Protein AF-A0A2H5V5Q1-F1 (afdb_monomer)

Solvent-accessible surface area (backbone atoms only — not comparable to full-atom values): 28981 Å² total; per-residue (Å²): 114,74,71,60,56,52,54,50,51,46,53,52,60,67,21,66,78,63,49,79,39,39,69,64,53,50,31,66,76,61,68,50,58,64,68,60,51,54,57,46,53,54,49,36,23,66,73,50,57,24,24,34,38,76,63,69,47,79,46,81,42,80,45,77,54,69,95,76,41,73,48,80,44,80,43,74,46,48,38,37,28,48,43,56,97,90,46,69,58,50,77,55,97,94,41,52,27,32,45,67,51,77,68,74,76,60,70,71,70,77,50,71,56,56,55,54,49,53,51,36,61,75,42,46,86,46,40,43,34,45,49,55,54,21,61,77,32,40,94,77,75,40,46,63,76,56,45,58,64,38,48,56,55,36,35,78,69,64,47,34,48,78,46,47,52,78,51,101,90,48,68,42,62,47,100,59,33,38,36,37,29,36,37,54,82,91,46,61,68,67,60,28,50,53,55,39,50,51,32,45,50,50,44,46,50,67,53,36,64,70,37,72,59,53,44,47,24,52,53,52,50,52,55,26,48,54,32,27,74,68,66,41,73,41,42,56,67,56,54,28,64,76,66,73,48,54,71,70,56,44,52,55,29,50,55,49,34,36,71,75,37,74,51,47,45,80,48,63,51,92,86,69,48,51,29,34,32,36,67,86,46,52,74,69,56,49,52,54,39,48,52,53,50,51,52,49,46,42,54,70,68,18,61,69,41,45,36,34,50,13,39,40,38,48,51,50,50,52,50,71,70,67,50,78,85,49,50,67,50,72,44,90,59,95,53,84,86,55,62,40,41,38,42,77,41,49,26,80,52,70,49,95,87,32,74,47,45,49,77,38,57,37,40,36,35,38,60,89,42,100,86,47,75,59,36,33,40,41,32,45,66,42,74,46,68,45,47,68,69,56,54,54,50,50,49,49,47,39,27,36,17,67,86,43,23,39,83,47,100,92,44,70,34,62,35,88,49,60,34,45,31,37,38,29,61,41,57,36,78,87,43,73,43,74,46,96,87,65,51,75,39,43,37,60,61,51,36,50,74,70,50,37,46,74,50,36,59,65,60,56,35,48,55,42,41,79,69,48,23,84,75,57,40,64,71,55,46,24,69,36,35,85,42,41,66,48,29,49,51,51,52,52,50,31,70,75,44,20,88,45,26,57,56,58,52,50,53,42,42,60,74,36,42,66,58,58,53,50,34,49,53,59,58,65,73,73,119

pLDDT: mean 85.76, std 10.23, range [36.47, 97.06]

Foldseek 3Di:
DVVLVLLLCLQLVVQVVQDWDWLVRSCVRSVDDSVSSVVNQVVCLQVVQKWKFLAWDWDFDWDQPDVVGTDTDTDTIIIMHGDDPPDQWDQDPNTITHGDDPVSVPPPLPPLLNVLLVVQVVVQQAKDALLVSQVVCVVSVRHSVNRVVSQVVCVVVVFKDWAADDDPVGHDADPSGIIMHGFDPVDDSVVSVVSNVVNVVVVCVVCCCVVLLVVLLVVVVVVQAVQLVVLEWAWLVNSCVVSVHDSVSSVVSVVVSCVVQVQKDWDDDLVPIITIHGVVHDPVSNVVRNVVVLVVCCVCLALQNLLQQQQLLLVVLCCVVPVPQKDWQFQDDPDPPDGRQWDKFAFPCDAPNRGRIDIFSTKIWHDPDPPGDIAIETEDEDEAADEPCNLVRVQNSQQRTPVQWDQDPVGIGGDPRYAYEYEYAYHDQPDWDQDPVRDIDGPVVVCVVSRYYYHHQVNSQVVLVVLPADPDGSSLLSSLASHSVSSSVLVVVCSVPVVCNVVSSVVSNVVCVVSVVSNVSSVVPPD

Mean predicted aligned error: 18.16 Å

Secondary structure (DSSP, 8-state):
-HHHHHHHHHHHHHHTT---EEHHHHHHHH---HHHHHHHHHHHHHTTSEEEESS-EEEEEEEE-GGG-EEEEEEEE-EEEEPPTT-SEEEETTEEEE---HHHHT-----HHHHHHHHHHHTTT-EEEHHHHHHHTGGGT--HHHHHHHHHHHHHTTSEEEE-EEETTEEE-BTTB-EEEE--TTS-HHHHHHHHHHHHHHHHHHHHTTSHHHHHHHHHHHHHHHHHHTT--EEHHHHHHHTT--HHHHHHHHHHHHHH-TTEEEEEETTTEEEEEETTS-HHHHHHHHHHHHHHHHHHSSHHHHHHHHHHHHHHHHHHHH-TT-EE-----SSTTS-TTSEEEEBSS-BTTB-SEEEESEEEEE-SSTTSPPEEEEEEE-SSEEPHHHHHHHHHHHHHBTTTEEEETTEEEEPTTEEEEEEESEE-TT-EEE-TTS-EEEHHHHHHHTTEEEEEHHHHHHHHHHHT-SS--HHHHHHH-SSHHHHHHHHHHHHH-GGGHHHHHHHHHHHTHHHHHHHHHHHHT--

Radius of gyration: 46.29 Å; Cα contacts (8 Å, |Δi|>4): 742; chains: 1; bounding box: 125×64×108 Å

Nearest PDB structures (foldseek):
  6pco-assembly2_C  TM=8.120E-01  e=2.513E-02  Bordetella bronchiseptica
  7kua-assembly1_A-2  TM=7.822E-01  e=1.791E-01  Pseudomonas putida
  7krh-assembly1_A-2  TM=3.319E-01  e=2.947E-02  Variovorax paradoxus
  8amz-assembly1_O  TM=4.860E-01  e=5.759E-01  Spinacia oleracea
  2pg4-assembly1_A  TM=5.434E-01  e=2.290E+00  Aeropyrum pernix K1

Structure (mmCIF, N/CA/C/O backbone):
data_AF-A0A2H5V5Q1-F1
#
_entry.id   AF-A0A2H5V5Q1-F1
#
loop_
_atom_site.group_PDB
_atom_site.id
_atom_site.type_symbol
_atom_site.label_atom_id
_atom_site.label_alt_id
_atom_site.label_comp_id
_atom_site.label_asym_id
_atom_site.label_entity_id
_atom_site.label_seq_id
_atom_site.pdbx_PDB_ins_code
_atom_site.Cartn_x
_atom_site.Cartn_y
_atom_site.Cartn_z
_atom_site.occupancy
_atom_site.B_iso_or_equiv
_atom_site.auth_seq_id
_atom_site.auth_comp_id
_atom_site.auth_asym_id
_atom_site.auth_atom_id
_atom_site.pdbx_PDB_model_num
ATOM 1 N N . MET A 1 1 ? -74.250 -12.798 70.855 1.00 41.31 1 MET A N 1
ATOM 2 C CA . MET A 1 1 ? -74.074 -14.184 70.357 1.00 41.31 1 MET A CA 1
ATOM 3 C C . MET A 1 1 ? -75.196 -14.653 69.418 1.00 41.31 1 MET A C 1
ATOM 5 O O . MET A 1 1 ? -74.879 -15.368 68.481 1.00 41.31 1 MET A O 1
ATOM 9 N N . ALA A 1 2 ? -76.452 -14.199 69.560 1.00 43.62 2 ALA A N 1
ATOM 10 C CA . ALA A 1 2 ? -77.592 -14.666 68.744 1.00 43.62 2 ALA A CA 1
ATOM 11 C C . ALA A 1 2 ? -77.494 -14.450 67.207 1.00 43.62 2 ALA A C 1
ATOM 13 O O . ALA A 1 2 ? -77.944 -15.295 66.446 1.00 43.62 2 ALA A O 1
ATOM 14 N N . ARG A 1 3 ? -76.860 -13.371 66.711 1.00 49.09 3 ARG A N 1
ATOM 15 C CA . ARG A 1 3 ? -76.704 -13.132 65.250 1.00 49.09 3 ARG A CA 1
ATOM 16 C C . ARG A 1 3 ? -75.683 -14.055 64.556 1.00 49.09 3 ARG A C 1
ATOM 18 O O . ARG A 1 3 ? -75.758 -14.265 63.347 1.00 49.09 3 ARG A O 1
ATOM 25 N N . LEU A 1 4 ? -74.714 -14.587 65.309 1.00 51.25 4 LEU A N 1
ATOM 26 C CA . LEU A 1 4 ? -73.649 -15.453 64.782 1.00 51.25 4 LEU A CA 1
ATOM 27 C C . LEU A 1 4 ? -74.134 -16.893 64.565 1.00 51.25 4 LEU A C 1
ATOM 29 O O . LEU A 1 4 ? -73.713 -17.514 63.591 1.00 51.25 4 LEU A O 1
ATOM 33 N N . SER A 1 5 ? -75.029 -17.403 65.421 1.00 59.03 5 SER A N 1
ATOM 34 C CA . SER A 1 5 ? -75.645 -18.724 65.221 1.00 59.03 5 SER A CA 1
ATOM 35 C C . SER A 1 5 ? -76.634 -18.718 64.053 1.00 59.03 5 SER A C 1
ATOM 37 O O . SER A 1 5 ? -76.655 -19.670 63.280 1.00 59.03 5 SER A O 1
ATOM 39 N N . ASP A 1 6 ? -77.369 -17.619 63.854 1.00 77.00 6 ASP A N 1
ATOM 40 C CA . ASP A 1 6 ? -78.319 -17.474 62.743 1.00 77.00 6 ASP A CA 1
ATOM 41 C C . ASP A 1 6 ? -77.616 -17.474 61.370 1.00 77.00 6 ASP A C 1
ATOM 43 O O . ASP A 1 6 ? -78.000 -18.205 60.460 1.00 77.00 6 ASP A O 1
ATOM 47 N N . THR A 1 7 ? -76.500 -16.743 61.236 1.00 81.00 7 THR A N 1
ATOM 48 C CA . THR A 1 7 ? -75.715 -16.712 59.982 1.00 81.00 7 THR A CA 1
ATOM 49 C C . THR A 1 7 ? -75.078 -18.073 59.674 1.00 81.00 7 THR A C 1
ATOM 51 O O . THR A 1 7 ? -75.069 -18.512 58.526 1.00 81.00 7 THR A O 1
ATOM 54 N N . ARG A 1 8 ? -74.564 -18.768 60.700 1.00 86.25 8 ARG A N 1
ATOM 55 C CA . ARG A 1 8 ? -73.982 -20.113 60.563 1.00 86.25 8 ARG A CA 1
ATOM 56 C C . ARG A 1 8 ? -75.013 -21.113 60.039 1.00 86.25 8 ARG A C 1
ATOM 58 O O . ARG A 1 8 ? -74.741 -21.806 59.062 1.00 86.25 8 ARG A O 1
ATOM 65 N N . ASN A 1 9 ? -76.186 -21.161 60.669 1.00 85.12 9 ASN A N 1
ATOM 66 C CA . ASN A 1 9 ? -77.241 -22.112 60.326 1.00 85.12 9 ASN A CA 1
ATOM 67 C C . ASN A 1 9 ? -77.822 -21.838 58.937 1.00 85.12 9 ASN A C 1
ATOM 69 O O . ASN A 1 9 ? -78.071 -22.780 58.194 1.00 85.12 9 ASN A O 1
ATOM 73 N N . LYS A 1 10 ? -77.954 -20.565 58.543 1.00 86.06 10 LYS A N 1
ATOM 74 C CA . LYS A 1 10 ? -78.374 -20.184 57.186 1.00 86.06 10 LYS A CA 1
ATOM 75 C C . LYS A 1 10 ? -77.387 -20.646 56.117 1.00 86.06 10 LYS A C 1
ATOM 77 O O . LYS A 1 10 ? -77.810 -21.184 55.102 1.00 86.06 10 LYS A O 1
ATOM 82 N N . ILE A 1 11 ? -76.082 -20.479 56.348 1.00 88.25 11 ILE A N 1
ATOM 83 C CA . ILE A 1 11 ? -75.051 -20.913 55.392 1.00 88.25 11 ILE A CA 1
ATOM 84 C C . ILE A 1 11 ? -74.991 -22.444 55.303 1.00 88.25 11 ILE A C 1
ATOM 86 O O . ILE A 1 11 ? -74.958 -22.982 54.200 1.00 88.25 11 ILE A O 1
ATOM 90 N N . LEU A 1 12 ? -75.000 -23.154 56.435 1.00 87.38 12 LEU A N 1
ATOM 91 C CA . LEU A 1 12 ? -74.979 -24.623 56.438 1.00 87.38 12 LEU A CA 1
ATOM 92 C C . LEU A 1 12 ? -76.266 -25.215 55.854 1.00 87.38 12 LEU A C 1
ATOM 94 O O . LEU A 1 12 ? -76.194 -26.157 55.072 1.00 87.38 12 LEU A O 1
ATOM 98 N N . GLY A 1 13 ? -77.424 -24.628 56.168 1.00 85.94 13 GLY A N 1
ATOM 99 C CA . GLY A 1 13 ? -78.705 -25.001 55.573 1.00 85.94 13 GLY A CA 1
ATOM 100 C C . GLY A 1 13 ? -78.712 -24.792 54.060 1.00 85.94 13 GLY A C 1
ATOM 101 O O . GLY A 1 13 ? -79.143 -25.677 53.328 1.00 85.94 13 GLY A O 1
ATOM 102 N N . LEU A 1 14 ? -78.151 -23.681 53.574 1.00 88.62 14 LEU A N 1
ATOM 103 C CA . LEU A 1 14 ? -78.037 -23.413 52.140 1.00 88.62 14 LEU A CA 1
ATOM 104 C C . LEU A 1 14 ? -77.115 -24.405 51.412 1.00 88.62 14 LEU A C 1
ATOM 106 O O . LEU A 1 14 ? -77.372 -24.744 50.263 1.00 88.62 14 LEU A O 1
ATOM 110 N N . LEU A 1 15 ? -76.041 -24.854 52.065 1.00 88.62 15 LEU A N 1
ATOM 111 C CA . LEU A 1 15 ? -75.074 -25.801 51.498 1.00 88.62 15 LEU A CA 1
ATOM 112 C C . LEU A 1 15 ? -75.459 -27.274 51.721 1.00 88.62 15 LEU A C 1
ATOM 114 O O . LEU A 1 15 ? -74.740 -28.160 51.259 1.00 88.62 15 LEU A O 1
ATOM 118 N N . SER A 1 16 ? -76.569 -27.548 52.416 1.00 85.06 16 SER A N 1
ATOM 119 C CA . SER A 1 16 ? -77.044 -28.911 52.707 1.00 85.06 16 SER A CA 1
ATOM 120 C C . SER A 1 16 ? -77.453 -29.698 51.461 1.00 85.06 16 SER A C 1
ATOM 122 O O . SER A 1 16 ? -77.459 -30.925 51.483 1.00 85.06 16 SER A O 1
ATOM 124 N N . ASP A 1 17 ? -77.720 -29.005 50.353 1.00 83.88 17 ASP A N 1
ATOM 125 C CA . ASP A 1 17 ? -77.981 -29.610 49.047 1.00 83.88 17 ASP A CA 1
ATOM 126 C C . ASP A 1 17 ? -76.713 -30.131 48.347 1.00 83.88 17 ASP A C 1
ATOM 128 O O . ASP A 1 17 ? -76.794 -30.635 47.224 1.00 83.88 17 ASP A O 1
ATOM 132 N N . CYS A 1 18 ? -75.546 -30.004 48.993 1.00 79.06 18 CYS A N 1
ATOM 133 C CA . CYS A 1 18 ? -74.239 -30.404 48.480 1.00 79.06 18 CYS A CA 1
ATOM 134 C C . CYS A 1 18 ? -73.914 -29.794 47.106 1.00 79.06 18 CYS A C 1
ATOM 136 O O . CYS A 1 18 ? -73.157 -30.378 46.330 1.00 79.06 18 CYS A O 1
ATOM 138 N N . LYS A 1 19 ? -74.458 -28.611 46.785 1.00 86.50 19 LYS A N 1
ATOM 139 C CA . LYS A 1 19 ? -74.119 -27.894 45.551 1.00 86.50 19 LYS A CA 1
ATOM 140 C C . LYS A 1 19 ? -73.011 -26.866 45.798 1.00 86.50 19 LYS A C 1
ATOM 142 O O . LYS A 1 19 ? -73.067 -26.132 46.786 1.00 86.50 19 LYS A O 1
ATOM 147 N N . PRO A 1 20 ? -72.015 -26.753 44.898 1.00 88.62 20 PRO A N 1
ATOM 148 C CA . PRO A 1 20 ? -71.023 -25.688 44.966 1.00 88.62 20 PRO A CA 1
ATOM 149 C C . PRO A 1 20 ? -71.651 -24.305 44.790 1.00 88.62 20 PRO A C 1
ATOM 151 O O . PRO A 1 20 ? -72.352 -24.063 43.809 1.00 88.62 20 PRO A O 1
ATOM 154 N N . ARG A 1 21 ? -71.361 -23.374 45.703 1.00 90.62 21 ARG A N 1
ATOM 155 C CA . ARG A 1 21 ? -71.869 -21.992 45.639 1.00 90.62 21 ARG A CA 1
ATOM 156 C C . ARG A 1 21 ? -70.748 -20.975 45.805 1.00 90.62 21 ARG A C 1
ATOM 158 O O . ARG A 1 21 ? -69.808 -21.198 46.574 1.00 90.62 21 ARG A O 1
ATOM 165 N N . SER A 1 22 ? -70.830 -19.853 45.088 1.00 90.19 22 SER A N 1
ATOM 166 C CA . SER A 1 22 ? -69.876 -18.753 45.250 1.00 90.19 22 SER A CA 1
ATOM 167 C C . SER A 1 22 ? -70.221 -17.897 46.468 1.00 90.19 22 SER A C 1
ATOM 169 O O . SER A 1 22 ? -71.348 -17.895 46.961 1.00 90.19 22 SER A O 1
ATOM 171 N N . PHE A 1 23 ? -69.261 -17.093 46.929 1.00 88.25 23 PHE A N 1
ATOM 172 C CA . PHE A 1 23 ? -69.504 -16.114 47.992 1.00 88.25 23 PHE A CA 1
ATOM 173 C C . PHE A 1 23 ? -70.711 -15.201 47.704 1.00 88.25 23 PHE A C 1
ATOM 175 O O . PHE A 1 23 ? -71.488 -14.914 48.610 1.00 88.25 23 PHE A O 1
ATOM 182 N N . ASN A 1 24 ? -70.890 -14.744 46.457 1.00 85.38 24 ASN A N 1
ATOM 183 C CA . ASN A 1 24 ? -72.013 -13.861 46.131 1.00 85.38 24 ASN A CA 1
ATOM 184 C C . ASN A 1 24 ? -73.348 -14.594 46.162 1.00 85.38 24 ASN A C 1
ATOM 186 O O . ASN A 1 24 ? -74.327 -13.994 46.590 1.00 85.38 24 ASN A O 1
ATOM 190 N N . ASP A 1 25 ? -73.384 -15.846 45.703 1.00 87.94 25 ASP A N 1
ATOM 191 C CA . ASP A 1 25 ? -74.611 -16.647 45.696 1.00 87.94 25 ASP A CA 1
ATOM 192 C C . ASP A 1 25 ? -75.054 -16.895 47.133 1.00 87.94 25 ASP A C 1
ATOM 194 O O . ASP A 1 25 ? -76.203 -16.653 47.482 1.00 87.94 25 ASP A O 1
ATOM 198 N N . ILE A 1 26 ? -74.099 -17.223 48.009 1.00 89.19 26 ILE A N 1
ATOM 199 C CA . ILE A 1 26 ? -74.349 -17.381 49.442 1.00 89.19 26 ILE A CA 1
ATOM 200 C C . ILE A 1 26 ? -74.859 -16.068 50.047 1.00 89.19 26 ILE A C 1
ATOM 202 O O . ILE A 1 26 ? -75.866 -16.080 50.746 1.00 89.19 26 ILE A O 1
ATOM 206 N N . VAL A 1 27 ? -74.234 -14.920 49.761 1.00 88.94 27 VAL A N 1
ATOM 207 C CA . VAL A 1 27 ? -74.716 -13.606 50.239 1.00 88.94 27 VAL A CA 1
ATOM 208 C C . VAL A 1 27 ? -76.130 -13.303 49.730 1.00 88.94 27 VAL A C 1
ATOM 210 O O . VAL A 1 27 ? -76.971 -12.840 50.496 1.00 88.94 27 VAL A O 1
ATOM 213 N N . LYS A 1 28 ? -76.401 -13.564 48.448 1.00 88.81 28 LYS A N 1
ATOM 214 C CA . LYS A 1 28 ? -77.682 -13.262 47.801 1.00 88.81 28 LYS A CA 1
ATOM 215 C C . LYS A 1 28 ? -78.812 -14.143 48.332 1.00 88.81 28 LYS A C 1
ATOM 217 O O . LYS A 1 28 ? -79.895 -13.632 48.584 1.00 88.81 28 LYS A O 1
ATOM 222 N N . GLU A 1 29 ? -78.559 -15.436 48.508 1.00 86.31 29 GLU A N 1
ATOM 223 C CA . GLU A 1 29 ? -79.571 -16.418 48.911 1.00 86.31 29 GLU A CA 1
ATOM 224 C C . GLU A 1 29 ? -79.793 -16.458 50.426 1.00 86.31 29 GLU A C 1
ATOM 226 O O . GLU A 1 29 ? -80.912 -16.685 50.874 1.00 86.31 29 GLU A O 1
ATOM 231 N N . THR A 1 30 ? -78.765 -16.176 51.236 1.00 85.81 30 THR A N 1
ATOM 232 C CA . THR A 1 30 ? -78.933 -16.067 52.700 1.00 85.81 30 THR A CA 1
ATOM 233 C C . THR A 1 30 ? -79.450 -14.699 53.151 1.00 85.81 30 THR A C 1
ATOM 235 O O . THR A 1 30 ? -79.936 -14.572 54.276 1.00 85.81 30 THR A O 1
ATOM 238 N N . GLY A 1 31 ? -79.311 -13.660 52.315 1.00 85.19 31 GLY A N 1
ATOM 239 C CA . GLY A 1 31 ? -79.631 -12.272 52.665 1.00 85.19 31 GLY A CA 1
ATOM 240 C C . GLY A 1 31 ? -78.732 -11.678 53.760 1.00 85.19 31 GLY A C 1
ATOM 241 O O . GLY A 1 31 ? -79.040 -10.621 54.310 1.00 85.19 31 GLY A O 1
ATOM 242 N N . CYS A 1 32 ? -77.638 -12.357 54.119 1.00 87.19 32 CYS A N 1
ATOM 243 C CA . CYS A 1 32 ? -76.726 -11.927 55.174 1.00 87.19 32 CYS A CA 1
ATOM 244 C C . CYS A 1 32 ? -75.746 -10.842 54.694 1.00 87.19 32 CYS A C 1
ATOM 246 O O . CYS A 1 32 ? -75.406 -10.748 53.515 1.00 87.19 32 CYS A O 1
ATOM 248 N N . ASP A 1 33 ? -75.234 -10.039 55.634 1.00 86.50 33 ASP A N 1
ATOM 249 C CA . ASP A 1 33 ? -74.209 -9.033 55.337 1.00 86.50 33 ASP A CA 1
ATOM 250 C C . ASP A 1 33 ? -72.915 -9.673 54.801 1.00 86.50 33 ASP A C 1
ATOM 252 O O . ASP A 1 33 ? -72.458 -10.706 55.298 1.00 86.50 33 ASP A O 1
ATOM 256 N N . LYS A 1 34 ? -72.278 -9.020 53.820 1.00 85.44 34 LYS A N 1
ATOM 257 C CA . LYS A 1 34 ? -71.071 -9.531 53.151 1.00 85.44 34 LYS A CA 1
ATOM 258 C C . LYS A 1 34 ? -69.936 -9.832 54.128 1.00 85.44 34 LYS A C 1
ATOM 260 O O . LYS A 1 34 ? -69.320 -10.890 54.018 1.00 85.44 34 LYS A O 1
ATOM 265 N N . LYS A 1 35 ? -69.668 -8.948 55.097 1.00 84.19 35 LYS A N 1
ATOM 266 C CA . LYS A 1 35 ? -68.582 -9.161 56.070 1.00 84.19 35 LYS A CA 1
ATOM 267 C C . LYS A 1 35 ? -68.913 -10.306 57.023 1.00 84.19 35 LYS A C 1
ATOM 269 O O . LYS A 1 35 ? -68.021 -11.054 57.422 1.00 84.19 35 LYS A O 1
ATOM 274 N N . ALA A 1 36 ? -70.192 -10.463 57.370 1.00 85.56 36 ALA A N 1
ATOM 275 C CA . ALA A 1 36 ? -70.655 -11.570 58.200 1.00 85.56 36 ALA A CA 1
ATOM 276 C C . ALA A 1 36 ? -70.489 -12.923 57.487 1.00 85.56 36 ALA A C 1
ATOM 278 O O . ALA A 1 36 ? -69.972 -13.863 58.092 1.00 85.56 36 ALA A O 1
ATOM 279 N N . VAL A 1 37 ? -70.853 -13.008 56.202 1.00 87.25 37 VAL A N 1
ATOM 280 C CA . VAL A 1 37 ? -70.666 -14.220 55.386 1.00 87.25 37 VAL A CA 1
ATOM 281 C C . VAL A 1 37 ? -69.181 -14.532 55.191 1.00 87.25 37 VAL A C 1
ATOM 283 O O . VAL A 1 37 ? -68.782 -15.680 55.349 1.00 87.25 37 VAL A O 1
ATOM 286 N N . GLU A 1 38 ? -68.345 -13.528 54.918 1.00 86.00 38 GLU A N 1
ATOM 287 C CA . GLU A 1 38 ? -66.902 -13.713 54.697 1.00 86.00 38 GLU A CA 1
ATOM 288 C C . GLU A 1 38 ? -66.218 -14.286 55.943 1.00 86.00 38 GLU A C 1
ATOM 290 O O . GLU A 1 38 ? -65.549 -15.322 55.883 1.00 86.00 38 GLU A O 1
ATOM 295 N N . GLY A 1 39 ? -66.460 -13.662 57.100 1.00 85.50 39 GLY A N 1
ATOM 296 C CA . GLY A 1 39 ? -65.926 -14.135 58.372 1.00 85.50 39 GLY A CA 1
ATOM 297 C C . GLY A 1 39 ? -66.455 -15.518 58.762 1.00 85.50 39 GLY A C 1
ATOM 298 O O . GLY A 1 39 ? -65.709 -16.316 59.332 1.00 85.50 39 GLY A O 1
ATOM 299 N N . MET A 1 40 ? -67.720 -15.824 58.451 1.00 89.50 40 MET A N 1
ATOM 300 C CA . MET A 1 40 ? -68.322 -17.117 58.780 1.00 89.50 40 MET A CA 1
ATOM 301 C C . MET A 1 40 ? -67.822 -18.243 57.874 1.00 89.50 40 MET A C 1
ATOM 303 O O . MET A 1 40 ? -67.472 -19.301 58.383 1.00 89.50 40 MET A O 1
ATOM 307 N N . LEU A 1 41 ? -67.713 -18.023 56.561 1.00 89.50 41 LEU A N 1
ATOM 308 C CA . LEU A 1 41 ? -67.165 -19.016 55.632 1.00 89.50 41 LEU A CA 1
ATOM 309 C C . LEU A 1 41 ? -65.716 -19.359 55.967 1.00 89.50 41 LEU A C 1
ATOM 311 O O . LEU A 1 41 ? -65.349 -20.530 55.954 1.00 89.50 41 LEU A O 1
ATOM 315 N N . TYR A 1 42 ? -64.900 -18.364 56.327 1.00 86.25 42 TYR A N 1
ATOM 316 C CA . TYR A 1 42 ? -63.533 -18.623 56.775 1.00 86.25 42 TYR A CA 1
ATOM 317 C C . TYR A 1 42 ? -63.497 -19.501 58.035 1.00 86.25 42 TYR A C 1
ATOM 319 O O . TYR A 1 42 ? -62.722 -20.454 58.098 1.00 86.25 42 TYR A O 1
ATOM 327 N N . ARG A 1 43 ? -64.365 -19.232 59.022 1.00 86.88 43 ARG A N 1
ATOM 328 C CA . ARG A 1 43 ? -64.468 -20.053 60.242 1.00 86.88 43 ARG A CA 1
ATOM 329 C C . ARG A 1 43 ? -64.962 -21.462 59.947 1.00 86.88 43 ARG A C 1
ATOM 331 O O . ARG A 1 43 ? -64.317 -22.404 60.378 1.00 86.88 43 ARG A O 1
ATOM 338 N N . LEU A 1 44 ? -66.030 -21.610 59.167 1.00 88.62 44 LEU A N 1
ATOM 339 C CA . LEU A 1 44 ? -66.575 -22.913 58.781 1.00 88.62 44 LEU A CA 1
ATOM 340 C C . LEU A 1 44 ? -65.562 -23.747 57.993 1.00 88.62 44 LEU A C 1
ATOM 342 O O . LEU A 1 44 ? -65.452 -24.950 58.215 1.00 88.62 44 LEU A O 1
ATOM 346 N N . TRP A 1 45 ? -64.792 -23.121 57.101 1.00 87.44 45 TRP A N 1
ATOM 347 C CA . TRP A 1 45 ? -63.746 -23.807 56.345 1.00 87.44 45 TRP A CA 1
ATOM 348 C C . TRP A 1 45 ? -62.590 -24.232 57.257 1.00 87.44 45 TRP A C 1
ATOM 350 O O . TRP A 1 45 ? -62.113 -25.362 57.169 1.00 87.44 45 TRP A O 1
ATOM 360 N N . ARG A 1 46 ? -62.190 -23.364 58.196 1.00 85.44 46 ARG A N 1
ATOM 361 C CA . ARG A 1 46 ? -61.150 -23.646 59.196 1.00 85.44 46 ARG A CA 1
ATOM 362 C C . ARG A 1 46 ? -61.559 -24.716 60.213 1.00 85.44 46 ARG A C 1
ATOM 364 O O . ARG A 1 46 ? -60.719 -25.516 60.609 1.00 85.44 46 ARG A O 1
ATOM 371 N N . GLU A 1 47 ? -62.826 -24.735 60.618 1.00 85.94 47 GLU A N 1
ATOM 372 C CA . GLU A 1 47 ? -63.439 -25.771 61.463 1.00 85.94 47 GLU A CA 1
ATOM 373 C C . GLU A 1 47 ? -63.634 -27.094 60.699 1.00 85.94 47 GLU A C 1
ATOM 375 O O . GLU A 1 47 ? -63.891 -28.125 61.312 1.00 85.94 47 GLU A O 1
ATOM 380 N N . GLY A 1 48 ? -63.489 -27.085 59.369 1.00 83.88 48 GLY A N 1
ATOM 381 C CA . GLY A 1 48 ? -63.666 -28.260 58.518 1.00 83.88 48 GLY A CA 1
ATOM 382 C C . GLY A 1 48 ? -65.126 -28.631 58.262 1.00 83.88 48 GLY A C 1
ATOM 383 O O . GLY A 1 48 ? -65.383 -29.737 57.814 1.00 83.88 48 GLY A O 1
ATOM 384 N N . ALA A 1 49 ? -66.080 -27.735 58.524 1.00 85.75 49 ALA A N 1
ATOM 385 C CA . ALA A 1 49 ? -67.500 -27.962 58.250 1.00 85.75 49 ALA A CA 1
ATOM 386 C C . ALA A 1 49 ? -67.848 -27.818 56.755 1.00 85.75 49 ALA A C 1
ATOM 388 O O . ALA A 1 49 ? -68.830 -28.381 56.278 1.00 85.75 49 ALA A O 1
ATOM 389 N N . ILE A 1 50 ? -67.045 -27.061 56.006 1.00 90.69 50 ILE A N 1
ATOM 390 C CA . ILE A 1 50 ? -67.194 -26.868 54.558 1.00 90.69 50 ILE A CA 1
ATOM 391 C C . ILE A 1 50 ? -65.851 -27.088 53.860 1.00 90.69 50 ILE A C 1
ATOM 393 O O . ILE A 1 50 ? -64.793 -26.922 54.471 1.00 90.69 50 ILE A O 1
ATOM 397 N N . LEU A 1 51 ? -65.889 -27.409 52.569 1.00 89.75 51 LEU A N 1
ATOM 398 C CA . LEU A 1 51 ? -64.723 -27.486 51.691 1.00 89.75 51 LEU A CA 1
ATOM 399 C C . LEU A 1 51 ? -64.719 -26.298 50.720 1.00 89.75 51 LEU A C 1
ATOM 401 O O . LEU A 1 51 ? -65.772 -25.768 50.359 1.00 89.75 51 LEU A O 1
ATOM 405 N N . ARG A 1 52 ? -63.525 -25.877 50.290 1.00 90.69 52 ARG A N 1
ATOM 406 C CA . ARG A 1 52 ? -63.319 -24.774 49.337 1.00 90.69 52 ARG A CA 1
ATOM 407 C C . ARG A 1 52 ? -62.515 -25.271 48.144 1.00 90.69 52 ARG A C 1
ATOM 409 O O . ARG A 1 52 ? -61.586 -26.046 48.330 1.00 90.69 52 ARG A O 1
ATOM 416 N N . THR A 1 53 ? -62.809 -24.781 46.945 1.00 87.31 53 THR A N 1
ATOM 417 C CA . THR A 1 53 ? -61.980 -25.031 45.746 1.00 87.31 53 THR A CA 1
ATOM 418 C C . THR A 1 53 ? -60.496 -24.740 46.004 1.00 87.31 53 THR A C 1
ATOM 420 O O . THR A 1 53 ? -60.174 -23.717 46.623 1.00 87.31 53 THR A O 1
ATOM 423 N N . ASP A 1 54 ? -59.609 -25.612 45.526 1.00 81.75 54 ASP A N 1
ATOM 424 C CA . ASP A 1 54 ? -58.156 -25.509 45.715 1.00 81.75 54 ASP A CA 1
ATOM 425 C C . ASP A 1 54 ? -57.535 -24.305 44.984 1.00 81.75 54 ASP A C 1
ATOM 427 O O . ASP A 1 54 ? -56.660 -23.618 45.519 1.00 81.75 54 ASP A O 1
ATOM 431 N N . LYS A 1 55 ? -58.043 -23.999 43.790 1.00 80.62 55 LYS A N 1
ATOM 432 C CA . LYS A 1 55 ? -57.669 -22.862 42.954 1.00 80.62 55 LYS A CA 1
ATOM 433 C C . LYS A 1 55 ? -58.848 -21.894 42.827 1.00 80.62 55 LYS A C 1
ATOM 435 O O . LYS A 1 55 ? -59.997 -22.326 42.746 1.00 80.62 55 LYS A O 1
ATOM 440 N N . PRO A 1 56 ? -58.596 -20.574 42.826 1.00 82.31 56 PRO A N 1
ATOM 441 C CA . PRO A 1 56 ? -59.643 -19.597 42.568 1.00 82.31 56 PRO A CA 1
ATOM 442 C C . PRO A 1 56 ? -60.027 -19.600 41.086 1.00 82.31 56 PRO A C 1
ATOM 444 O O . PRO A 1 56 ? -59.164 -19.654 40.209 1.00 82.31 56 PRO A O 1
ATOM 447 N N . PHE A 1 57 ? -61.319 -19.455 40.822 1.00 81.50 57 PHE A N 1
ATOM 448 C CA . PHE A 1 57 ? -61.853 -19.172 39.498 1.00 81.50 57 PHE A CA 1
ATOM 449 C C . PHE A 1 57 ? -61.659 -17.699 39.146 1.00 81.50 57 PHE A C 1
ATOM 451 O O . PHE A 1 57 ? -61.623 -16.828 40.021 1.00 81.50 57 PHE A O 1
ATOM 458 N N . MET A 1 58 ? -61.513 -17.440 37.849 1.00 80.94 58 MET A N 1
ATOM 459 C CA . MET A 1 58 ? -61.245 -16.125 37.279 1.00 80.94 58 MET A CA 1
ATOM 460 C C . MET A 1 58 ? -62.393 -15.749 36.350 1.00 80.94 58 MET A C 1
ATOM 462 O O . MET A 1 58 ? -62.601 -16.409 35.338 1.00 80.94 58 MET A O 1
ATOM 466 N N . GLU A 1 59 ? -63.108 -14.675 36.664 1.00 78.31 59 GLU A N 1
ATOM 467 C CA . GLU A 1 59 ? -64.182 -14.155 35.817 1.00 78.31 59 GLU A CA 1
ATOM 468 C C . GLU A 1 59 ? -63.894 -12.701 35.447 1.00 78.31 59 GLU A C 1
ATOM 470 O O . GLU A 1 59 ? -63.632 -11.854 36.307 1.00 78.31 59 GLU A O 1
ATOM 475 N N . ALA A 1 60 ? -63.916 -12.406 34.149 1.00 72.25 60 ALA A N 1
ATOM 476 C CA . ALA A 1 60 ? -63.745 -11.052 33.648 1.00 72.25 60 ALA A CA 1
ATOM 477 C C . ALA A 1 60 ? -65.060 -10.279 33.807 1.00 72.25 60 ALA A C 1
ATOM 479 O O . ALA A 1 60 ? -66.013 -10.484 33.059 1.00 72.25 60 ALA A O 1
ATOM 480 N N . GLN A 1 61 ? -65.110 -9.366 34.774 1.00 76.75 61 GLN A N 1
ATOM 481 C CA . GLN A 1 61 ? -66.258 -8.493 34.978 1.00 76.75 61 GLN A CA 1
ATOM 482 C C . GLN A 1 61 ? -66.073 -7.178 34.230 1.00 76.75 61 GLN A C 1
ATOM 484 O O . GLN A 1 61 ? -65.113 -6.433 34.447 1.00 76.75 61 GLN A O 1
ATOM 489 N N . ARG A 1 62 ? -67.047 -6.875 33.373 1.00 76.62 62 ARG A N 1
ATOM 490 C CA . ARG A 1 62 ? -67.161 -5.602 32.670 1.00 76.62 62 ARG A CA 1
ATOM 491 C C . ARG A 1 62 ? -68.022 -4.653 33.502 1.00 76.62 62 ARG A C 1
ATOM 493 O O . ARG A 1 62 ? -69.230 -4.842 33.599 1.00 76.62 62 ARG A O 1
ATOM 500 N N . ILE A 1 63 ? -67.412 -3.636 34.108 1.00 76.75 63 ILE A N 1
ATOM 501 C CA . ILE A 1 63 ? -68.120 -2.644 34.928 1.00 76.75 63 ILE A CA 1
ATOM 502 C C . ILE A 1 63 ? -68.210 -1.338 34.143 1.00 76.75 63 ILE A C 1
ATOM 504 O O . ILE A 1 63 ? -67.198 -0.683 33.885 1.00 76.75 63 ILE A O 1
ATOM 508 N N . PHE A 1 64 ? -69.426 -0.954 33.760 1.00 68.69 64 PHE A N 1
ATOM 509 C CA . PHE A 1 64 ? -69.690 0.332 33.121 1.00 68.69 64 PHE A CA 1
ATOM 510 C C . PHE A 1 64 ? -69.758 1.439 34.181 1.00 68.69 64 PHE A C 1
ATOM 512 O O . PHE A 1 64 ? -70.611 1.401 35.064 1.00 68.69 64 PHE A O 1
ATOM 519 N N . LYS A 1 65 ? -68.852 2.421 34.105 1.00 77.06 65 LYS A N 1
ATOM 520 C CA . LYS A 1 65 ? -68.753 3.556 35.041 1.00 77.06 65 LYS A CA 1
ATOM 521 C C . LYS A 1 65 ? -69.249 4.873 34.421 1.00 77.06 65 LYS A C 1
ATOM 523 O O . LYS A 1 65 ? -68.695 5.940 34.690 1.00 77.06 65 LYS A O 1
ATOM 528 N N . GLY A 1 66 ? -70.270 4.820 33.562 1.00 72.81 66 GLY A N 1
ATOM 529 C CA . GLY A 1 66 ? -70.834 6.011 32.914 1.00 72.81 66 GLY A CA 1
ATOM 530 C C . GLY A 1 66 ? -69.795 6.767 32.073 1.00 72.81 66 GLY A C 1
ATOM 531 O O . GLY A 1 66 ? -69.132 6.169 31.228 1.00 72.81 66 GLY A O 1
ATOM 532 N N . ARG A 1 67 ? -69.608 8.075 32.325 1.00 65.12 67 ARG A N 1
ATOM 533 C CA . ARG A 1 67 ? -68.622 8.923 31.610 1.00 65.12 67 ARG A CA 1
ATOM 534 C C . ARG A 1 67 ? -67.159 8.499 31.817 1.00 65.12 67 ARG A C 1
ATOM 536 O O . ARG A 1 67 ? -66.311 8.879 31.022 1.00 65.12 67 ARG A O 1
ATOM 543 N N . GLY A 1 68 ? -66.863 7.701 32.847 1.00 61.62 68 GLY A N 1
ATOM 544 C CA . GLY A 1 68 ? -65.535 7.121 33.083 1.00 61.62 68 GLY A CA 1
ATOM 545 C C . GLY A 1 68 ? -65.227 5.877 32.239 1.00 61.62 68 GLY A C 1
ATOM 546 O O . GLY A 1 68 ? -64.185 5.255 32.434 1.00 61.62 68 GLY A O 1
ATOM 547 N N . GLY A 1 69 ? -66.130 5.485 31.332 1.00 71.00 69 GLY A N 1
ATOM 548 C CA . GLY A 1 69 ? -65.946 4.352 30.431 1.00 71.00 69 GLY A CA 1
ATOM 549 C C . GLY A 1 69 ? -66.157 2.988 31.092 1.00 71.00 69 GLY A C 1
ATOM 550 O O . GLY A 1 69 ? -66.829 2.845 32.116 1.00 71.00 69 GLY A O 1
ATOM 551 N N . VAL A 1 70 ? -65.605 1.952 30.464 1.00 68.62 70 VAL A N 1
ATOM 552 C CA . VAL A 1 70 ? -65.726 0.554 30.895 1.00 68.62 70 VAL A CA 1
ATOM 553 C C . VAL A 1 70 ? -64.427 0.119 31.564 1.00 68.62 70 VAL A C 1
ATOM 555 O O . VAL A 1 70 ? -63.371 0.147 30.941 1.00 68.62 70 VAL A O 1
ATOM 558 N N . THR A 1 71 ? -64.501 -0.345 32.811 1.00 64.12 71 THR A N 1
ATOM 559 C CA . THR A 1 71 ? -63.371 -1.011 33.473 1.00 64.12 71 THR A CA 1
ATOM 560 C C . THR A 1 71 ? -63.543 -2.525 33.377 1.00 64.12 71 THR A C 1
ATOM 562 O O . THR A 1 71 ? -64.604 -3.048 33.719 1.00 64.12 71 THR A O 1
ATOM 565 N N . HIS A 1 72 ? -62.501 -3.227 32.936 1.00 66.00 72 HIS A N 1
ATOM 566 C CA . HIS A 1 72 ? -62.437 -4.687 32.981 1.00 66.00 72 HIS A CA 1
ATOM 567 C C . HIS A 1 72 ? -61.688 -5.095 34.247 1.00 66.00 72 HIS A C 1
ATOM 569 O O . HIS A 1 72 ? -60.502 -4.804 34.383 1.00 66.00 72 HIS A O 1
ATOM 575 N N . ASN A 1 73 ? -62.381 -5.745 35.178 1.00 72.75 73 ASN A N 1
ATOM 576 C CA . ASN A 1 73 ? -61.782 -6.271 36.398 1.00 72.75 73 ASN A CA 1
ATOM 577 C C . ASN A 1 73 ? -61.796 -7.793 36.346 1.00 72.75 73 ASN A C 1
ATOM 579 O O . ASN A 1 73 ? -62.842 -8.404 36.145 1.00 72.75 73 ASN A O 1
ATOM 583 N N . LEU A 1 74 ? -60.639 -8.410 36.564 1.00 73.19 74 LEU A N 1
ATOM 584 C CA . LEU A 1 74 ? -60.539 -9.856 36.667 1.00 73.19 74 LEU A CA 1
ATOM 585 C C . LEU A 1 74 ? -60.824 -10.264 38.116 1.00 73.19 74 LEU A C 1
ATOM 587 O O . LEU A 1 74 ? -60.016 -10.013 39.015 1.00 73.19 74 LEU A O 1
ATOM 591 N N . ARG A 1 75 ? -62.001 -10.837 38.366 1.00 74.69 75 ARG A N 1
ATOM 592 C CA . ARG A 1 75 ? -62.432 -11.219 39.707 1.00 74.69 75 ARG A CA 1
ATOM 593 C C . ARG A 1 75 ? -61.996 -12.644 40.019 1.00 74.69 75 ARG A C 1
ATOM 595 O O . ARG A 1 75 ? -62.364 -13.577 39.316 1.00 74.69 75 ARG A O 1
ATOM 602 N N . LYS A 1 76 ? -61.260 -12.790 41.121 1.00 80.56 76 LYS A N 1
ATOM 603 C CA . LYS A 1 76 ? -60.929 -14.076 41.743 1.00 80.56 76 LYS A CA 1
ATOM 604 C C . LYS A 1 76 ? -62.022 -14.468 42.730 1.00 80.56 76 LYS A C 1
ATOM 606 O O . LYS A 1 76 ? -62.346 -13.664 43.605 1.00 80.56 76 LYS A O 1
ATOM 611 N N . TYR A 1 77 ? -62.566 -15.676 42.628 1.00 83.94 77 TYR A N 1
ATOM 612 C CA . TYR A 1 77 ? -63.477 -16.221 43.639 1.00 83.94 77 TYR A CA 1
ATOM 613 C C . TYR A 1 77 ? -63.298 -17.729 43.821 1.00 83.94 77 TYR A C 1
ATOM 615 O O . TYR A 1 77 ? -62.766 -18.417 42.958 1.00 83.94 77 TYR A O 1
ATOM 623 N N . HIS A 1 78 ? -63.740 -18.234 44.968 1.00 88.00 78 HIS A N 1
ATOM 624 C CA . HIS A 1 78 ? -63.773 -19.659 45.279 1.00 88.00 78 HIS A CA 1
ATOM 625 C C . HIS A 1 78 ? -65.220 -20.136 45.406 1.00 88.00 78 HIS A C 1
ATOM 627 O O . HIS A 1 78 ? -66.110 -19.338 45.724 1.00 88.00 78 HIS A O 1
ATOM 633 N N . LEU A 1 79 ? -65.431 -21.433 45.189 1.00 90.69 79 LEU A N 1
ATOM 634 C CA . LEU A 1 79 ? -66.695 -22.102 45.489 1.00 90.69 79 LEU A CA 1
ATOM 635 C C . LEU A 1 79 ? -66.580 -22.872 46.804 1.00 90.69 79 LEU A C 1
ATOM 637 O O . LEU A 1 79 ? -65.498 -23.354 47.162 1.00 90.69 79 LEU A O 1
ATOM 641 N N . TYR A 1 80 ? -67.708 -22.980 47.495 1.00 91.12 80 TYR A N 1
ATOM 642 C CA . TYR A 1 80 ? -67.845 -23.642 48.786 1.00 91.12 80 TYR A CA 1
ATOM 643 C C . TYR A 1 80 ? -68.911 -24.730 48.712 1.00 91.12 80 TYR A C 1
ATOM 645 O O . TYR A 1 80 ? -69.908 -24.570 48.009 1.00 91.12 80 TYR A O 1
ATOM 653 N N . ILE A 1 81 ? -68.697 -25.813 49.452 1.00 90.56 81 ILE A N 1
ATOM 654 C CA . ILE A 1 81 ? -69.611 -26.956 49.547 1.00 90.56 81 ILE A CA 1
ATOM 655 C C . ILE A 1 81 ? -69.574 -27.528 50.964 1.00 90.56 81 ILE A C 1
ATOM 657 O O . ILE A 1 81 ? -68.555 -27.410 51.651 1.00 90.56 81 ILE A O 1
ATOM 661 N N . LEU A 1 82 ? -70.673 -28.128 51.420 1.00 88.88 82 LEU A N 1
ATOM 662 C CA . LEU A 1 82 ? -70.704 -28.815 52.709 1.00 88.88 82 LEU A CA 1
ATOM 663 C C . LEU A 1 82 ? -69.758 -30.025 52.690 1.00 88.88 82 LEU A C 1
ATOM 665 O O . LEU A 1 82 ? -69.682 -30.747 51.695 1.00 88.88 82 LEU A O 1
ATOM 669 N N . LYS A 1 83 ? -69.009 -30.229 53.777 1.00 85.50 83 LYS A N 1
ATOM 670 C CA . LYS A 1 83 ? -68.093 -31.366 53.889 1.00 85.50 83 LYS A CA 1
ATOM 671 C C . LYS A 1 83 ? -68.893 -32.666 54.132 1.00 85.50 83 LYS A C 1
ATOM 673 O O . LYS A 1 83 ? -69.652 -32.704 55.098 1.00 85.50 83 LYS A O 1
ATOM 678 N N . PRO A 1 84 ? -68.698 -33.738 53.338 1.00 81.44 84 PRO A N 1
ATOM 679 C CA . PRO A 1 84 ? -69.203 -35.075 53.670 1.00 81.44 84 PRO A CA 1
ATOM 680 C C . PRO A 1 84 ? -68.472 -35.659 54.890 1.00 81.44 84 PRO A C 1
ATOM 682 O O . PRO A 1 84 ? -67.272 -35.425 55.039 1.00 81.44 84 PRO A O 1
ATOM 685 N N . GLU A 1 85 ? -69.160 -36.441 55.729 1.00 72.12 85 GLU A N 1
ATOM 686 C CA . GLU A 1 85 ? -68.662 -36.887 57.049 1.00 72.12 85 GLU A CA 1
ATOM 687 C C . GLU A 1 85 ? -67.238 -37.489 57.010 1.00 72.12 85 GLU A C 1
ATOM 689 O O . GLU A 1 85 ? -66.403 -37.116 57.837 1.00 72.12 85 GLU A O 1
ATOM 694 N N . ASP A 1 86 ? -66.894 -38.245 55.958 1.00 72.94 86 ASP A N 1
ATOM 695 C CA . ASP A 1 86 ? -65.626 -38.991 55.869 1.00 72.94 86 ASP A CA 1
ATOM 696 C C . ASP A 1 86 ? -64.616 -38.485 54.818 1.00 72.94 86 ASP A C 1
ATOM 698 O O . ASP A 1 86 ? -63.648 -39.179 54.500 1.00 72.94 86 ASP A O 1
ATOM 702 N N . LYS A 1 87 ? 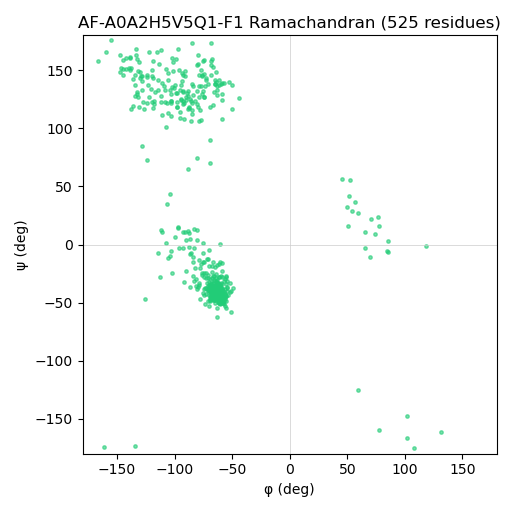-64.804 -37.290 54.233 1.00 79.50 87 LYS A N 1
ATOM 703 C CA . LYS A 1 87 ? -63.931 -36.805 53.138 1.00 79.50 87 LYS A CA 1
ATOM 704 C C . LYS A 1 87 ? -63.324 -35.429 53.398 1.00 79.50 87 LYS A C 1
ATOM 706 O O . LYS A 1 87 ? -64.027 -34.425 53.444 1.00 79.50 87 LYS A O 1
ATOM 711 N N . ASP A 1 88 ? -61.995 -35.370 53.501 1.00 80.06 88 ASP A N 1
ATOM 712 C CA . ASP A 1 88 ? -61.228 -34.119 53.656 1.00 80.06 88 ASP A CA 1
ATOM 713 C C . ASP A 1 88 ? -60.920 -33.413 52.312 1.00 80.06 88 ASP A C 1
ATOM 715 O O . ASP A 1 88 ? -60.516 -32.244 52.294 1.00 80.06 88 ASP A O 1
ATOM 719 N N . SER A 1 89 ? -61.175 -34.087 51.189 1.00 83.81 89 SER A N 1
ATOM 720 C CA . SER A 1 89 ? -61.237 -33.504 49.848 1.00 83.81 89 SER A CA 1
ATOM 721 C C . SER A 1 89 ? -62.274 -34.225 48.988 1.00 83.81 89 SER A C 1
ATOM 723 O O . SER A 1 89 ? -62.568 -35.404 49.203 1.00 83.81 89 SER A O 1
ATOM 725 N N . ILE A 1 90 ? -62.843 -33.513 48.017 1.00 85.81 90 ILE A N 1
ATOM 726 C CA . ILE A 1 90 ? -63.765 -34.094 47.037 1.00 85.81 90 ILE A CA 1
ATOM 727 C C . ILE A 1 90 ? -63.487 -33.551 45.641 1.00 85.81 90 ILE A C 1
ATOM 729 O O . ILE A 1 90 ? -63.081 -32.400 45.473 1.00 85.81 90 ILE A O 1
ATOM 733 N N . GLU A 1 91 ? -63.772 -34.376 44.643 1.00 83.81 91 GLU A N 1
ATOM 734 C CA . GLU A 1 91 ? -63.861 -33.957 43.253 1.00 83.81 91 GLU A CA 1
ATOM 735 C C . GLU A 1 91 ? -65.335 -33.953 42.847 1.00 83.81 91 GLU A C 1
ATOM 737 O O . GLU A 1 91 ? -66.034 -34.958 42.979 1.00 83.81 91 GLU A O 1
ATOM 742 N N . PHE A 1 92 ? -65.833 -32.800 42.409 1.00 79.31 92 PHE A N 1
ATOM 743 C CA . PHE A 1 92 ? -67.228 -32.627 42.020 1.00 79.31 92 PHE A CA 1
ATOM 744 C C . PHE A 1 92 ? -67.291 -31.820 40.727 1.00 79.31 92 PHE A C 1
ATOM 746 O O . PHE A 1 92 ? -66.812 -30.689 40.684 1.00 79.31 92 PHE A O 1
ATOM 753 N N . GLN A 1 93 ? -67.857 -32.406 39.666 1.00 78.31 93 GLN A N 1
ATOM 754 C CA . GLN A 1 93 ? -67.963 -31.782 38.336 1.00 78.31 93 GLN A CA 1
ATOM 755 C C . GLN A 1 93 ? -66.618 -31.233 37.805 1.00 78.31 93 GLN A C 1
ATOM 757 O O . GLN A 1 93 ? -66.555 -30.132 37.264 1.00 78.31 93 GLN A O 1
ATOM 762 N N . GLY A 1 94 ? -65.525 -31.985 37.994 1.00 78.94 94 GLY A N 1
ATOM 763 C CA . GLY A 1 94 ? -64.172 -31.593 37.566 1.00 78.94 94 GLY A CA 1
ATOM 764 C C . GLY A 1 94 ? -63.514 -30.503 38.423 1.00 78.94 94 GLY A C 1
ATOM 765 O O . GLY A 1 94 ? -62.472 -29.967 38.051 1.00 78.94 94 GLY A O 1
ATOM 766 N N . MET A 1 95 ? -64.115 -30.149 39.562 1.00 85.06 95 MET A N 1
ATOM 767 C CA . MET A 1 95 ? -63.583 -29.172 40.510 1.00 85.06 95 MET A CA 1
ATOM 768 C C . MET A 1 95 ? -63.092 -29.873 41.774 1.00 85.06 95 MET A C 1
ATOM 770 O O . MET A 1 95 ? -63.809 -30.685 42.361 1.00 85.06 95 MET A O 1
ATOM 774 N N . HIS A 1 96 ? -61.891 -29.517 42.223 1.00 87.06 96 HIS A N 1
ATOM 775 C CA . HIS A 1 96 ? -61.267 -30.099 43.406 1.00 87.06 96 HIS A CA 1
ATOM 776 C C . HIS A 1 96 ? -61.473 -29.199 44.634 1.00 87.06 96 HIS A C 1
ATOM 778 O O . HIS A 1 96 ? -61.034 -28.045 44.662 1.00 87.06 96 HIS A O 1
ATOM 784 N N . PHE A 1 97 ? -62.153 -29.717 45.659 1.00 88.19 97 PHE A N 1
ATOM 785 C CA . PHE A 1 97 ? -62.431 -29.021 46.915 1.00 88.19 97 PHE A CA 1
ATOM 786 C C . PHE A 1 97 ? -61.608 -29.617 48.050 1.00 88.19 97 PHE A C 1
ATOM 788 O O . PHE A 1 97 ? -61.529 -30.833 48.201 1.00 88.19 97 PHE A O 1
ATOM 795 N N . VAL A 1 98 ? -61.040 -28.750 48.884 1.00 87.88 98 VAL A N 1
ATOM 796 C CA . VAL A 1 98 ? -60.112 -29.120 49.953 1.00 87.88 98 VAL A CA 1
ATOM 797 C C . VAL A 1 98 ? -60.505 -28.496 51.288 1.00 87.88 98 VAL A C 1
ATOM 799 O O . VAL A 1 98 ? -61.042 -27.381 51.364 1.00 87.88 98 VAL A O 1
ATOM 802 N N . LYS A 1 99 ? -60.199 -29.217 52.366 1.00 87.50 99 LYS A N 1
ATOM 803 C CA . LYS A 1 99 ? -60.239 -28.709 53.738 1.00 87.50 99 LYS A CA 1
ATOM 804 C C . LYS A 1 99 ? -59.158 -27.648 53.958 1.00 87.50 99 LYS A C 1
ATOM 806 O O . LYS A 1 99 ? -58.179 -27.554 53.218 1.00 87.50 99 LYS A O 1
ATOM 811 N N . PHE A 1 100 ? -59.347 -26.822 54.981 1.00 81.12 100 PHE A N 1
ATOM 812 C CA . PHE A 1 100 ? -58.372 -25.810 55.364 1.00 81.12 100 PHE A CA 1
ATOM 813 C C . PHE A 1 100 ? -57.009 -26.430 55.711 1.00 81.12 100 PHE A C 1
ATOM 815 O O . PHE A 1 100 ? -56.906 -27.264 56.609 1.00 81.12 100 PHE A O 1
ATOM 822 N N . ASN A 1 101 ? -55.954 -25.967 55.039 1.00 74.69 101 ASN A N 1
ATOM 823 C CA . ASN A 1 101 ? -54.563 -26.272 55.364 1.00 74.69 101 ASN A CA 1
ATOM 824 C C . ASN A 1 101 ? -53.756 -24.960 55.391 1.00 74.69 101 ASN A C 1
ATOM 826 O O . ASN A 1 101 ? -53.765 -24.198 54.420 1.00 74.69 101 ASN A O 1
ATOM 830 N N . LYS A 1 102 ? -53.033 -24.711 56.493 1.00 61.09 102 LYS A N 1
ATOM 831 C CA . LYS A 1 102 ? -52.173 -23.527 56.678 1.00 61.09 102 LYS A CA 1
ATOM 832 C C . LYS A 1 102 ? -51.073 -23.396 55.616 1.00 61.09 102 LYS A C 1
ATOM 834 O O . LYS A 1 102 ? -50.640 -22.281 55.342 1.00 61.09 102 LYS A O 1
ATOM 839 N N . GLU A 1 103 ? -50.609 -24.495 55.025 1.00 53.50 103 GLU A N 1
ATOM 840 C CA . GLU A 1 103 ? -49.570 -24.473 53.983 1.00 53.50 103 GLU A CA 1
ATOM 841 C C . GLU A 1 103 ? -50.090 -23.943 52.639 1.00 53.50 103 GLU A C 1
ATOM 843 O O . GLU A 1 103 ? -49.349 -23.297 51.899 1.00 53.50 103 GLU A O 1
ATOM 848 N N . ILE A 1 104 ? -51.384 -24.125 52.353 1.00 54.31 104 ILE A N 1
ATOM 849 C CA . ILE A 1 104 ? -52.030 -23.633 51.125 1.00 54.31 104 ILE A CA 1
ATOM 850 C C . ILE A 1 104 ? -52.154 -22.098 51.151 1.00 54.31 104 ILE A C 1
ATOM 852 O O . ILE A 1 104 ? -52.020 -21.450 50.114 1.00 54.31 104 ILE A O 1
ATOM 856 N N . GLU A 1 105 ? -52.333 -21.496 52.332 1.00 46.72 105 GLU A N 1
ATOM 857 C CA . GLU A 1 105 ? -52.323 -20.034 52.528 1.00 46.72 105 GLU A CA 1
ATOM 858 C C . GLU A 1 105 ? -50.911 -19.420 52.460 1.00 46.72 105 GLU A C 1
ATOM 860 O O . GLU A 1 105 ? -50.757 -18.246 52.127 1.00 46.72 105 GLU A O 1
ATOM 865 N N . LYS A 1 106 ? -49.870 -20.213 52.745 1.00 45.41 106 LYS A N 1
ATOM 866 C CA . LYS A 1 106 ? -48.468 -19.778 52.861 1.00 45.41 106 LYS A CA 1
ATOM 867 C C . LYS A 1 106 ? -47.652 -19.857 51.572 1.00 45.41 106 LYS A C 1
ATOM 869 O O . LYS A 1 106 ? -46.439 -19.661 51.632 1.00 45.41 106 LYS A O 1
ATOM 874 N N . ARG A 1 107 ? -48.257 -20.080 50.399 1.00 41.91 107 ARG A N 1
ATOM 875 C CA . ARG A 1 107 ? -47.557 -19.881 49.115 1.00 41.91 107 ARG A CA 1
ATOM 876 C C . ARG A 1 107 ? -47.299 -18.385 48.887 1.00 41.91 107 ARG A C 1
ATOM 878 O O . ARG A 1 107 ? -47.898 -17.756 48.020 1.00 41.91 107 ARG A O 1
ATOM 885 N N . SER A 1 108 ? -46.387 -17.804 49.666 1.00 44.47 108 SER A N 1
ATOM 886 C CA . SER A 1 108 ? -45.725 -16.559 49.319 1.00 44.47 108 SER A CA 1
ATOM 887 C C . SER A 1 108 ? -44.805 -16.867 48.144 1.00 44.47 108 SER A C 1
ATOM 889 O O . SER A 1 108 ? -43.649 -17.243 48.319 1.00 44.47 108 SER A O 1
ATOM 891 N N . THR A 1 109 ? -45.317 -16.740 46.924 1.00 55.88 109 THR A N 1
ATOM 892 C CA . THR A 1 109 ? -44.446 -16.461 45.781 1.00 55.88 109 THR A CA 1
ATOM 893 C C . THR A 1 109 ? -43.570 -15.281 46.182 1.00 55.88 109 THR A C 1
ATOM 895 O O . THR A 1 109 ? -44.113 -14.217 46.501 1.00 55.88 109 THR A O 1
ATOM 898 N N . GLU A 1 110 ? -42.251 -15.483 46.252 1.00 63.91 110 GLU A N 1
ATOM 899 C CA . GLU A 1 110 ? -41.298 -14.402 46.499 1.00 63.91 110 GLU A CA 1
ATOM 900 C C . GLU A 1 110 ? -41.687 -13.205 45.630 1.00 63.91 110 GLU A C 1
ATOM 902 O O . GLU A 1 110 ? -41.910 -13.334 44.424 1.00 63.91 110 GLU A O 1
ATOM 907 N N . SER A 1 111 ? -41.862 -12.035 46.247 1.00 77.81 111 SER A N 1
ATOM 908 C CA . SER A 1 111 ? -42.285 -10.868 45.477 1.00 77.81 111 SER A CA 1
ATOM 909 C C . SER A 1 111 ? -41.224 -10.553 44.419 1.00 77.81 111 SER A C 1
ATOM 911 O O . SER A 1 111 ? -40.032 -10.548 44.729 1.00 77.81 111 SER A O 1
ATOM 913 N N . LYS A 1 112 ? -41.637 -10.232 43.186 1.00 83.38 112 LYS A N 1
ATOM 914 C CA . LYS A 1 112 ? -40.709 -9.855 42.098 1.00 83.38 112 LYS A CA 1
ATOM 915 C C . LYS A 1 112 ? -39.734 -8.744 42.515 1.00 83.38 112 LYS A C 1
ATOM 917 O O . LYS A 1 112 ? -38.575 -8.746 42.116 1.00 83.38 112 LYS A O 1
ATOM 922 N N . ALA A 1 113 ? -40.191 -7.830 43.375 1.00 83.31 113 ALA A N 1
ATOM 923 C CA . ALA A 1 113 ? -39.363 -6.789 43.979 1.00 83.31 113 ALA A CA 1
ATOM 924 C C . ALA A 1 113 ? -38.220 -7.356 44.837 1.00 83.31 113 ALA A C 1
ATOM 926 O O . ALA A 1 113 ? -37.102 -6.855 44.759 1.00 83.31 113 ALA A O 1
ATOM 927 N N . ASN A 1 114 ? -38.491 -8.395 45.632 1.00 84.75 114 ASN A N 1
ATOM 928 C CA . ASN A 1 114 ? -37.488 -9.055 46.465 1.00 84.75 114 ASN A CA 1
ATOM 929 C C . ASN A 1 114 ? -36.484 -9.851 45.623 1.00 84.75 114 ASN A C 1
ATOM 931 O O . ASN A 1 114 ? -35.294 -9.815 45.902 1.00 84.75 114 ASN A O 1
ATOM 935 N N . ILE A 1 115 ? -36.948 -10.496 44.549 1.00 88.00 115 ILE A N 1
ATOM 936 C CA . ILE A 1 115 ? -36.080 -11.216 43.604 1.00 88.00 115 ILE A CA 1
ATOM 937 C C . ILE A 1 115 ? -35.079 -10.252 42.945 1.00 88.00 115 ILE A C 1
ATOM 939 O O . ILE A 1 115 ? -33.884 -10.540 42.901 1.00 88.00 115 ILE A O 1
ATOM 943 N N . LEU A 1 116 ? -35.545 -9.086 42.478 1.00 88.69 116 LEU A N 1
ATOM 944 C CA . LEU A 1 116 ? -34.683 -8.046 41.895 1.00 88.69 116 LEU A CA 1
ATOM 945 C C . LEU A 1 116 ? -33.726 -7.441 42.925 1.00 88.69 116 LEU A C 1
ATOM 947 O O . LEU A 1 116 ? -32.557 -7.207 42.623 1.00 88.69 116 LEU A O 1
ATOM 951 N N . TYR A 1 117 ? -34.216 -7.202 44.140 1.00 88.62 117 TYR A N 1
ATOM 952 C CA . TYR A 1 117 ? -33.407 -6.687 45.239 1.00 88.62 117 TYR A CA 1
ATOM 953 C C . TYR A 1 117 ? -32.261 -7.645 45.594 1.00 88.62 117 TYR A C 1
ATOM 955 O O . TYR A 1 117 ? -31.105 -7.229 45.633 1.00 88.62 117 TYR A O 1
ATOM 963 N N . GLU A 1 118 ? -32.556 -8.933 45.775 1.00 88.69 118 GLU A N 1
ATOM 964 C CA . GLU A 1 118 ? -31.553 -9.955 46.086 1.00 88.69 118 GLU A CA 1
ATOM 965 C C . GLU A 1 118 ? -30.563 -10.171 44.938 1.00 88.69 118 GLU A C 1
ATOM 967 O O . GLU A 1 118 ? -29.374 -10.370 45.185 1.00 88.69 118 GLU A O 1
ATOM 972 N N . PHE A 1 119 ? -31.012 -10.078 43.681 1.00 92.00 119 PHE A N 1
ATOM 973 C CA . PHE A 1 119 ? -30.118 -10.140 42.525 1.00 92.00 119 PHE A CA 1
ATOM 974 C C . PHE A 1 119 ? -29.068 -9.021 42.557 1.00 92.00 119 PHE A C 1
ATOM 976 O O . PHE A 1 119 ? -27.874 -9.296 42.437 1.00 92.00 119 PHE A O 1
ATOM 983 N N . LEU A 1 120 ? -29.491 -7.771 42.764 1.00 90.94 120 LEU A N 1
ATOM 984 C CA . LEU A 1 120 ? -28.575 -6.627 42.800 1.00 90.94 120 LEU A CA 1
ATOM 985 C C . LEU A 1 120 ? -27.669 -6.650 44.032 1.00 90.94 120 LEU A C 1
ATOM 987 O O . LEU A 1 120 ? -26.490 -6.332 43.932 1.00 90.94 120 LEU A O 1
ATOM 991 N N . LYS A 1 121 ? -28.196 -7.082 45.180 1.00 88.81 121 LYS A N 1
ATOM 992 C CA . LYS A 1 121 ? -27.423 -7.212 46.418 1.00 88.81 121 LYS A CA 1
ATOM 993 C C . LYS A 1 121 ? -26.325 -8.275 46.311 1.00 88.81 121 LYS A C 1
ATOM 995 O O . LYS A 1 121 ? -25.222 -8.060 46.806 1.00 88.81 121 LYS A O 1
ATOM 1000 N N . ARG A 1 122 ? -26.605 -9.410 45.658 1.00 89.38 122 ARG A N 1
ATOM 1001 C CA . ARG A 1 122 ? -25.604 -10.465 45.401 1.00 89.38 122 ARG A CA 1
ATOM 1002 C C . ARG A 1 122 ? -24.531 -10.014 44.414 1.00 89.38 122 ARG A C 1
ATOM 1004 O O . ARG A 1 122 ? -23.378 -10.390 44.574 1.00 89.38 122 ARG A O 1
ATOM 1011 N N . ASN A 1 123 ? -24.896 -9.173 43.450 1.00 89.94 123 ASN A N 1
ATOM 1012 C CA . ASN A 1 123 ? -23.992 -8.643 42.431 1.00 89.94 123 ASN A CA 1
ATOM 1013 C C . ASN A 1 123 ? -23.591 -7.186 42.714 1.00 89.94 123 ASN A C 1
ATOM 1015 O O . ASN A 1 123 ? -23.586 -6.343 41.819 1.00 89.94 123 ASN A O 1
ATOM 1019 N N . LYS A 1 124 ? -23.267 -6.881 43.976 1.00 86.62 124 LYS A N 1
ATOM 1020 C CA . LYS A 1 124 ? -22.987 -5.511 44.433 1.00 86.62 124 LYS A CA 1
ATOM 1021 C C . LYS A 1 124 ? -21.793 -4.844 43.736 1.00 86.62 124 LYS A C 1
ATOM 1023 O O . LYS A 1 124 ? -21.785 -3.625 43.604 1.00 86.62 124 LYS A O 1
ATOM 1028 N N . GLU A 1 125 ? -20.821 -5.625 43.270 1.00 84.06 125 GLU A N 1
ATOM 1029 C CA . GLU A 1 125 ? -19.599 -5.117 42.627 1.00 84.06 125 GLU A CA 1
ATOM 1030 C C . GLU A 1 125 ? -19.817 -4.693 41.159 1.00 84.06 125 GLU A C 1
ATOM 1032 O O . GLU A 1 125 ? -18.972 -4.014 40.587 1.00 84.06 125 GLU A O 1
ATOM 1037 N N . GLY A 1 126 ? -20.951 -5.058 40.546 1.00 85.88 126 GLY A N 1
ATOM 1038 C CA . GLY A 1 126 ? -21.229 -4.822 39.125 1.00 85.88 126 GLY A CA 1
ATOM 1039 C C . GLY A 1 126 ? -22.336 -3.802 38.850 1.00 85.88 126 GLY A C 1
ATOM 1040 O O . GLY A 1 126 ? -23.117 -3.423 39.730 1.00 85.88 126 GLY A O 1
ATOM 1041 N N . ALA A 1 127 ? -22.430 -3.376 37.591 1.00 90.44 127 ALA A N 1
ATOM 1042 C CA . ALA A 1 127 ? -23.563 -2.631 37.050 1.00 90.44 127 ALA A CA 1
ATOM 1043 C C . ALA A 1 127 ? -24.141 -3.384 35.844 1.00 90.44 127 ALA A C 1
ATOM 1045 O O . ALA A 1 127 ? -23.393 -3.881 35.010 1.00 90.44 127 ALA A O 1
ATOM 1046 N N . PHE A 1 128 ? -25.469 -3.461 35.752 1.00 92.06 128 PHE A N 1
ATOM 1047 C CA . PHE A 1 128 ? -26.165 -4.289 34.762 1.00 92.06 128 PHE A CA 1
ATOM 1048 C C . PHE A 1 128 ? -27.212 -3.482 34.011 1.00 92.06 128 PHE A C 1
ATOM 1050 O O . PHE A 1 128 ? -27.886 -2.620 34.583 1.00 92.06 128 PHE A O 1
ATOM 1057 N N . PHE A 1 129 ? -27.401 -3.787 32.732 1.00 91.31 129 PHE A N 1
ATOM 1058 C CA . PHE A 1 129 ? -28.476 -3.189 31.955 1.00 91.31 129 PHE A CA 1
ATOM 1059 C C . PHE A 1 129 ? -29.822 -3.823 32.309 1.00 91.31 129 PHE A C 1
ATOM 1061 O O . PHE A 1 129 ? -29.940 -5.024 32.533 1.00 91.31 129 PHE A O 1
ATOM 1068 N N . SER A 1 130 ? -30.890 -3.028 32.289 1.00 90.56 130 SER A N 1
ATOM 1069 C CA . SER A 1 130 ? -32.243 -3.509 32.606 1.00 90.56 130 SER A CA 1
ATOM 1070 C C . SER A 1 130 ? -32.708 -4.687 31.732 1.00 90.56 130 SER A C 1
ATOM 1072 O O . SER A 1 130 ? -33.454 -5.530 32.228 1.00 90.56 130 SER A O 1
ATOM 1074 N N . LYS A 1 131 ? -32.244 -4.800 30.474 1.00 89.56 131 LYS A N 1
ATOM 1075 C CA . LYS A 1 131 ? -32.496 -5.987 29.637 1.00 89.56 131 LYS A CA 1
ATOM 1076 C C . LYS A 1 131 ? -31.725 -7.221 30.113 1.00 89.56 131 LYS A C 1
ATOM 1078 O O . LYS A 1 131 ? -32.303 -8.297 30.128 1.00 89.56 131 LYS A O 1
ATOM 1083 N N . GLU A 1 132 ? -30.479 -7.069 30.559 1.00 90.12 132 GLU A N 1
ATOM 1084 C CA . GLU A 1 132 ? -29.670 -8.178 31.097 1.00 90.12 132 GLU A CA 1
ATOM 1085 C C . GLU A 1 132 ? -30.267 -8.722 32.392 1.00 90.12 132 GLU A C 1
ATOM 1087 O O . GLU A 1 132 ? -30.338 -9.930 32.586 1.00 90.12 132 GLU A O 1
ATOM 1092 N N . ILE A 1 133 ? -30.770 -7.834 33.254 1.00 91.31 133 ILE A N 1
ATOM 1093 C CA . ILE A 1 133 ? -31.480 -8.230 34.475 1.00 91.31 133 ILE A CA 1
ATOM 1094 C C . ILE A 1 133 ? -32.750 -9.020 34.127 1.00 91.31 133 ILE A C 1
ATOM 1096 O O . ILE A 1 133 ? -33.060 -10.008 34.792 1.00 91.31 133 ILE A O 1
ATOM 1100 N N . ALA A 1 134 ? -33.489 -8.599 33.094 1.00 90.31 134 ALA A N 1
ATOM 1101 C CA . ALA A 1 134 ? -34.675 -9.319 32.635 1.00 90.31 134 ALA A CA 1
ATOM 1102 C C . ALA A 1 134 ? -34.320 -10.708 32.078 1.00 90.31 134 ALA A C 1
ATOM 1104 O O . ALA A 1 134 ? -34.997 -11.678 32.404 1.00 90.31 134 ALA A O 1
ATOM 1105 N N . GLU A 1 135 ? -33.251 -10.808 31.285 1.00 90.56 135 GLU A N 1
ATOM 1106 C CA . GLU A 1 135 ? -32.740 -12.068 30.731 1.00 90.56 135 GLU A CA 1
ATOM 1107 C C . GLU A 1 135 ? -32.319 -13.033 31.854 1.00 90.56 135 GLU A C 1
ATOM 1109 O O . GLU A 1 135 ? -32.780 -14.170 31.908 1.00 90.56 135 GLU A O 1
ATOM 1114 N N . ALA A 1 136 ? -31.524 -12.551 32.816 1.00 89.94 136 ALA A N 1
ATOM 1115 C CA . ALA A 1 136 ? -30.984 -13.350 33.917 1.00 89.94 136 ALA A CA 1
ATOM 1116 C C . ALA A 1 136 ? -32.050 -13.846 34.912 1.00 89.94 136 ALA A C 1
ATOM 1118 O O . ALA A 1 136 ? -31.828 -14.818 35.634 1.00 89.94 136 ALA A O 1
ATOM 1119 N N . LEU A 1 137 ? -33.200 -13.170 34.991 1.00 91.06 137 LEU A N 1
ATOM 1120 C CA . LEU A 1 137 ? -34.286 -13.494 35.925 1.00 91.06 137 LEU A CA 1
ATOM 1121 C C . LEU A 1 137 ? -35.537 -14.041 35.227 1.00 91.06 137 LEU A C 1
ATOM 1123 O O . LEU A 1 137 ? -36.578 -14.207 35.874 1.00 91.06 137 LEU A O 1
ATOM 1127 N N . LYS A 1 138 ? -35.434 -14.369 33.936 1.00 88.69 138 LYS A N 1
ATOM 1128 C CA . LYS A 1 138 ? -36.531 -14.906 33.126 1.00 88.69 138 LYS A CA 1
ATOM 1129 C C . LYS A 1 138 ? -37.104 -16.196 33.719 1.00 88.69 138 LYS A C 1
ATOM 1131 O O . LYS A 1 138 ? -38.317 -16.301 33.892 1.00 88.69 138 LYS A O 1
ATOM 1136 N N . ASP A 1 139 ? -36.237 -17.110 34.157 1.00 84.00 139 ASP A N 1
ATOM 1137 C CA . ASP A 1 139 ? -36.627 -18.393 34.771 1.00 84.00 139 ASP A CA 1
ATOM 1138 C C . ASP A 1 139 ? -37.304 -18.227 36.141 1.00 84.00 139 ASP A C 1
ATOM 1140 O O . ASP A 1 139 ? -38.019 -19.110 36.610 1.00 84.00 139 ASP A O 1
ATOM 1144 N N . LYS A 1 140 ? -37.129 -17.063 36.780 1.00 82.62 140 LYS A N 1
ATOM 1145 C CA . LYS A 1 140 ? -37.806 -16.687 38.033 1.00 82.62 140 LYS A CA 1
ATOM 1146 C C . LYS A 1 140 ? -39.108 -15.910 37.796 1.00 82.62 140 LYS A C 1
ATOM 1148 O O . LYS A 1 140 ? -39.677 -15.358 38.738 1.00 82.62 140 LYS A O 1
ATOM 1153 N N . GLY A 1 141 ? -39.588 -15.852 36.550 1.00 81.94 141 GLY A N 1
ATOM 1154 C CA . GLY A 1 141 ? -40.857 -15.222 36.180 1.00 81.94 141 GLY A CA 1
ATOM 1155 C C . GLY A 1 141 ? -40.823 -13.690 36.137 1.00 81.94 141 GLY A C 1
ATOM 1156 O O . GLY A 1 141 ? -41.868 -13.049 36.309 1.00 81.94 141 GLY A O 1
ATOM 1157 N N . ILE A 1 142 ? -39.642 -13.091 35.943 1.00 87.00 142 ILE A N 1
ATOM 1158 C CA . ILE A 1 142 ? -39.484 -11.644 35.752 1.00 87.00 142 ILE A CA 1
ATOM 1159 C C . ILE A 1 142 ? -39.455 -11.316 34.262 1.00 87.00 142 ILE A C 1
ATOM 1161 O O . ILE A 1 142 ? -38.611 -11.812 33.526 1.00 87.00 142 ILE A O 1
ATOM 1165 N N . ASN A 1 143 ? -40.356 -10.430 33.835 1.00 84.69 143 ASN A N 1
ATOM 1166 C CA . ASN A 1 143 ? -40.398 -9.916 32.470 1.00 84.69 143 ASN A CA 1
ATOM 1167 C C . ASN A 1 143 ? -39.795 -8.500 32.394 1.00 84.69 143 ASN A C 1
ATOM 1169 O O . ASN A 1 143 ? -39.778 -7.789 33.403 1.00 84.69 143 ASN A O 1
ATOM 1173 N N . PRO A 1 144 ? -39.381 -8.017 31.204 1.00 82.75 144 PRO A N 1
ATOM 1174 C CA . PRO A 1 144 ? -38.812 -6.675 31.046 1.00 82.75 144 PRO A CA 1
ATOM 1175 C C . PRO A 1 144 ? -39.646 -5.525 31.655 1.00 82.75 144 PRO A C 1
ATOM 1177 O O . PRO A 1 144 ? -39.053 -4.655 32.299 1.00 82.75 144 PRO A O 1
ATOM 1180 N N . PRO A 1 145 ? -40.996 -5.510 31.559 1.00 83.06 145 PRO A N 1
ATOM 1181 C CA . PRO A 1 145 ? -41.807 -4.478 32.212 1.00 83.06 145 PRO A CA 1
ATOM 1182 C C . PRO A 1 145 ? -41.721 -4.504 33.745 1.00 83.06 145 PRO A C 1
ATOM 1184 O O . PRO A 1 145 ? -41.800 -3.457 34.383 1.00 83.06 145 PRO A O 1
ATOM 1187 N N . ASP A 1 146 ? -41.527 -5.683 34.349 1.00 85.44 146 ASP A N 1
ATOM 1188 C CA . ASP A 1 146 ? -41.440 -5.830 35.805 1.00 85.44 146 ASP A CA 1
ATOM 1189 C C . ASP A 1 146 ? -40.154 -5.200 36.365 1.00 85.44 146 ASP A C 1
ATOM 1191 O O . ASP A 1 146 ? -40.148 -4.732 37.506 1.00 85.44 146 ASP A O 1
ATOM 1195 N N . VAL A 1 147 ? -39.070 -5.179 35.580 1.00 89.56 147 VAL A N 1
ATOM 1196 C CA . VAL A 1 147 ? -37.754 -4.697 36.023 1.00 89.56 147 VAL A CA 1
ATOM 1197 C C . VAL A 1 147 ? -37.831 -3.219 36.384 1.00 89.56 147 VAL A C 1
ATOM 1199 O O . VAL A 1 147 ? -37.664 -2.862 37.549 1.00 89.56 147 VAL A O 1
ATOM 1202 N N . MET A 1 148 ? -38.153 -2.344 35.428 1.00 89.50 148 MET A N 1
ATOM 1203 C CA . MET A 1 148 ? -38.082 -0.899 35.672 1.00 89.50 148 MET A CA 1
ATOM 1204 C C . MET A 1 148 ? -39.102 -0.413 36.704 1.00 89.50 148 MET A C 1
ATOM 1206 O O . MET A 1 148 ? -38.770 0.453 37.515 1.00 89.50 148 MET A O 1
ATOM 1210 N N . THR A 1 149 ? -40.306 -0.992 36.751 1.00 87.56 149 THR A N 1
ATOM 1211 C CA . THR A 1 149 ? -41.313 -0.632 37.762 1.00 87.56 149 THR A CA 1
ATOM 1212 C C . THR A 1 149 ? -40.808 -0.886 39.184 1.00 87.56 149 THR A C 1
ATOM 1214 O O . THR A 1 149 ? -41.000 -0.051 40.071 1.00 87.56 149 THR A O 1
ATOM 1217 N N . ASN A 1 150 ? -40.122 -2.009 39.411 1.00 90.31 150 ASN A N 1
ATOM 1218 C CA . ASN A 1 150 ? -39.570 -2.339 40.723 1.00 90.31 150 ASN A CA 1
ATOM 1219 C C . ASN A 1 150 ? -38.249 -1.605 41.001 1.00 90.31 150 ASN A C 1
ATOM 1221 O O . ASN A 1 150 ? -38.060 -1.110 42.110 1.00 90.31 150 ASN A O 1
ATOM 1225 N N . ILE A 1 151 ? -37.377 -1.444 40.002 1.00 90.94 151 ILE A N 1
ATOM 1226 C CA . ILE A 1 151 ? -36.117 -0.693 40.118 1.00 90.94 151 ILE A CA 1
ATOM 1227 C C . ILE A 1 151 ? -36.370 0.764 40.506 1.00 90.94 151 ILE A C 1
ATOM 1229 O O . ILE A 1 151 ? -35.777 1.240 41.467 1.00 90.94 151 ILE A O 1
ATOM 1233 N N . ARG A 1 152 ? -37.313 1.459 39.854 1.00 88.50 152 ARG A N 1
ATOM 1234 C CA . ARG A 1 152 ? -37.667 2.845 40.219 1.00 88.50 152 ARG A CA 1
ATOM 1235 C C . ARG A 1 152 ? -38.205 2.948 41.649 1.00 88.50 152 ARG A C 1
ATOM 1237 O O . ARG A 1 152 ? -38.053 3.976 42.303 1.00 88.50 152 ARG A O 1
ATOM 1244 N N . ARG A 1 153 ? -38.824 1.883 42.170 1.00 87.25 153 ARG A N 1
ATOM 1245 C CA . ARG A 1 153 ? -39.249 1.810 43.576 1.00 87.25 153 ARG A CA 1
ATOM 1246 C C . ARG A 1 153 ? -38.061 1.631 44.526 1.00 87.25 153 ARG A C 1
ATOM 1248 O O . ARG A 1 153 ? -38.090 2.200 45.614 1.00 87.25 153 ARG A O 1
ATOM 1255 N N . LEU A 1 154 ? -37.044 0.860 44.140 1.00 89.06 154 LEU A N 1
ATOM 1256 C CA . LEU A 1 154 ? -35.799 0.698 44.902 1.00 89.06 154 LEU A CA 1
ATOM 1257 C C . LEU A 1 154 ? -34.943 1.975 44.872 1.00 89.06 154 LEU A C 1
ATOM 1259 O O . LEU A 1 154 ? -34.380 2.358 45.894 1.00 89.06 154 LEU A O 1
ATOM 1263 N N . GLU A 1 155 ? -34.914 2.671 43.738 1.00 88.75 155 GLU A N 1
ATOM 1264 C CA . GLU A 1 155 ? -34.197 3.935 43.541 1.00 88.75 155 GLU A CA 1
ATOM 1265 C C . GLU A 1 155 ? -34.756 5.037 44.448 1.00 88.75 155 GLU A C 1
ATOM 1267 O O . GLU A 1 155 ? -34.004 5.687 45.170 1.00 88.75 155 GLU A O 1
ATOM 1272 N N . ARG A 1 156 ? -36.089 5.183 44.524 1.00 85.75 156 ARG A N 1
ATOM 1273 C CA . ARG A 1 156 ? -36.739 6.121 45.463 1.00 85.75 156 ARG A CA 1
ATOM 1274 C C . ARG A 1 156 ? -36.420 5.828 46.928 1.00 85.75 156 ARG A C 1
ATOM 1276 O O . ARG A 1 156 ? -36.457 6.733 47.752 1.00 85.75 156 ARG A O 1
ATOM 1283 N N . LYS A 1 157 ? -36.126 4.568 47.258 1.00 86.38 157 LYS A N 1
ATOM 1284 C CA . LYS A 1 157 ? -35.678 4.154 48.595 1.00 86.38 157 LYS A CA 1
ATOM 1285 C C . LYS A 1 157 ? -34.171 4.354 48.808 1.00 86.38 157 LYS A C 1
ATOM 1287 O O . LYS A 1 157 ? -33.686 4.077 49.896 1.00 86.38 157 LYS A O 1
ATOM 1292 N N . GLY A 1 158 ? -33.435 4.811 47.793 1.00 84.50 158 GLY A N 1
ATOM 1293 C CA . GLY A 1 158 ? -31.987 5.010 47.841 1.00 84.50 158 GLY A CA 1
ATOM 1294 C C . GLY A 1 158 ? -31.175 3.715 47.873 1.00 84.50 158 GLY A C 1
ATOM 1295 O O . GLY A 1 158 ? -30.044 3.738 48.338 1.00 84.50 158 GLY A O 1
ATOM 1296 N N . LEU A 1 159 ? -31.747 2.593 47.426 1.00 88.81 159 LEU A N 1
ATOM 1297 C CA . LEU A 1 159 ? -31.108 1.269 47.493 1.00 88.81 159 LEU A CA 1
ATOM 1298 C C . LEU A 1 159 ? -30.280 0.941 46.246 1.00 88.81 159 LEU A C 1
ATOM 1300 O O . LEU A 1 159 ? -29.412 0.075 46.273 1.00 88.81 159 LEU A O 1
ATOM 1304 N N . VAL A 1 160 ? -30.589 1.599 45.133 1.00 91.56 160 VAL A N 1
ATOM 1305 C CA . VAL A 1 160 ? -29.965 1.355 43.833 1.00 91.56 160 VAL A CA 1
ATOM 1306 C C . VAL A 1 160 ? -29.725 2.682 43.132 1.00 91.56 160 VAL A C 1
ATOM 1308 O O . VAL A 1 160 ? -30.470 3.643 43.338 1.00 91.56 160 VAL A O 1
ATOM 1311 N N . TYR A 1 161 ? -28.703 2.706 42.290 1.00 90.81 161 TYR A N 1
ATOM 1312 C CA . TYR A 1 161 ? -28.396 3.798 41.382 1.00 90.81 161 TYR A CA 1
ATOM 1313 C C . TYR A 1 161 ? -28.813 3.399 39.967 1.00 90.81 161 TYR A C 1
ATOM 1315 O O . TYR A 1 161 ? -28.532 2.280 39.530 1.00 90.81 161 TYR A O 1
ATOM 1323 N N . VAL A 1 162 ? -29.504 4.300 39.269 1.00 89.62 162 VAL A N 1
ATOM 1324 C CA . VAL A 1 162 ? -29.966 4.105 37.890 1.00 89.62 162 VAL A CA 1
ATOM 1325 C C . VAL A 1 162 ? -29.349 5.200 37.028 1.00 89.62 162 VAL A C 1
ATOM 1327 O O . VAL A 1 162 ? -29.372 6.363 37.416 1.00 89.62 162 VAL A O 1
ATOM 1330 N N . ARG A 1 163 ? -28.802 4.824 35.870 1.00 87.00 163 ARG A N 1
ATOM 1331 C CA . ARG A 1 163 ? -28.161 5.736 34.917 1.00 87.00 163 ARG A CA 1
ATOM 1332 C C . ARG A 1 163 ? -28.732 5.535 33.516 1.00 87.00 163 ARG A C 1
ATOM 1334 O O . ARG A 1 163 ? -28.839 4.406 33.028 1.00 87.00 163 ARG A O 1
ATOM 1341 N N . GLY A 1 164 ? -29.072 6.641 32.864 1.00 81.69 164 GLY A N 1
ATOM 1342 C CA . GLY A 1 164 ? -29.403 6.729 31.438 1.00 81.69 164 GLY A CA 1
ATOM 1343 C C . GLY A 1 164 ? -28.710 7.915 30.753 1.00 81.69 164 GLY A C 1
ATOM 1344 O O . GLY A 1 164 ? -27.899 8.611 31.366 1.00 81.69 164 GLY A O 1
ATOM 1345 N N . TYR A 1 165 ? -29.041 8.180 29.487 1.00 65.25 165 TYR A N 1
ATOM 1346 C CA . TYR A 1 165 ? -28.656 9.420 28.811 1.00 65.25 165 TYR A CA 1
ATOM 1347 C C . TYR A 1 165 ? -29.370 10.602 29.462 1.00 65.25 165 TYR A C 1
ATOM 1349 O O . TYR A 1 165 ? -30.604 10.670 29.458 1.00 65.25 165 TYR A O 1
ATOM 1357 N N . ARG A 1 166 ? -28.600 11.550 29.997 1.00 65.81 166 ARG A N 1
ATOM 1358 C CA . ARG A 1 166 ? -29.143 12.784 30.567 1.00 65.81 166 ARG A CA 1
ATOM 1359 C C . ARG A 1 166 ? -29.587 13.730 29.458 1.00 65.81 166 ARG A C 1
ATOM 1361 O O . ARG A 1 166 ? -28.817 14.068 28.567 1.00 65.81 166 ARG A O 1
ATOM 1368 N N . THR A 1 167 ? -30.827 14.178 29.555 1.00 58.06 167 THR A N 1
ATOM 1369 C CA . THR A 1 167 ? -31.423 15.237 28.738 1.00 58.06 167 THR A CA 1
ATOM 1370 C C . THR A 1 167 ? -31.923 16.343 29.667 1.00 58.06 167 THR A C 1
ATOM 1372 O O . THR A 1 167 ? -32.082 16.113 30.867 1.00 58.06 167 THR A O 1
ATOM 1375 N N . GLY A 1 168 ? -32.233 17.528 29.134 1.00 39.88 168 GLY A N 1
ATOM 1376 C CA . GLY A 1 168 ? -32.826 18.616 29.929 1.00 39.88 168 GLY A CA 1
ATOM 1377 C C . GLY A 1 168 ? -34.163 18.259 30.603 1.00 39.88 168 GLY A C 1
ATOM 1378 O O . GLY A 1 168 ? -34.573 18.944 31.533 1.00 39.8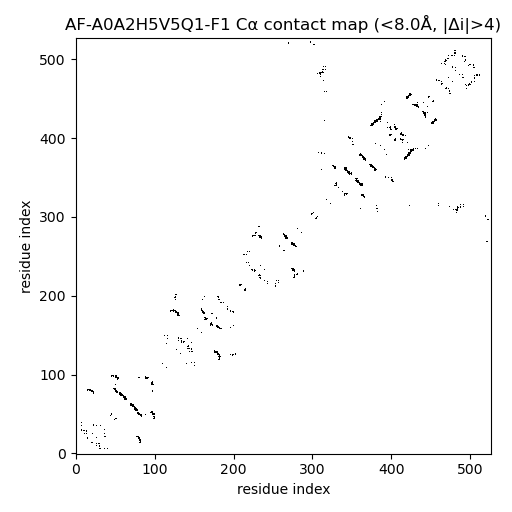8 168 GLY A O 1
ATOM 1379 N N . TYR A 1 169 ? -34.817 17.171 30.177 1.00 55.03 169 TYR A N 1
ATOM 1380 C CA . TYR A 1 169 ? -36.114 16.704 30.681 1.00 55.03 169 TYR A CA 1
ATOM 1381 C C . TYR A 1 169 ? -36.025 15.441 31.559 1.00 55.03 169 TYR A C 1
ATOM 1383 O O . TYR A 1 169 ? -37.052 14.941 32.015 1.00 55.03 169 TYR A O 1
ATOM 1391 N N . GLY A 1 170 ? -34.821 14.907 31.798 1.00 67.50 170 GLY A N 1
ATOM 1392 C CA . GLY A 1 170 ? -34.599 13.696 32.595 1.00 67.50 170 GLY A CA 1
ATOM 1393 C C . GLY A 1 170 ? -33.678 12.680 31.920 1.00 67.50 170 GLY A C 1
ATOM 1394 O O . GLY A 1 170 ? -32.927 13.011 31.003 1.00 67.50 170 GLY A O 1
ATOM 1395 N N . GLU A 1 171 ? -33.728 11.427 32.377 1.00 76.12 171 GLU A N 1
ATOM 1396 C CA . GLU A 1 171 ? -32.877 10.349 31.861 1.00 76.12 171 GLU A CA 1
ATOM 1397 C C . GLU A 1 171 ? -33.634 9.410 30.917 1.00 76.12 171 GLU A C 1
ATOM 1399 O O . GLU A 1 171 ? -34.692 8.877 31.260 1.00 76.12 171 GLU A O 1
ATOM 1404 N N . THR A 1 172 ? -33.055 9.161 29.743 1.00 73.25 172 THR A N 1
ATOM 1405 C CA . THR A 1 172 ? -33.557 8.191 28.758 1.00 73.25 172 THR A CA 1
ATOM 1406 C C . THR A 1 172 ? -32.688 6.926 28.749 1.00 73.25 172 THR A C 1
ATOM 1408 O O . THR A 1 172 ? -31.498 6.998 29.053 1.00 73.25 172 THR A O 1
ATOM 1411 N N . PRO A 1 173 ? -33.251 5.738 28.471 1.00 76.50 173 PRO A N 1
ATOM 1412 C CA . PRO A 1 173 ? -32.489 4.489 28.501 1.00 76.50 173 PRO A CA 1
ATOM 1413 C C . PRO A 1 173 ? -31.454 4.406 27.368 1.00 76.50 173 PRO A C 1
ATOM 1415 O O . PRO A 1 173 ? -31.657 4.967 26.292 1.00 76.50 173 PRO A O 1
ATOM 1418 N N . PHE A 1 174 ? -30.388 3.625 27.574 1.00 77.88 174 PHE A N 1
ATOM 1419 C CA . PHE A 1 174 ? -29.510 3.180 26.486 1.00 77.88 174 PHE A CA 1
ATOM 1420 C C . PHE A 1 174 ? -30.241 2.188 25.563 1.00 77.88 174 PHE A C 1
ATOM 1422 O O . PHE A 1 174 ? -31.346 1.730 25.874 1.00 77.88 174 PHE A O 1
ATOM 1429 N N . LYS A 1 175 ? -29.619 1.788 24.445 1.00 75.50 175 LYS A N 1
ATOM 1430 C CA . LYS A 1 175 ? -30.171 0.762 23.535 1.00 75.50 175 LYS A CA 1
ATOM 1431 C C . LYS A 1 175 ? -30.495 -0.542 24.281 1.00 75.50 175 LYS A C 1
ATOM 1433 O O . LYS A 1 175 ? -31.511 -1.193 24.014 1.00 75.50 175 LYS A O 1
ATOM 1438 N N . GLU A 1 176 ? -29.673 -0.903 25.260 1.00 78.50 176 GLU A N 1
ATOM 1439 C CA . GLU A 1 176 ? -29.820 -2.085 26.113 1.00 78.50 176 GLU A CA 1
ATOM 1440 C C . GLU A 1 176 ? -30.639 -1.813 27.392 1.00 78.50 176 GLU A C 1
ATOM 1442 O O . GLU A 1 176 ? -30.850 -2.706 28.211 1.00 78.50 176 GLU A O 1
ATOM 1447 N N . GLY A 1 177 ? -31.180 -0.602 27.535 1.00 85.81 177 GLY A N 1
ATOM 1448 C CA . GLY A 1 177 ? -31.998 -0.164 28.661 1.00 85.81 177 GLY A CA 1
ATOM 1449 C C . GLY A 1 177 ? -31.234 0.706 29.666 1.00 85.81 177 GLY A C 1
ATOM 1450 O O . GLY A 1 177 ? -30.154 1.202 29.371 1.00 85.81 177 GLY A O 1
ATOM 1451 N N . PHE A 1 178 ? -31.800 0.934 30.854 1.00 88.31 178 PHE A N 1
ATOM 1452 C CA . PHE A 1 178 ? -31.111 1.683 31.916 1.00 88.31 178 PHE A CA 1
ATOM 1453 C C . PHE A 1 178 ? -30.019 0.842 32.564 1.00 88.31 178 PHE A C 1
ATOM 1455 O O . PHE A 1 178 ? -30.190 -0.368 32.713 1.00 88.31 178 PHE A O 1
ATOM 1462 N N . LEU A 1 179 ? -28.939 1.486 32.989 1.00 90.75 179 LEU A N 1
ATOM 1463 C CA . LEU A 1 179 ? -27.859 0.844 33.721 1.00 90.75 179 LEU A CA 1
ATOM 1464 C C . LEU A 1 179 ? -28.112 0.963 35.225 1.00 90.75 179 LEU A C 1
ATOM 1466 O O . LEU A 1 179 ? -28.474 2.033 35.711 1.00 90.75 179 LEU A O 1
ATOM 1470 N N . ILE A 1 180 ? -27.987 -0.143 35.949 1.00 93.25 180 ILE A N 1
ATOM 1471 C CA . ILE A 1 180 ? -28.471 -0.288 37.322 1.00 93.25 180 ILE A CA 1
ATOM 1472 C C . ILE A 1 180 ? -27.366 -0.906 38.175 1.00 93.25 180 ILE A C 1
ATOM 1474 O O . ILE A 1 180 ? -26.805 -1.937 37.808 1.00 93.25 180 ILE A O 1
ATOM 1478 N N . THR A 1 181 ? -27.089 -0.320 39.338 1.00 92.62 181 THR A N 1
ATOM 1479 C CA . THR A 1 181 ? -26.144 -0.883 40.316 1.00 92.62 181 THR A CA 1
ATOM 1480 C C . THR A 1 181 ? -26.610 -0.682 41.758 1.00 92.62 181 THR A C 1
ATOM 1482 O O . THR A 1 181 ? -27.480 0.143 42.048 1.00 92.62 181 THR A O 1
ATOM 1485 N N . TRP A 1 182 ? -26.057 -1.480 42.667 1.00 91.88 182 TRP A N 1
ATOM 1486 C CA . TRP A 1 182 ? -26.375 -1.479 44.091 1.00 91.88 182 TRP A CA 1
ATOM 1487 C C . TRP A 1 182 ? -25.684 -0.327 44.835 1.00 91.88 182 TRP A C 1
ATOM 1489 O O . TRP A 1 182 ? -24.484 -0.102 44.654 1.00 91.88 182 TRP A O 1
ATOM 1499 N N . LEU A 1 183 ? -26.413 0.359 45.723 1.00 87.50 183 LEU A N 1
ATOM 1500 C CA . LEU A 1 183 ? -25.841 1.359 46.629 1.00 87.50 183 LEU A CA 1
ATOM 1501 C C . LEU A 1 183 ? -25.580 0.746 48.007 1.00 87.50 183 LEU A C 1
ATOM 1503 O O . LEU A 1 183 ? -26.491 0.248 48.669 1.00 87.50 183 LEU A O 1
ATOM 1507 N N . ASP A 1 184 ? -24.328 0.811 48.454 1.00 82.88 184 ASP A N 1
ATOM 1508 C CA . ASP A 1 184 ? -23.942 0.335 49.778 1.00 82.88 184 ASP A CA 1
ATOM 1509 C C . ASP A 1 184 ? -24.348 1.347 50.857 1.00 82.88 184 ASP A C 1
ATOM 1511 O O . ASP A 1 184 ? -23.746 2.410 51.003 1.00 82.88 184 ASP A O 1
ATOM 1515 N N . LEU A 1 185 ? -25.385 0.998 51.621 1.00 83.25 185 LEU A N 1
ATOM 1516 C CA . LEU A 1 185 ? -25.927 1.828 52.697 1.00 83.25 185 LEU A CA 1
ATOM 1517 C C . LEU A 1 185 ? -25.013 1.921 53.926 1.00 83.25 185 LEU A C 1
ATOM 1519 O O . LEU A 1 185 ? -25.273 2.744 54.800 1.00 83.25 185 LEU A O 1
ATOM 1523 N N . SER A 1 186 ? -23.983 1.074 54.028 1.00 84.94 186 SER A N 1
ATOM 1524 C CA . SER A 1 186 ? -23.014 1.146 55.128 1.00 84.94 186 SER A CA 1
ATOM 1525 C C . SER A 1 186 ? -22.028 2.309 54.972 1.00 84.94 186 SER A C 1
ATOM 1527 O O . SER A 1 186 ? -21.358 2.688 55.933 1.00 84.94 186 SER A O 1
ATOM 1529 N N . LYS A 1 187 ? -21.953 2.897 53.771 1.00 84.69 187 LYS A N 1
ATOM 1530 C CA . LYS A 1 187 ? -21.042 3.990 53.432 1.00 84.69 187 LYS A CA 1
ATOM 1531 C C . LYS A 1 187 ? -21.761 5.345 53.426 1.00 84.69 187 LYS A C 1
ATOM 1533 O O . LYS A 1 187 ? -22.972 5.408 53.199 1.00 84.69 187 LYS A O 1
ATOM 1538 N N . PRO A 1 188 ? -21.021 6.457 53.606 1.00 87.06 188 PRO A N 1
ATOM 1539 C CA . PRO A 1 188 ? -21.547 7.791 53.344 1.00 87.06 188 PRO A CA 1
ATOM 1540 C C . PRO A 1 188 ? -22.130 7.886 51.932 1.00 87.06 188 PRO A C 1
ATOM 1542 O O . PRO A 1 188 ? -21.558 7.363 50.974 1.00 87.06 188 PRO A O 1
ATOM 1545 N N . ARG A 1 189 ? -23.268 8.575 51.806 1.00 82.44 189 ARG A N 1
ATOM 1546 C CA . ARG A 1 189 ? -24.070 8.575 50.576 1.00 82.44 189 ARG A CA 1
ATOM 1547 C C . ARG A 1 189 ? -23.307 9.076 49.351 1.00 82.44 189 ARG A C 1
ATOM 1549 O O . ARG A 1 189 ? -23.471 8.509 48.279 1.00 82.44 189 ARG A O 1
ATOM 1556 N N . GLU A 1 190 ? -22.471 10.095 49.513 1.00 80.19 190 GLU A N 1
ATOM 1557 C CA . GLU A 1 190 ? -21.630 10.629 48.435 1.00 80.19 190 GLU A CA 1
ATOM 1558 C C . GLU A 1 190 ? -20.660 9.569 47.904 1.00 80.19 190 GLU A C 1
ATOM 1560 O O . GLU A 1 190 ? -20.686 9.263 46.715 1.00 80.19 190 GLU A O 1
ATOM 1565 N N . LYS A 1 191 ? -19.915 8.900 48.795 1.00 81.62 191 LYS A N 1
ATOM 1566 C CA . LYS A 1 191 ? -18.997 7.810 48.422 1.00 81.62 191 LYS A CA 1
ATOM 1567 C C . LYS A 1 191 ? -19.717 6.642 47.749 1.00 81.62 191 LYS A C 1
ATOM 1569 O O . LYS A 1 191 ? -19.224 6.090 46.772 1.00 81.62 191 LYS A O 1
ATOM 1574 N N . ALA A 1 192 ? -20.902 6.273 48.240 1.00 83.31 192 ALA A N 1
ATOM 1575 C CA . ALA A 1 192 ? -21.698 5.208 47.629 1.00 83.31 192 ALA A CA 1
ATOM 1576 C C . ALA A 1 192 ? -22.136 5.561 46.194 1.00 83.31 192 ALA A C 1
ATOM 1578 O O . ALA A 1 192 ? -22.170 4.684 45.330 1.00 83.31 192 ALA A O 1
ATOM 1579 N N . ILE A 1 193 ? -22.450 6.835 45.933 1.00 84.62 193 ILE A N 1
ATOM 1580 C CA . ILE A 1 193 ? -22.803 7.327 44.597 1.00 84.62 193 ILE A CA 1
ATOM 1581 C C . ILE A 1 193 ? -21.567 7.390 43.692 1.00 84.62 193 ILE A C 1
ATOM 1583 O O . ILE A 1 193 ? -21.658 6.959 42.548 1.00 84.62 193 ILE A O 1
ATOM 1587 N N . GLU A 1 194 ? -20.418 7.864 44.178 1.00 81.00 194 GLU A N 1
ATOM 1588 C CA . GLU A 1 194 ? -19.165 7.886 43.404 1.00 81.00 194 GLU A CA 1
ATOM 1589 C C . GLU A 1 194 ? -18.748 6.483 42.951 1.00 81.00 194 GLU A C 1
ATOM 1591 O O . GLU A 1 194 ? -18.488 6.262 41.768 1.00 81.00 194 GLU A O 1
ATOM 1596 N N . GLU A 1 195 ? -18.771 5.505 43.859 1.00 84.44 195 GLU A N 1
ATOM 1597 C CA . GLU A 1 195 ? -18.473 4.109 43.525 1.00 84.44 195 GLU A CA 1
ATOM 1598 C C . GLU A 1 195 ? -19.493 3.519 42.542 1.00 84.44 195 GLU A C 1
ATOM 1600 O O . GLU A 1 195 ? -19.137 2.710 41.684 1.00 84.44 195 GLU A O 1
ATOM 1605 N N . ALA A 1 196 ? -20.770 3.899 42.655 1.00 86.25 196 ALA A N 1
ATOM 1606 C CA . ALA A 1 196 ? -21.798 3.489 41.704 1.00 86.25 196 ALA A CA 1
ATOM 1607 C C . ALA A 1 196 ? -21.558 4.105 40.317 1.00 86.25 196 ALA A C 1
ATOM 1609 O O . ALA A 1 196 ? -21.686 3.407 39.311 1.00 86.25 196 ALA A O 1
ATOM 1610 N N . ILE A 1 197 ? -21.148 5.376 40.250 1.00 83.56 197 ILE A N 1
ATOM 1611 C CA . ILE A 1 197 ? -20.765 6.038 38.999 1.00 83.56 197 ILE A CA 1
ATOM 1612 C C . ILE A 1 197 ? -19.579 5.306 38.370 1.00 83.56 197 ILE A C 1
ATOM 1614 O O . ILE A 1 197 ? -19.675 4.927 37.206 1.00 83.56 197 ILE A O 1
ATOM 1618 N N . GLN A 1 198 ? -18.524 5.005 39.129 1.00 81.19 198 GLN A N 1
ATOM 1619 C CA . GLN A 1 198 ? -17.363 4.259 38.628 1.00 81.19 198 GLN A CA 1
ATOM 1620 C C . GLN A 1 198 ? -17.745 2.876 38.086 1.00 81.19 198 GLN A C 1
ATOM 1622 O O . GLN A 1 198 ? -17.371 2.535 36.967 1.00 81.19 198 GLN A O 1
ATOM 1627 N N . ARG A 1 199 ? -18.563 2.106 38.818 1.00 85.69 199 ARG A N 1
ATOM 1628 C CA . ARG A 1 199 ? -19.080 0.805 38.351 1.00 85.69 199 ARG A CA 1
ATOM 1629 C C . ARG A 1 199 ? -19.880 0.938 37.057 1.00 85.69 199 ARG A C 1
ATOM 1631 O O . ARG A 1 199 ? -19.736 0.123 36.148 1.00 85.69 199 ARG A O 1
ATOM 1638 N N . THR A 1 200 ? -20.697 1.986 36.944 1.00 84.62 200 THR A N 1
ATOM 1639 C CA . THR A 1 200 ? -21.421 2.264 35.700 1.00 84.62 200 THR A CA 1
ATOM 1640 C C . THR A 1 200 ? -20.515 2.703 34.551 1.00 84.62 200 THR A C 1
ATOM 1642 O O . THR A 1 200 ? -20.797 2.359 33.409 1.00 84.62 200 THR A O 1
ATOM 1645 N N . GLU A 1 201 ? -19.431 3.427 34.832 1.00 77.19 201 GLU A N 1
ATOM 1646 C CA . GLU A 1 201 ? -18.414 3.817 33.851 1.00 77.19 201 GLU A CA 1
ATOM 1647 C C . GLU A 1 201 ? -17.702 2.575 33.304 1.00 77.19 201 GLU A C 1
ATOM 1649 O O . GLU A 1 201 ? -17.616 2.410 32.095 1.00 77.19 201 GLU A O 1
ATOM 1654 N N . ILE A 1 202 ? -17.282 1.658 34.185 1.00 80.50 202 ILE A N 1
ATOM 1655 C CA . ILE A 1 202 ? -16.631 0.394 33.815 1.00 80.50 202 ILE A CA 1
ATOM 1656 C C . ILE A 1 202 ? -17.558 -0.445 32.934 1.00 80.50 202 ILE A C 1
ATOM 1658 O O . ILE A 1 202 ? -17.155 -0.837 31.846 1.00 80.50 202 ILE A O 1
ATOM 1662 N N . ALA A 1 203 ? -18.820 -0.637 33.330 1.00 79.50 203 ALA A N 1
ATOM 1663 C CA . ALA A 1 203 ? -19.784 -1.389 32.524 1.00 79.50 203 ALA A CA 1
ATOM 1664 C C . ALA A 1 203 ? -20.075 -0.715 31.170 1.00 79.50 203 ALA A C 1
ATOM 1666 O O . ALA A 1 203 ? -20.279 -1.392 30.161 1.00 79.50 203 ALA A O 1
ATOM 1667 N N . LEU A 1 204 ? -20.071 0.623 31.117 1.00 74.94 204 LEU A N 1
ATOM 1668 C CA . LEU A 1 204 ? -20.159 1.361 29.857 1.00 74.94 204 LEU A CA 1
ATOM 1669 C C . LEU A 1 204 ? -18.891 1.204 29.018 1.00 74.94 204 LEU A C 1
ATOM 1671 O O . LEU A 1 204 ? -19.018 1.113 27.806 1.00 74.94 204 LEU A O 1
ATOM 1675 N N . VAL A 1 205 ? -17.694 1.150 29.605 1.00 67.25 205 VAL A N 1
ATOM 1676 C CA . VAL A 1 205 ? -16.421 0.931 28.894 1.00 67.25 205 VAL A CA 1
ATOM 1677 C C . VAL A 1 205 ? -16.336 -0.499 28.357 1.00 67.25 205 VAL A C 1
ATOM 1679 O O . VAL A 1 205 ? -16.109 -0.693 27.167 1.00 67.25 205 VAL A O 1
ATOM 1682 N N . GLU A 1 206 ? -16.642 -1.500 29.180 1.00 66.69 206 GLU A N 1
ATOM 1683 C CA . GLU A 1 206 ? -16.688 -2.912 28.786 1.00 66.69 206 GLU A CA 1
ATOM 1684 C C . GLU A 1 206 ? -17.689 -3.166 27.654 1.00 66.69 206 GLU A C 1
ATOM 1686 O O . GLU A 1 206 ? -17.386 -3.911 26.722 1.00 66.69 206 GLU A O 1
ATOM 1691 N N . LYS A 1 207 ? -18.852 -2.496 27.665 1.00 61.12 207 LYS A N 1
ATOM 1692 C CA . LYS A 1 207 ? -19.786 -2.559 26.533 1.00 61.12 207 LYS A CA 1
ATOM 1693 C C . LYS A 1 207 ? -19.486 -1.585 25.406 1.00 61.12 207 LYS A C 1
ATOM 1695 O O . LYS A 1 207 ? -19.861 -1.866 24.280 1.00 61.12 207 LYS A O 1
ATOM 1700 N N . SER A 1 208 ? -18.848 -0.443 25.619 1.00 48.47 208 SER A N 1
ATOM 1701 C CA . SER A 1 208 ? -18.459 0.471 24.529 1.00 48.47 208 SER A CA 1
ATOM 1702 C C . SER A 1 208 ? -17.226 -0.022 23.780 1.00 48.47 208 SER A C 1
ATOM 1704 O O . SER A 1 208 ? -17.084 0.299 22.604 1.00 48.47 208 SER A O 1
ATOM 1706 N N . ASN A 1 209 ? -16.470 -0.951 24.366 1.00 47.47 209 ASN A N 1
ATOM 1707 C CA . ASN A 1 209 ? -15.627 -1.897 23.642 1.00 47.47 209 ASN A CA 1
ATOM 1708 C C . ASN A 1 209 ? -16.426 -2.807 22.688 1.00 47.47 209 ASN A C 1
ATOM 1710 O O . ASN A 1 209 ? -15.811 -3.622 22.023 1.00 47.47 209 ASN A O 1
ATOM 1714 N N . SER A 1 210 ? -17.757 -2.695 22.575 1.00 50.44 210 SER A N 1
ATOM 1715 C CA . SER A 1 210 ? -18.563 -3.275 21.483 1.00 50.44 210 SER A CA 1
ATOM 1716 C C . SER A 1 210 ? -19.006 -2.245 20.430 1.00 50.44 210 SER A C 1
ATOM 1718 O O . SER A 1 210 ? -19.572 -2.617 19.405 1.00 50.44 210 SER A O 1
ATOM 1720 N N . SER A 1 211 ? -18.737 -0.949 20.647 1.00 61.28 211 SER A N 1
ATOM 1721 C CA . SER A 1 211 ? -18.981 0.114 19.671 1.00 61.28 211 SER A CA 1
ATOM 1722 C C . SER A 1 211 ? -17.760 0.254 18.754 1.00 61.28 211 SER A C 1
ATOM 1724 O O . SER A 1 211 ? -16.689 0.640 19.238 1.00 61.28 211 SER A O 1
ATOM 1726 N N . PRO A 1 212 ? -17.894 0.012 17.435 1.00 69.31 212 PRO A N 1
ATOM 1727 C CA . PRO A 1 212 ? -16.759 0.025 16.508 1.00 69.31 212 PRO A CA 1
ATOM 1728 C C . PRO A 1 212 ? -15.948 1.327 16.540 1.00 69.31 212 PRO A C 1
ATOM 1730 O O . PRO A 1 212 ? -14.735 1.319 16.358 1.00 69.31 212 PRO A O 1
ATOM 1733 N N . ILE A 1 213 ? -16.593 2.466 16.821 1.00 74.75 213 ILE A N 1
ATOM 1734 C CA . ILE A 1 213 ? -15.915 3.767 16.865 1.00 74.75 213 ILE A CA 1
ATOM 1735 C C . ILE A 1 213 ? -15.030 3.946 18.105 1.00 74.75 213 ILE A C 1
ATOM 1737 O O . ILE A 1 213 ? -13.952 4.518 17.988 1.00 74.75 213 ILE A O 1
ATOM 1741 N N . MET A 1 214 ? -15.441 3.447 19.276 1.00 69.25 214 MET A N 1
ATOM 1742 C CA . MET A 1 214 ? -14.635 3.549 20.503 1.00 69.25 214 MET A CA 1
ATOM 1743 C C . MET A 1 214 ? -13.463 2.572 20.476 1.00 69.25 214 MET A C 1
ATOM 1745 O O . MET A 1 214 ? -12.354 2.952 20.838 1.00 69.25 214 MET A O 1
ATOM 1749 N N . GLN A 1 215 ? -13.677 1.362 19.946 1.00 73.31 215 GLN A N 1
ATOM 1750 C CA . GLN A 1 215 ? -12.585 0.430 19.655 1.00 73.31 215 GLN A CA 1
ATOM 1751 C C . GLN A 1 215 ? -11.531 1.083 18.748 1.00 73.31 215 GLN A C 1
ATOM 1753 O O . GLN A 1 215 ? -10.346 1.068 19.069 1.00 73.31 215 GLN A O 1
ATOM 1758 N N . ARG A 1 216 ? -11.959 1.727 17.650 1.00 82.44 216 ARG A N 1
ATOM 1759 C CA . ARG A 1 216 ? -11.056 2.462 16.749 1.00 82.44 216 ARG A CA 1
ATOM 1760 C C . ARG A 1 216 ? -10.327 3.597 17.469 1.00 82.44 216 ARG A C 1
ATOM 1762 O O . ARG A 1 216 ? -9.128 3.735 17.280 1.00 82.44 216 ARG A O 1
ATOM 1769 N N . ILE A 1 217 ? -11.005 4.375 18.316 1.00 84.31 217 ILE A N 1
ATOM 1770 C CA . ILE A 1 217 ? -10.377 5.455 19.099 1.00 84.31 217 ILE A CA 1
ATOM 1771 C C . ILE A 1 217 ? -9.262 4.917 20.009 1.00 84.31 217 ILE A C 1
ATOM 1773 O O . ILE A 1 217 ? -8.172 5.489 20.032 1.00 84.31 217 ILE A O 1
ATOM 1777 N N . HIS A 1 218 ? -9.510 3.819 20.729 1.00 79.19 218 HIS A N 1
ATOM 1778 C CA . HIS A 1 218 ? -8.498 3.196 21.585 1.00 79.19 218 HIS A CA 1
ATOM 1779 C C . HIS A 1 218 ? -7.316 2.667 20.770 1.00 79.19 218 HIS A C 1
ATOM 1781 O O . HIS A 1 218 ? -6.175 2.993 21.084 1.00 79.19 218 HIS A O 1
ATOM 1787 N N . LEU A 1 219 ? -7.579 1.968 19.662 1.00 82.81 219 LEU A N 1
ATOM 1788 C CA . LEU A 1 219 ? -6.524 1.482 18.770 1.00 82.81 219 LEU A CA 1
ATOM 1789 C C . LEU A 1 219 ? -5.691 2.628 18.176 1.00 82.81 219 LEU A C 1
ATOM 1791 O O . LEU A 1 219 ? -4.468 2.530 18.137 1.00 82.81 219 LEU A O 1
ATOM 1795 N N . ILE A 1 220 ? -6.323 3.730 17.753 1.00 88.56 220 ILE A N 1
ATOM 1796 C CA . ILE A 1 220 ? -5.621 4.933 17.274 1.00 88.56 220 ILE A CA 1
ATOM 1797 C C . ILE A 1 220 ? -4.684 5.459 18.361 1.00 88.56 220 ILE A C 1
ATOM 1799 O O . ILE A 1 220 ? -3.508 5.701 18.092 1.00 88.56 220 ILE A O 1
ATOM 1803 N N . ARG A 1 221 ? -5.185 5.616 19.592 1.00 86.69 221 ARG A N 1
ATOM 1804 C CA . ARG A 1 221 ? -4.382 6.096 20.720 1.00 86.69 221 ARG A CA 1
ATOM 1805 C C . ARG A 1 221 ? -3.187 5.185 20.979 1.00 86.69 221 ARG A C 1
ATOM 1807 O O . ARG A 1 221 ? -2.070 5.688 21.085 1.00 86.69 221 ARG A O 1
ATOM 1814 N N . ASP A 1 222 ? -3.414 3.880 21.068 1.00 81.81 222 ASP A N 1
ATOM 1815 C CA . ASP A 1 222 ? -2.366 2.911 21.387 1.00 81.81 222 ASP A CA 1
ATOM 1816 C C . ASP A 1 222 ? -1.264 2.927 20.322 1.00 81.81 222 ASP A C 1
ATOM 1818 O O . ASP A 1 222 ? -0.086 3.017 20.663 1.00 81.81 222 ASP A O 1
ATOM 1822 N N . GLN A 1 223 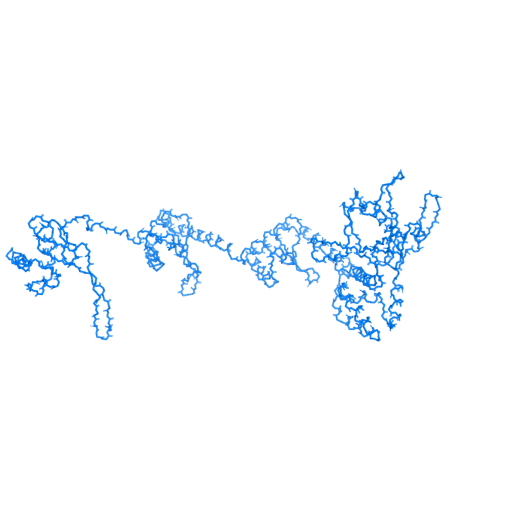? -1.635 2.962 19.036 1.00 86.12 223 GLN A N 1
ATOM 1823 C CA . GLN A 1 223 ? -0.677 3.061 17.929 1.00 86.12 223 GLN A CA 1
ATOM 1824 C C . GLN A 1 223 ? 0.127 4.369 17.956 1.00 86.12 223 GLN A C 1
ATOM 1826 O O . GLN A 1 223 ? 1.328 4.367 17.691 1.00 86.12 223 GLN A O 1
ATOM 1831 N N . ILE A 1 224 ? -0.507 5.493 18.302 1.00 89.88 224 ILE A N 1
ATOM 1832 C CA . ILE A 1 224 ? 0.176 6.789 18.404 1.00 89.88 224 ILE A CA 1
ATOM 1833 C C . ILE A 1 224 ? 1.160 6.803 19.579 1.00 89.88 224 ILE A C 1
ATOM 1835 O O . ILE A 1 224 ? 2.275 7.311 19.433 1.00 89.88 224 ILE A O 1
ATOM 1839 N N . ILE A 1 225 ? 0.780 6.244 20.731 1.00 82.19 225 ILE A N 1
ATOM 1840 C CA . ILE A 1 225 ? 1.660 6.141 21.903 1.00 82.19 225 ILE A CA 1
ATOM 1841 C C . ILE A 1 225 ? 2.848 5.228 21.594 1.00 82.19 225 ILE A C 1
ATOM 1843 O O . ILE A 1 225 ? 3.988 5.614 21.855 1.00 82.19 225 ILE A O 1
ATOM 1847 N N . GLU A 1 226 ? 2.591 4.056 21.011 1.00 80.12 226 GLU A N 1
ATOM 1848 C CA . GLU A 1 226 ? 3.612 3.090 20.602 1.00 80.12 226 GLU A CA 1
ATOM 1849 C C . GLU A 1 226 ? 4.639 3.736 19.661 1.00 80.12 226 GLU A C 1
ATOM 1851 O O . GLU A 1 226 ? 5.830 3.770 19.974 1.00 80.12 226 GLU A O 1
ATOM 1856 N N . ALA A 1 227 ? 4.183 4.342 18.561 1.00 83.31 227 ALA A N 1
ATOM 1857 C CA . ALA A 1 227 ? 5.064 5.006 17.603 1.00 83.31 227 ALA A CA 1
ATOM 1858 C C . ALA A 1 227 ? 5.849 6.162 18.237 1.00 83.31 227 ALA A C 1
ATOM 1860 O O . ALA A 1 227 ? 7.048 6.304 18.002 1.00 83.31 227 ALA A O 1
ATOM 1861 N N . SER A 1 228 ? 5.208 6.947 19.106 1.00 86.12 228 SER A N 1
ATOM 1862 C CA . SER A 1 228 ? 5.877 8.067 19.773 1.00 86.12 228 SER A CA 1
ATOM 1863 C C . SER A 1 228 ? 6.976 7.601 20.731 1.00 86.12 228 SER A C 1
ATOM 1865 O O . SER A 1 228 ? 7.993 8.275 20.859 1.00 86.12 228 SER A O 1
ATOM 1867 N N . LYS A 1 229 ? 6.809 6.443 21.385 1.00 82.69 229 LYS A N 1
ATOM 1868 C CA . LYS A 1 229 ? 7.853 5.822 22.221 1.00 82.69 229 LYS A CA 1
ATOM 1869 C C . LYS A 1 229 ? 9.013 5.259 21.402 1.00 82.69 229 LYS A C 1
ATOM 1871 O O . LYS A 1 229 ? 10.126 5.190 21.911 1.00 82.69 229 LYS A O 1
ATOM 1876 N N . LEU A 1 230 ? 8.762 4.893 20.149 1.00 80.94 230 LEU A N 1
ATOM 1877 C CA . LEU A 1 230 ? 9.770 4.439 19.190 1.00 80.94 230 LEU A CA 1
ATOM 1878 C C . LEU A 1 230 ? 10.422 5.591 18.406 1.00 80.94 230 LEU A C 1
ATOM 1880 O O . LEU A 1 230 ? 11.151 5.335 17.446 1.00 80.94 230 LEU A O 1
ATOM 1884 N N . ASN A 1 231 ? 10.179 6.848 18.796 1.00 85.50 231 ASN A N 1
ATOM 1885 C CA . ASN A 1 231 ? 10.603 8.035 18.053 1.00 85.50 231 ASN A CA 1
ATOM 1886 C C . ASN A 1 231 ? 10.158 7.962 16.583 1.00 85.50 231 ASN A C 1
ATOM 1888 O O . ASN A 1 231 ? 10.977 8.030 15.662 1.00 85.50 231 ASN A O 1
ATOM 1892 N N . ASP A 1 232 ? 8.855 7.783 16.353 1.00 87.88 232 ASP A N 1
ATOM 1893 C CA . ASP A 1 232 ? 8.248 7.829 15.025 1.00 87.88 232 ASP A CA 1
ATOM 1894 C C . ASP A 1 232 ? 6.896 8.565 14.995 1.00 87.88 232 ASP A C 1
ATOM 1896 O O . ASP A 1 232 ? 6.250 8.768 16.022 1.00 87.88 232 ASP A O 1
ATOM 1900 N N . LEU A 1 233 ? 6.478 8.977 13.792 1.00 90.19 233 LEU A N 1
ATOM 1901 C CA . LEU A 1 233 ? 5.169 9.586 13.524 1.00 90.19 233 LEU A CA 1
ATOM 1902 C C . LEU A 1 233 ? 4.255 8.597 12.801 1.00 90.19 233 LEU A C 1
ATOM 1904 O O . LEU A 1 233 ? 4.695 7.909 11.874 1.00 90.19 233 LEU A O 1
ATOM 1908 N N . VAL A 1 234 ? 2.969 8.604 13.147 1.00 89.19 234 VAL A N 1
ATOM 1909 C CA . VAL A 1 234 ? 1.965 7.746 12.510 1.00 89.19 234 VAL A CA 1
ATOM 1910 C C . VAL A 1 234 ? 1.272 8.509 11.385 1.00 89.19 234 VAL A C 1
ATOM 1912 O O . VAL A 1 234 ? 0.747 9.593 11.626 1.00 89.19 234 VAL A O 1
ATOM 1915 N N . SER A 1 235 ? 1.268 7.971 10.161 1.00 90.12 235 SER A N 1
ATOM 1916 C CA . SER A 1 235 ? 0.545 8.598 9.044 1.00 90.12 235 SER A CA 1
ATOM 1917 C C . SER A 1 235 ? -0.946 8.263 9.081 1.00 90.12 235 SER A C 1
ATOM 1919 O O . SER A 1 235 ? -1.359 7.225 9.609 1.00 90.12 235 SER A O 1
ATOM 1921 N N . PHE A 1 236 ? -1.761 9.133 8.491 1.00 89.38 236 PHE A N 1
ATOM 1922 C CA . PHE A 1 236 ? -3.197 8.905 8.358 1.00 89.38 236 PHE A CA 1
ATOM 1923 C C . PHE A 1 236 ? -3.502 7.618 7.568 1.00 89.38 236 PHE A C 1
ATOM 1925 O O . PHE A 1 236 ? -4.319 6.807 7.996 1.00 89.38 236 PHE A O 1
ATOM 1932 N N . GLU A 1 237 ? -2.773 7.362 6.480 1.00 84.31 237 GLU A N 1
ATOM 1933 C CA . GLU A 1 237 ? -2.937 6.162 5.648 1.00 84.31 237 GLU A CA 1
ATOM 1934 C C . GLU A 1 237 ? -2.554 4.882 6.404 1.00 84.31 237 GLU A C 1
ATOM 1936 O O . GLU A 1 237 ? -3.182 3.837 6.227 1.00 84.31 237 GLU A O 1
ATOM 1941 N N . PHE A 1 238 ? -1.542 4.943 7.278 1.00 85.44 238 PHE A N 1
ATOM 1942 C CA . PHE A 1 238 ? -1.183 3.806 8.125 1.00 85.44 238 PHE A CA 1
ATOM 1943 C C . PHE A 1 238 ? -2.337 3.429 9.056 1.00 85.44 238 PHE A C 1
ATOM 1945 O O . PHE A 1 238 ? -2.700 2.255 9.127 1.00 85.44 238 PHE A O 1
ATOM 1952 N N . LEU A 1 239 ? -2.943 4.410 9.735 1.00 86.50 239 LEU A N 1
ATOM 1953 C CA . LEU A 1 239 ? -4.097 4.164 10.603 1.00 86.50 239 LEU A CA 1
ATOM 1954 C C . LEU A 1 239 ? -5.282 3.615 9.809 1.00 86.50 239 LEU A C 1
ATOM 1956 O O . LEU A 1 239 ? -5.942 2.687 10.269 1.00 86.50 239 LEU A O 1
ATOM 1960 N N . GLN A 1 240 ? -5.517 4.144 8.608 1.00 84.25 240 GLN A N 1
ATOM 1961 C CA . GLN A 1 240 ? -6.612 3.711 7.745 1.00 84.25 240 GLN A CA 1
ATOM 1962 C C . GLN A 1 240 ? -6.491 2.226 7.400 1.00 84.25 240 GLN A C 1
ATOM 1964 O O . GLN A 1 240 ? -7.430 1.462 7.617 1.00 84.25 240 GLN A O 1
ATOM 1969 N N . ASN A 1 241 ? -5.305 1.817 6.943 1.00 77.56 241 ASN A N 1
ATOM 1970 C CA . ASN A 1 241 ? -5.008 0.435 6.579 1.00 77.56 241 ASN A CA 1
ATOM 1971 C C . ASN A 1 241 ? -4.998 -0.494 7.798 1.00 77.56 241 ASN A C 1
ATOM 1973 O O . ASN A 1 241 ? -5.475 -1.622 7.724 1.00 77.56 241 ASN A O 1
ATOM 1977 N N . LYS A 1 242 ? -4.456 -0.037 8.933 1.00 78.69 242 LYS A N 1
ATOM 1978 C CA . LYS A 1 242 ? -4.367 -0.840 10.160 1.00 78.69 242 LYS A CA 1
ATOM 1979 C C . LYS A 1 242 ? -5.741 -1.128 10.765 1.00 78.69 242 LYS A C 1
ATOM 1981 O O . LYS A 1 242 ? -5.935 -2.199 11.334 1.00 78.69 242 LYS A O 1
ATOM 1986 N N . LEU A 1 243 ? -6.659 -0.169 10.670 1.00 81.62 243 LEU A N 1
ATOM 1987 C CA . LEU A 1 243 ? -8.011 -0.253 11.226 1.00 81.62 243 LEU A CA 1
ATOM 1988 C C . LEU A 1 243 ? -9.042 -0.786 10.227 1.00 81.62 243 LEU A C 1
ATOM 1990 O O . LEU A 1 243 ? -10.203 -0.929 10.613 1.00 81.62 243 LEU A O 1
ATOM 1994 N N . ASP A 1 244 ? -8.624 -1.039 8.982 1.00 80.44 244 ASP A N 1
ATOM 1995 C CA . ASP A 1 244 ? -9.465 -1.483 7.866 1.00 80.44 244 ASP A CA 1
ATOM 1996 C C . ASP A 1 244 ? -10.768 -0.673 7.777 1.00 80.44 244 ASP A C 1
ATOM 1998 O O . ASP A 1 244 ? -11.882 -1.181 7.920 1.00 80.44 244 ASP A O 1
ATOM 2002 N N . CYS A 1 245 ? -10.619 0.650 7.664 1.00 82.44 245 CYS A N 1
ATOM 2003 C CA . CYS A 1 245 ? -11.750 1.574 7.664 1.00 82.44 245 CYS A CA 1
ATOM 2004 C C . CYS A 1 245 ? -11.677 2.601 6.535 1.00 82.44 245 CYS A C 1
ATOM 2006 O O . CYS A 1 245 ? -10.622 2.871 5.958 1.00 82.44 245 CYS A O 1
ATOM 2008 N N . SER A 1 246 ? -12.830 3.181 6.206 1.00 87.31 246 SER A N 1
ATOM 2009 C CA . SER A 1 246 ? -12.902 4.268 5.231 1.00 87.31 246 SER A CA 1
ATOM 2010 C C . SER A 1 246 ? -12.242 5.548 5.756 1.00 87.31 246 SER A C 1
ATOM 2012 O O . SER A 1 246 ? -12.125 5.765 6.964 1.00 87.31 246 SER A O 1
ATOM 2014 N N . GLU A 1 247 ? -11.850 6.433 4.839 1.00 87.25 247 GLU A N 1
ATOM 2015 C CA . GLU A 1 247 ? -11.260 7.737 5.173 1.00 87.25 247 GLU A CA 1
ATOM 2016 C C . GLU A 1 247 ? -12.175 8.554 6.100 1.00 87.25 247 GLU A C 1
ATOM 2018 O O . GLU A 1 247 ? -11.724 9.077 7.119 1.00 87.25 247 GLU A O 1
ATOM 2023 N N . TYR A 1 248 ? -13.479 8.582 5.810 1.00 87.94 248 TYR A N 1
ATOM 2024 C CA . TYR A 1 248 ? -14.474 9.294 6.615 1.00 87.94 248 TYR A CA 1
ATOM 2025 C C . TYR A 1 248 ? -14.598 8.746 8.047 1.00 87.94 248 TYR A C 1
ATOM 2027 O O . TYR A 1 248 ? -14.698 9.501 9.022 1.00 87.94 248 TYR A O 1
ATOM 2035 N N . GLU A 1 249 ? -14.590 7.419 8.196 1.00 86.31 249 GLU A N 1
ATOM 2036 C CA . GLU A 1 249 ? -14.646 6.772 9.507 1.00 86.31 249 GLU A CA 1
ATOM 2037 C C . GLU A 1 249 ? -13.390 7.055 10.325 1.00 86.31 249 GLU A C 1
ATOM 2039 O O . GLU A 1 249 ? -13.503 7.364 11.516 1.00 86.31 249 GLU A O 1
ATOM 2044 N N . LEU A 1 250 ? -12.213 6.980 9.695 1.00 90.88 250 LEU A N 1
ATOM 2045 C CA . LEU A 1 250 ? -10.955 7.316 10.345 1.00 90.88 250 LEU A CA 1
ATOM 2046 C C . LEU A 1 250 ? -10.938 8.781 10.766 1.00 90.88 250 LEU A C 1
ATOM 2048 O O . LEU A 1 250 ? -10.560 9.083 11.892 1.00 90.88 250 LEU A O 1
ATOM 2052 N N . GLU A 1 251 ? -11.375 9.695 9.903 1.00 91.62 251 GLU A N 1
ATOM 2053 C CA . GLU A 1 251 ? -11.389 11.118 10.222 1.00 91.62 251 GLU A CA 1
ATOM 2054 C C . GLU A 1 251 ? -12.297 11.415 11.422 1.00 91.62 251 GLU A C 1
ATOM 2056 O O . GLU A 1 251 ? -11.924 12.166 12.327 1.00 91.62 251 GLU A O 1
ATOM 2061 N N . THR A 1 252 ? -13.462 10.767 11.476 1.00 89.00 252 THR A N 1
ATOM 2062 C CA . THR A 1 252 ? -14.391 10.879 12.606 1.00 89.00 252 THR A CA 1
ATOM 2063 C C . THR A 1 252 ? -13.782 10.305 13.887 1.00 89.00 252 THR A C 1
ATOM 2065 O O . THR A 1 252 ? -13.869 10.932 14.948 1.00 89.00 252 THR A O 1
ATOM 2068 N N . ALA A 1 253 ? -13.152 9.129 13.806 1.00 89.38 253 ALA A N 1
ATOM 2069 C CA . ALA A 1 253 ? -12.509 8.483 14.945 1.00 89.38 253 ALA A CA 1
ATOM 2070 C C . ALA A 1 253 ? -11.306 9.292 15.450 1.00 89.38 253 ALA A C 1
ATOM 2072 O O . ALA A 1 253 ? -11.177 9.493 16.654 1.00 89.38 253 ALA A O 1
ATOM 2073 N N . LEU A 1 254 ? -10.479 9.826 14.551 1.00 91.69 254 LEU A N 1
ATOM 2074 C CA . LEU A 1 254 ? -9.306 10.627 14.886 1.00 91.69 254 LEU A CA 1
ATOM 2075 C C . LEU A 1 254 ? -9.699 11.963 15.524 1.00 91.69 254 LEU A C 1
ATOM 2077 O O . LEU A 1 254 ? -9.157 12.316 16.567 1.00 91.69 254 LEU A O 1
ATOM 2081 N N . LYS A 1 255 ? -10.698 12.667 14.971 1.00 91.62 255 LYS A N 1
ATOM 2082 C CA . LYS A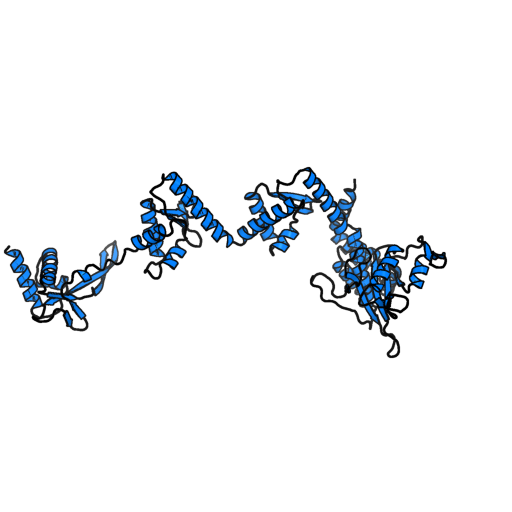 1 255 ? -11.243 13.895 15.578 1.00 91.62 255 LYS A CA 1
ATOM 2083 C C . LYS A 1 255 ? -11.744 13.641 16.999 1.00 91.62 255 LYS A C 1
ATOM 2085 O O . LYS A 1 255 ? -11.438 14.413 17.903 1.00 91.62 255 LYS A O 1
ATOM 2090 N N . ARG A 1 256 ? -12.478 12.544 17.218 1.00 86.56 256 ARG A N 1
ATOM 2091 C CA . ARG A 1 256 ? -12.927 12.153 18.564 1.00 86.56 256 ARG A CA 1
ATOM 2092 C C . ARG A 1 256 ? -11.769 11.746 19.472 1.00 86.56 256 ARG A C 1
ATOM 2094 O O . ARG A 1 256 ? -11.782 12.110 20.641 1.00 86.56 256 ARG A O 1
ATOM 2101 N N . ALA A 1 257 ? -10.768 11.036 18.956 1.00 88.94 257 ALA A N 1
ATOM 2102 C CA . ALA A 1 257 ? -9.582 10.665 19.719 1.00 88.94 257 ALA A CA 1
ATOM 2103 C C . ALA A 1 257 ? -8.822 11.909 20.200 1.00 88.94 257 ALA A C 1
ATOM 2105 O O . ALA A 1 257 ? -8.487 11.979 21.372 1.00 88.94 257 ALA A O 1
ATOM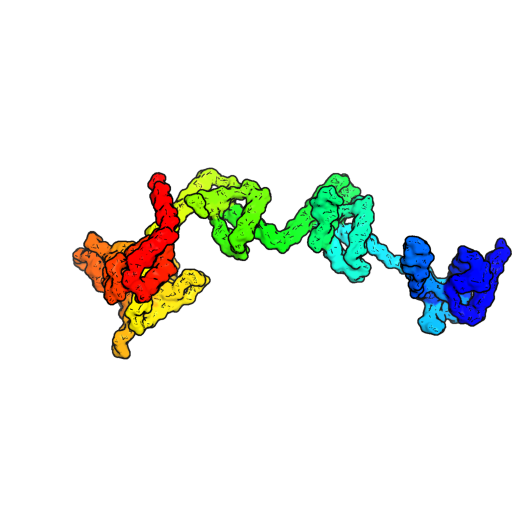 2106 N N . MET A 1 258 ? -8.640 12.920 19.346 1.00 90.75 258 MET A N 1
ATOM 2107 C CA . MET A 1 258 ? -8.011 14.194 19.724 1.00 90.75 258 MET A CA 1
ATOM 2108 C C . MET A 1 258 ? -8.846 15.003 20.732 1.00 90.75 258 MET A C 1
ATOM 2110 O O . MET A 1 258 ? -8.287 15.715 21.558 1.00 90.75 258 MET A O 1
ATOM 2114 N N . GLN A 1 259 ? -10.181 14.895 20.693 1.00 87.81 259 GLN A N 1
ATOM 2115 C CA . GLN A 1 259 ? -11.060 15.509 21.700 1.00 87.81 259 GLN A CA 1
ATOM 2116 C C . GLN A 1 259 ? -10.964 14.815 23.065 1.00 87.81 259 GLN A C 1
ATOM 2118 O O . GLN A 1 259 ? -11.019 15.482 24.093 1.00 87.81 259 GLN A O 1
ATOM 2123 N N . LEU A 1 260 ? -10.857 13.482 23.073 1.00 83.88 260 LEU A N 1
ATOM 2124 C CA . LEU A 1 260 ? -10.775 12.676 24.295 1.00 83.88 260 LEU A CA 1
ATOM 2125 C C . LEU A 1 260 ? -9.361 12.642 24.892 1.00 83.88 260 LEU A C 1
ATOM 2127 O O . LEU A 1 260 ? -9.224 12.521 26.106 1.00 83.88 260 LEU A O 1
ATOM 2131 N N . TYR A 1 261 ? -8.333 12.754 24.049 1.00 87.94 261 TYR A N 1
ATOM 2132 C CA . TYR A 1 261 ? -6.915 12.695 24.403 1.00 87.94 261 TYR A CA 1
ATOM 2133 C C . TYR A 1 261 ? -6.185 13.921 23.825 1.00 87.94 261 TYR A C 1
ATOM 2135 O O . TYR A 1 261 ? -5.624 13.843 22.726 1.00 87.94 261 TYR A O 1
ATOM 2143 N N . PRO A 1 262 ? -6.196 15.064 24.538 1.00 89.44 262 PRO A N 1
ATOM 2144 C CA . PRO A 1 262 ? -5.575 16.315 24.087 1.00 89.44 262 PRO A CA 1
ATOM 2145 C C . PRO A 1 262 ? -4.058 16.226 23.856 1.00 89.44 262 PRO A C 1
ATOM 2147 O O . PRO A 1 262 ? -3.465 17.108 23.234 1.00 89.44 262 PRO A O 1
ATOM 2150 N N . GLU A 1 263 ? -3.413 15.175 24.363 1.00 91.19 263 GLU A N 1
ATOM 2151 C CA . GLU A 1 263 ? -1.998 14.876 24.149 1.00 91.19 263 GLU A CA 1
ATOM 2152 C C . GLU A 1 263 ? -1.699 14.434 22.710 1.00 91.19 263 GLU A C 1
ATOM 2154 O O . GLU A 1 263 ? -0.545 14.475 22.279 1.00 91.19 263 GLU A O 1
ATOM 2159 N N . ILE A 1 264 ? -2.716 14.008 21.955 1.00 92.81 264 ILE A N 1
ATOM 2160 C CA . ILE A 1 264 ? -2.576 13.640 20.547 1.00 92.81 264 ILE A CA 1
ATOM 2161 C C . ILE A 1 264 ? -2.582 14.909 19.693 1.00 92.81 264 ILE A C 1
ATOM 2163 O O . ILE A 1 264 ? -3.553 15.666 19.672 1.00 92.81 264 ILE A O 1
ATOM 2167 N N . LYS A 1 265 ? -1.504 15.117 18.936 1.00 92.44 265 LYS A N 1
ATOM 2168 C CA . LYS A 1 265 ? -1.319 16.270 18.052 1.00 92.44 265 LYS A CA 1
ATOM 2169 C C . LYS A 1 265 ? -1.176 15.830 16.600 1.00 92.44 265 LYS A C 1
ATOM 2171 O O . LYS A 1 265 ? -0.563 14.804 16.311 1.00 92.44 265 LYS A O 1
ATOM 2176 N N . GLU A 1 266 ? -1.730 16.631 15.693 1.00 93.56 266 GLU A N 1
ATOM 2177 C CA . GLU A 1 266 ? -1.579 16.470 14.244 1.00 93.56 266 GLU A CA 1
ATOM 2178 C C . GLU A 1 266 ? -0.515 17.442 13.717 1.00 93.56 266 GLU A C 1
ATOM 2180 O O . GLU A 1 266 ? -0.496 18.617 14.084 1.00 93.56 266 GLU A O 1
ATOM 2185 N N . VAL A 1 267 ? 0.346 16.955 12.825 1.00 93.06 267 VAL A N 1
ATOM 2186 C CA . VAL A 1 267 ? 1.319 17.741 12.066 1.00 93.06 267 VAL A CA 1
ATOM 2187 C C . VAL A 1 267 ? 1.171 17.425 10.580 1.00 93.06 267 VAL A C 1
ATOM 2189 O O . VAL A 1 267 ? 0.951 16.278 10.190 1.00 93.06 267 VAL A O 1
ATOM 2192 N N . LYS A 1 268 ? 1.282 18.451 9.735 1.00 91.44 268 LYS A N 1
ATOM 2193 C CA . LYS A 1 268 ? 1.218 18.300 8.279 1.00 91.44 268 LYS A CA 1
ATOM 2194 C C . LYS A 1 268 ? 2.593 18.517 7.667 1.00 91.44 268 LYS A C 1
ATOM 2196 O O . LYS A 1 268 ? 3.167 19.590 7.827 1.00 91.44 268 LYS A O 1
ATOM 2201 N N . LEU A 1 269 ? 3.085 17.524 6.931 1.00 87.06 269 LEU A N 1
ATOM 2202 C CA . LEU A 1 269 ? 4.307 17.635 6.133 1.00 87.06 269 LEU A CA 1
ATOM 2203 C C . LEU A 1 269 ? 3.951 18.049 4.702 1.00 87.06 269 LEU A C 1
ATOM 2205 O O . LEU A 1 269 ? 3.036 17.476 4.103 1.00 87.06 269 LEU A O 1
ATOM 2209 N N . PHE A 1 270 ? 4.650 19.060 4.171 1.00 84.50 270 PHE A N 1
ATOM 2210 C CA . PHE A 1 270 ? 4.389 19.663 2.848 1.00 84.50 270 PHE A CA 1
ATOM 2211 C C . PHE A 1 270 ? 2.913 20.043 2.631 1.00 84.50 270 PHE A C 1
ATOM 2213 O O . PHE A 1 270 ? 2.367 19.871 1.547 1.00 84.50 270 PHE A O 1
ATOM 2220 N N . ASN A 1 271 ? 2.225 20.434 3.715 1.00 82.62 271 ASN A N 1
ATOM 2221 C CA . ASN A 1 271 ? 0.790 20.743 3.758 1.00 82.62 271 ASN A CA 1
ATOM 2222 C C . ASN A 1 271 ? -0.147 19.664 3.155 1.00 82.62 271 ASN A C 1
ATOM 2224 O O . ASN A 1 271 ? -1.322 19.930 2.902 1.00 82.62 271 ASN A O 1
ATOM 2228 N N . ARG A 1 272 ? 0.356 18.440 2.949 1.00 83.88 272 ARG A N 1
ATOM 2229 C CA . ARG A 1 272 ? -0.335 17.360 2.232 1.00 83.88 272 ARG A CA 1
ATOM 2230 C C . ARG A 1 272 ? -0.416 16.084 3.056 1.00 83.88 272 ARG A C 1
ATOM 2232 O O . ARG A 1 272 ? -1.492 15.508 3.167 1.00 83.88 272 ARG A O 1
ATOM 2239 N N . PHE A 1 273 ? 0.690 15.661 3.667 1.00 86.00 273 PHE A N 1
ATOM 2240 C CA . PHE A 1 273 ? 0.729 14.414 4.429 1.00 86.00 273 PHE A CA 1
ATOM 2241 C C . PHE A 1 273 ? 0.412 14.671 5.890 1.00 86.00 273 PHE A C 1
ATOM 2243 O O . PHE A 1 273 ? 1.103 15.440 6.563 1.00 86.00 273 PHE A O 1
ATOM 2250 N N . ARG A 1 274 ? -0.636 14.012 6.379 1.00 92.44 274 ARG A N 1
ATOM 2251 C CA . ARG A 1 274 ? -1.112 14.152 7.752 1.00 92.44 274 ARG A CA 1
ATOM 2252 C C . ARG A 1 274 ? -0.464 13.090 8.622 1.00 92.44 274 ARG A C 1
ATOM 2254 O O . ARG A 1 274 ? -0.635 11.893 8.390 1.00 92.44 274 ARG A O 1
ATOM 2261 N N . TYR A 1 275 ? 0.251 13.549 9.635 1.00 93.06 275 TYR A N 1
ATOM 2262 C CA . TYR A 1 275 ? 0.863 12.711 10.648 1.00 93.06 275 TYR A CA 1
ATOM 2263 C C . TYR A 1 275 ? 0.322 13.070 12.022 1.00 93.06 275 TYR A C 1
ATOM 2265 O O . TYR A 1 275 ? -0.026 14.218 12.290 1.00 93.06 275 TYR A O 1
ATOM 2273 N N . VAL A 1 276 ? 0.278 12.085 12.907 1.00 93.00 276 VAL A N 1
ATOM 2274 C CA . VAL A 1 276 ? -0.145 12.255 14.292 1.00 93.00 276 VAL A CA 1
ATOM 2275 C C . VAL A 1 276 ? 0.888 11.681 15.246 1.00 93.00 276 VAL A C 1
ATOM 2277 O O . VAL A 1 276 ? 1.565 10.694 14.946 1.00 93.00 276 VAL A O 1
ATOM 2280 N N . HIS A 1 277 ? 1.027 12.340 16.393 1.00 92.62 277 HIS A N 1
ATOM 2281 C CA . HIS A 1 277 ? 1.984 11.982 17.430 1.00 92.62 277 HIS A CA 1
ATOM 2282 C C . HIS A 1 277 ? 1.442 12.297 18.822 1.00 92.62 277 HIS A C 1
ATOM 2284 O O . HIS A 1 277 ? 0.500 13.071 18.984 1.00 92.62 277 HIS A O 1
ATOM 2290 N N . HIS A 1 278 ? 2.059 11.698 19.835 1.00 92.88 278 HIS A N 1
ATOM 2291 C CA . HIS A 1 278 ? 1.773 11.986 21.231 1.00 92.88 278 HIS A CA 1
ATOM 2292 C C . HIS A 1 278 ? 2.688 13.108 21.745 1.00 92.88 278 HIS A C 1
ATOM 2294 O O . HIS A 1 278 ? 3.869 13.183 21.390 1.00 92.88 278 HIS A O 1
ATOM 2300 N N . SER A 1 279 ? 2.179 13.962 22.633 1.00 90.75 279 SER A N 1
ATOM 2301 C CA . SER A 1 279 ? 2.920 15.087 23.221 1.00 90.75 279 SER A CA 1
ATOM 2302 C C . SER A 1 279 ? 4.019 14.674 24.203 1.00 90.75 279 SER A C 1
ATOM 2304 O O . SER A 1 279 ? 4.745 15.531 24.690 1.00 90.75 279 SER A O 1
ATOM 2306 N N . SER A 1 280 ? 4.153 13.380 24.509 1.00 87.75 280 SER A N 1
ATOM 2307 C CA . SER A 1 280 ? 5.250 12.859 25.338 1.00 87.75 280 SER A CA 1
ATOM 2308 C C . SER A 1 280 ? 6.592 12.776 24.606 1.00 87.75 280 SER A C 1
ATOM 2310 O O . SER A 1 280 ? 7.579 12.393 25.227 1.00 87.75 280 SER A O 1
ATOM 2312 N N . MET A 1 281 ? 6.623 13.024 23.294 1.00 87.94 281 MET A N 1
ATOM 2313 C CA . MET A 1 281 ? 7.859 13.062 22.513 1.00 87.94 281 MET A CA 1
ATOM 2314 C C . MET A 1 281 ? 8.635 14.345 22.829 1.00 87.94 281 MET A C 1
ATOM 2316 O O . MET A 1 281 ? 8.040 15.421 22.904 1.00 87.94 281 MET A O 1
ATOM 2320 N N . SER A 1 282 ? 9.953 14.234 23.014 1.00 90.12 282 SER A N 1
ATOM 2321 C CA . SER A 1 282 ? 10.805 15.403 23.246 1.00 90.12 282 SER A CA 1
ATOM 2322 C C . SER A 1 282 ? 10.849 16.297 21.999 1.00 90.12 282 SER A C 1
ATOM 2324 O O . SER A 1 282 ? 10.695 15.816 20.875 1.00 90.12 282 SER A O 1
ATOM 2326 N N . GLU A 1 283 ? 11.077 17.602 22.169 1.00 89.12 283 GLU A N 1
ATOM 2327 C CA . GLU A 1 283 ? 11.188 18.517 21.022 1.00 89.12 283 GLU A CA 1
ATOM 2328 C C . GLU A 1 283 ? 12.369 18.171 20.105 1.00 89.12 283 GLU A C 1
ATOM 2330 O O . GLU A 1 283 ? 12.287 18.350 18.888 1.00 89.12 283 GLU A O 1
ATOM 2335 N N . GLU A 1 284 ? 13.465 17.666 20.676 1.00 91.00 284 GLU A N 1
ATOM 2336 C CA . GLU A 1 284 ? 14.646 17.264 19.915 1.00 91.00 284 GLU A CA 1
ATOM 2337 C C . GLU A 1 284 ? 14.364 16.021 19.062 1.00 91.00 284 GLU A C 1
ATOM 2339 O O . GLU A 1 284 ? 14.662 16.014 17.864 1.00 91.00 284 GLU A O 1
ATOM 2344 N N . ASP A 1 285 ? 13.736 14.997 19.648 1.00 89.75 285 ASP A N 1
ATOM 2345 C CA . ASP A 1 285 ? 13.350 13.787 18.918 1.00 89.75 285 ASP A CA 1
ATOM 2346 C C . ASP A 1 285 ? 12.303 14.110 17.854 1.00 89.75 285 ASP A C 1
ATOM 2348 O O . ASP A 1 285 ? 12.429 13.669 16.712 1.00 89.75 285 ASP A O 1
ATOM 2352 N N . PHE A 1 286 ? 11.321 14.952 18.180 1.00 91.31 286 PHE A N 1
ATOM 2353 C CA . PHE A 1 286 ? 10.297 15.377 17.232 1.00 91.31 286 PHE A CA 1
ATOM 2354 C C . PHE A 1 286 ? 10.907 16.032 15.987 1.00 91.31 286 PHE A C 1
ATOM 2356 O O . PHE A 1 286 ? 10.566 15.645 14.869 1.00 91.31 286 PHE A O 1
ATOM 2363 N N . LYS A 1 287 ? 11.874 16.948 16.148 1.00 91.44 287 LYS A N 1
ATOM 2364 C CA . LYS A 1 287 ? 12.584 17.570 15.015 1.00 91.44 287 LYS A CA 1
ATOM 2365 C C . LYS A 1 287 ? 13.337 16.549 14.161 1.00 91.44 287 LYS A C 1
ATOM 2367 O O . LYS A 1 287 ? 13.203 16.571 12.940 1.00 91.44 287 LYS A O 1
ATOM 2372 N N . LYS A 1 288 ? 14.076 15.624 14.785 1.00 90.94 288 LYS A N 1
ATOM 2373 C CA . LYS A 1 288 ? 14.811 14.565 14.065 1.00 90.94 288 LYS A CA 1
ATOM 2374 C C . LYS A 1 288 ? 13.870 13.664 13.266 1.00 90.94 288 LYS A C 1
ATOM 2376 O O . LYS A 1 288 ? 14.171 13.287 12.134 1.00 90.94 288 LYS A O 1
ATOM 2381 N N . VAL A 1 289 ? 12.721 13.311 13.841 1.00 90.94 289 VAL A N 1
ATOM 2382 C CA . VAL A 1 289 ? 11.735 12.458 13.170 1.00 90.94 289 VAL A CA 1
ATOM 2383 C C . VAL A 1 289 ? 11.052 13.199 12.024 1.00 90.94 289 VAL A C 1
ATOM 2385 O O . VAL A 1 289 ? 10.866 12.596 10.965 1.00 90.94 289 VAL A O 1
ATOM 2388 N N . LEU A 1 290 ? 10.728 14.486 12.190 1.00 91.25 290 LEU A N 1
ATOM 2389 C CA . LEU A 1 290 ? 10.209 15.319 11.103 1.00 91.25 290 LEU A CA 1
ATOM 2390 C C . LEU A 1 290 ? 11.186 15.349 9.926 1.00 91.25 290 LEU A C 1
ATOM 2392 O O . LEU A 1 290 ? 10.796 15.000 8.816 1.00 91.25 290 LEU A O 1
ATOM 2396 N N . GLU A 1 291 ? 12.462 15.653 10.173 1.00 89.69 291 GLU A N 1
ATOM 2397 C CA . GLU A 1 291 ? 13.492 15.680 9.129 1.00 89.69 291 GLU A CA 1
ATOM 2398 C C . GLU A 1 291 ? 13.631 14.317 8.430 1.00 89.69 291 GLU A C 1
ATOM 2400 O O . GLU A 1 291 ? 13.673 14.229 7.200 1.00 89.69 291 GLU A O 1
ATOM 2405 N N . ARG A 1 292 ? 13.622 13.221 9.200 1.00 87.00 292 ARG A N 1
ATOM 2406 C CA . ARG A 1 292 ? 13.652 11.858 8.654 1.00 87.00 292 ARG A CA 1
ATOM 2407 C C . ARG A 1 292 ? 12.443 11.572 7.760 1.00 87.00 292 ARG A C 1
ATOM 2409 O O . ARG A 1 292 ? 12.614 10.998 6.684 1.00 87.00 292 ARG A O 1
ATOM 2416 N N . LYS A 1 293 ? 11.229 11.944 8.185 1.00 88.94 293 LYS A N 1
ATOM 2417 C CA . LYS A 1 293 ? 9.998 11.733 7.403 1.00 88.94 293 LYS A CA 1
ATOM 2418 C C . LYS A 1 293 ? 9.957 12.626 6.169 1.00 88.94 293 LYS A C 1
ATOM 2420 O O . LYS A 1 293 ? 9.589 12.139 5.106 1.00 88.94 293 LYS A O 1
ATOM 2425 N N . GLU A 1 294 ? 10.389 13.878 6.268 1.00 88.88 294 GLU A N 1
ATOM 2426 C CA . GLU A 1 294 ? 10.511 14.764 5.111 1.00 88.88 294 GLU A CA 1
ATOM 2427 C C . GLU A 1 294 ? 11.482 14.203 4.077 1.00 88.88 294 GLU A C 1
ATOM 2429 O O . GLU A 1 294 ? 11.136 14.106 2.901 1.00 88.88 294 GLU A O 1
ATOM 2434 N N . ASN A 1 295 ? 12.670 13.769 4.505 1.00 86.31 295 ASN A N 1
ATOM 2435 C CA . ASN A 1 295 ? 13.651 13.157 3.614 1.00 86.31 295 ASN A CA 1
ATOM 2436 C C . ASN A 1 295 ? 13.114 11.871 2.975 1.00 86.31 295 ASN A C 1
ATOM 2438 O O . ASN A 1 295 ? 13.285 11.668 1.774 1.00 86.31 295 ASN A O 1
ATOM 2442 N N . TYR A 1 296 ? 12.400 11.041 3.738 1.00 84.69 296 TYR A N 1
ATOM 2443 C CA . TYR A 1 296 ? 11.725 9.863 3.197 1.00 84.69 296 TYR A CA 1
ATOM 2444 C C . TYR A 1 296 ? 10.683 10.229 2.128 1.00 84.69 296 TYR A C 1
ATOM 2446 O O . TYR A 1 296 ? 10.705 9.670 1.032 1.00 84.69 296 TYR A O 1
ATOM 2454 N N . ILE A 1 297 ? 9.813 11.207 2.401 1.00 85.94 297 ILE A N 1
ATOM 2455 C CA . ILE A 1 297 ? 8.803 11.686 1.446 1.00 85.94 297 ILE A CA 1
ATOM 2456 C C . ILE A 1 297 ? 9.474 12.245 0.189 1.00 85.94 297 ILE A C 1
ATOM 2458 O O . ILE A 1 297 ? 9.043 11.932 -0.916 1.00 85.94 297 ILE A O 1
ATOM 2462 N N . ARG A 1 298 ? 10.560 13.013 0.327 1.00 84.50 298 ARG A N 1
ATOM 2463 C CA . ARG A 1 298 ? 11.325 13.542 -0.814 1.00 84.50 298 ARG A CA 1
ATOM 2464 C C . ARG A 1 298 ? 11.898 12.431 -1.691 1.00 84.50 298 ARG A C 1
ATOM 2466 O O . ARG A 1 298 ? 11.964 12.599 -2.904 1.00 84.50 298 ARG A O 1
ATOM 2473 N N . VAL A 1 299 ? 12.319 11.314 -1.101 1.00 82.56 299 VAL A N 1
ATOM 2474 C CA . VAL A 1 299 ? 12.825 10.159 -1.854 1.00 82.56 299 VAL A CA 1
ATOM 2475 C C . VAL A 1 299 ? 11.680 9.426 -2.550 1.00 82.56 299 VAL A C 1
ATOM 2477 O O . VAL A 1 299 ? 11.750 9.216 -3.755 1.00 82.56 299 VAL A O 1
ATOM 2480 N N . VAL A 1 300 ? 10.613 9.076 -1.827 1.00 82.81 300 VAL A N 1
ATOM 2481 C CA . VAL A 1 300 ? 9.540 8.205 -2.345 1.00 82.81 300 VAL A CA 1
ATOM 2482 C C . VAL A 1 300 ? 8.541 8.950 -3.235 1.00 82.81 300 VAL A C 1
ATOM 2484 O O . VAL A 1 300 ? 8.071 8.411 -4.230 1.00 82.81 300 VAL A O 1
ATOM 2487 N N . SER A 1 301 ? 8.222 10.200 -2.908 1.00 83.44 301 SER A N 1
ATOM 2488 C CA . SER A 1 301 ? 7.302 11.050 -3.683 1.00 83.44 301 SER A CA 1
ATOM 2489 C C . SER A 1 301 ? 8.034 12.035 -4.598 1.00 83.44 301 SER A C 1
ATOM 2491 O O . SER A 1 301 ? 7.416 12.916 -5.189 1.00 83.44 301 SER A O 1
ATOM 2493 N N . GLY A 1 302 ? 9.360 11.923 -4.689 1.00 86.19 302 GLY A N 1
ATOM 2494 C CA . GLY A 1 302 ? 10.178 12.796 -5.514 1.00 86.19 302 GLY A CA 1
ATOM 2495 C C . GLY A 1 302 ? 10.080 12.475 -6.999 1.00 86.19 302 GLY A C 1
ATOM 2496 O O . GLY A 1 302 ? 9.833 11.341 -7.418 1.00 86.19 302 GLY A O 1
ATOM 2497 N N . ARG A 1 303 ? 10.407 13.483 -7.808 1.00 89.56 303 ARG A N 1
ATOM 2498 C CA . ARG A 1 303 ? 10.410 13.394 -9.269 1.00 89.56 303 ARG A CA 1
ATOM 2499 C C . ARG A 1 303 ? 11.234 12.232 -9.810 1.00 89.56 303 ARG A C 1
ATOM 2501 O O . ARG A 1 303 ? 10.797 11.544 -10.725 1.00 89.56 303 ARG A O 1
ATOM 2508 N N . SER A 1 304 ? 12.427 12.003 -9.264 1.00 86.81 304 SER A N 1
ATOM 2509 C CA . SER A 1 304 ? 13.297 10.913 -9.718 1.00 86.81 304 SER A CA 1
ATOM 2510 C C . SER A 1 304 ? 12.660 9.536 -9.526 1.00 86.81 304 SER A C 1
ATOM 2512 O O . SER A 1 304 ? 12.831 8.686 -10.393 1.00 86.81 304 SER A O 1
ATOM 2514 N N . ASN A 1 305 ? 11.910 9.336 -8.436 1.00 87.12 305 ASN A N 1
ATOM 2515 C CA . ASN A 1 305 ? 11.238 8.070 -8.156 1.00 87.12 305 ASN A CA 1
ATOM 2516 C C . ASN A 1 305 ? 10.098 7.824 -9.148 1.00 87.12 305 ASN A C 1
ATOM 2518 O O . ASN A 1 305 ? 10.073 6.790 -9.811 1.00 87.12 305 ASN A O 1
ATOM 2522 N N . ARG A 1 306 ? 9.235 8.832 -9.355 1.00 92.50 306 ARG A N 1
ATOM 2523 C CA . ARG A 1 306 ? 8.177 8.771 -10.375 1.00 92.50 306 ARG A CA 1
ATOM 2524 C C . ARG A 1 306 ? 8.747 8.486 -11.764 1.00 92.50 306 ARG A C 1
ATOM 2526 O O . ARG A 1 306 ? 8.238 7.625 -12.468 1.00 92.50 306 ARG A O 1
ATOM 2533 N N . LEU A 1 307 ? 9.810 9.186 -12.168 1.00 92.75 307 LEU A N 1
ATOM 2534 C CA . LEU A 1 307 ? 10.441 8.964 -13.473 1.00 92.75 307 LEU A CA 1
ATOM 2535 C C . LEU A 1 307 ? 11.025 7.552 -13.618 1.00 92.75 307 LEU A C 1
ATOM 2537 O O . LEU A 1 307 ? 10.965 7.006 -14.715 1.00 92.75 307 LEU A O 1
ATOM 2541 N N . GLY A 1 308 ? 11.580 6.984 -12.543 1.00 90.62 308 GLY A N 1
ATOM 2542 C CA . GLY A 1 308 ? 12.084 5.610 -12.510 1.00 90.62 308 GLY A CA 1
ATOM 2543 C C . GLY A 1 308 ? 10.978 4.586 -12.745 1.00 90.62 308 GLY A C 1
ATOM 2544 O O . GLY A 1 308 ? 11.047 3.829 -13.708 1.00 90.62 308 GLY A O 1
ATOM 2545 N N . HIS A 1 309 ? 9.913 4.649 -11.949 1.00 91.56 309 HIS A N 1
ATOM 2546 C CA . HIS A 1 309 ? 8.767 3.746 -12.086 1.00 91.56 309 HIS A CA 1
ATOM 2547 C C . HIS A 1 309 ? 8.062 3.914 -13.441 1.00 91.56 309 HIS A C 1
ATOM 2549 O O . HIS A 1 309 ? 7.756 2.948 -14.135 1.00 91.56 309 HIS A O 1
ATOM 2555 N N . ASN A 1 310 ? 7.871 5.155 -13.893 1.00 95.00 310 ASN A N 1
ATOM 2556 C CA . ASN A 1 310 ? 7.290 5.418 -15.208 1.00 95.00 310 ASN A CA 1
ATOM 2557 C C . ASN A 1 310 ? 8.153 4.849 -16.344 1.00 95.00 310 ASN A C 1
ATOM 2559 O O . ASN A 1 310 ? 7.625 4.416 -17.368 1.00 95.00 310 ASN A O 1
ATOM 2563 N N . TRP A 1 311 ? 9.478 4.866 -16.179 1.00 95.50 311 TRP A N 1
ATOM 2564 C CA . TRP A 1 311 ? 10.401 4.259 -17.127 1.00 95.50 311 TRP A CA 1
ATOM 2565 C C . TRP A 1 311 ? 10.288 2.737 -17.140 1.00 95.50 311 TRP A C 1
ATOM 2567 O O . TRP A 1 311 ? 10.207 2.176 -18.230 1.00 95.50 311 TRP A O 1
ATOM 2577 N N . GLU A 1 312 ? 10.211 2.094 -15.970 1.00 94.00 312 GLU A N 1
ATOM 2578 C CA . GLU A 1 312 ? 9.916 0.660 -15.839 1.00 94.00 312 GLU A CA 1
ATOM 2579 C C . GLU A 1 312 ? 8.651 0.300 -16.631 1.00 94.00 312 GLU A C 1
ATOM 2581 O O . GLU A 1 312 ? 8.727 -0.450 -17.604 1.00 94.00 312 GLU A O 1
ATOM 2586 N N . ALA A 1 313 ? 7.521 0.942 -16.324 1.00 94.19 313 ALA A N 1
ATOM 2587 C CA . ALA A 1 313 ? 6.246 0.679 -16.994 1.00 94.19 313 ALA A CA 1
ATOM 2588 C C . ALA A 1 313 ? 6.290 0.915 -18.513 1.00 94.19 313 ALA A C 1
ATOM 2590 O O . ALA A 1 313 ? 5.674 0.178 -19.287 1.00 94.19 313 ALA A O 1
ATOM 2591 N N . CYS A 1 314 ? 7.026 1.939 -18.956 1.00 95.44 314 CYS A N 1
ATOM 2592 C CA . CYS A 1 314 ? 7.206 2.237 -20.372 1.00 95.44 314 CYS A CA 1
ATOM 2593 C C . CYS A 1 314 ? 7.966 1.111 -21.083 1.00 95.44 314 CYS A C 1
ATOM 2595 O O . CYS A 1 314 ? 7.507 0.603 -22.104 1.00 95.44 314 CYS A O 1
ATOM 2597 N N . VAL A 1 315 ? 9.110 0.698 -20.533 1.00 94.94 315 VAL A N 1
ATOM 2598 C CA . VAL A 1 315 ? 9.943 -0.378 -21.087 1.00 94.94 315 VAL A CA 1
ATOM 2599 C C . VAL A 1 315 ? 9.170 -1.690 -21.132 1.00 94.94 315 VAL A C 1
ATOM 2601 O O . VAL A 1 315 ? 9.153 -2.355 -22.168 1.00 94.94 315 VAL A O 1
ATOM 2604 N N . GLU A 1 316 ? 8.517 -2.045 -20.027 1.00 93.31 316 GLU A N 1
ATOM 2605 C CA . GLU A 1 316 ? 7.699 -3.251 -19.915 1.00 93.31 316 GLU A CA 1
ATOM 2606 C C . GLU A 1 316 ? 6.632 -3.300 -21.005 1.00 93.31 316 GLU A C 1
ATOM 2608 O O . GLU A 1 316 ? 6.482 -4.324 -21.662 1.00 93.31 316 GLU A O 1
ATOM 2613 N N . TRP A 1 317 ? 5.945 -2.183 -21.259 1.00 94.75 317 TRP A N 1
ATOM 2614 C CA . TRP A 1 317 ? 4.932 -2.110 -22.307 1.00 94.75 317 TRP A CA 1
ATOM 2615 C C . TRP A 1 317 ? 5.504 -2.422 -23.695 1.00 94.75 317 TRP A C 1
ATOM 2617 O O . TRP A 1 317 ? 4.897 -3.179 -24.452 1.00 94.75 317 TRP A O 1
ATOM 2627 N N . PHE A 1 318 ? 6.687 -1.895 -24.040 1.00 94.69 318 PHE A N 1
ATOM 2628 C CA . PHE A 1 318 ? 7.332 -2.223 -25.318 1.00 94.69 318 PHE A CA 1
ATOM 2629 C C . PHE A 1 318 ? 7.734 -3.698 -25.378 1.00 94.69 318 PHE A C 1
ATOM 2631 O O . PHE A 1 318 ? 7.485 -4.364 -26.382 1.00 94.69 318 PHE A O 1
ATOM 2638 N N . ILE A 1 319 ? 8.338 -4.227 -24.317 1.00 92.50 319 ILE A N 1
ATOM 2639 C CA . ILE A 1 319 ? 8.763 -5.630 -24.286 1.00 92.50 319 ILE A CA 1
ATOM 2640 C C . ILE A 1 319 ? 7.548 -6.548 -24.429 1.00 92.50 319 ILE A C 1
ATOM 2642 O O . ILE A 1 319 ? 7.548 -7.425 -25.292 1.00 92.50 319 ILE A O 1
ATOM 2646 N N . ASP A 1 320 ? 6.489 -6.301 -23.667 1.00 89.69 320 ASP A N 1
ATOM 2647 C CA . ASP A 1 320 ? 5.267 -7.099 -23.693 1.00 89.69 320 ASP A CA 1
ATOM 2648 C C . ASP A 1 320 ? 4.572 -7.034 -25.064 1.00 89.69 320 ASP A C 1
ATOM 2650 O O . ASP A 1 320 ? 4.021 -8.033 -25.529 1.00 89.69 320 ASP A O 1
ATOM 2654 N N . LYS A 1 321 ? 4.617 -5.877 -25.741 1.00 90.25 321 LYS A N 1
ATOM 2655 C CA . LYS A 1 321 ? 3.937 -5.666 -27.027 1.00 90.25 321 LYS A CA 1
ATOM 2656 C C . LYS A 1 321 ? 4.706 -6.200 -28.234 1.00 90.25 321 LYS A C 1
ATOM 2658 O O . LYS A 1 321 ? 4.080 -6.679 -29.177 1.00 90.25 321 LYS A O 1
ATOM 2663 N N . PHE A 1 322 ? 6.039 -6.114 -28.232 1.00 90.12 322 PHE A N 1
ATOM 2664 C CA . PHE A 1 322 ? 6.865 -6.457 -29.401 1.00 90.12 322 PHE A CA 1
ATOM 2665 C C . PHE A 1 322 ? 7.606 -7.788 -29.284 1.00 90.12 322 PHE A C 1
ATOM 2667 O O . PHE A 1 322 ? 8.100 -8.286 -30.295 1.00 90.12 322 PHE A O 1
ATOM 2674 N N . THR A 1 323 ? 7.662 -8.406 -28.103 1.00 87.12 323 THR A N 1
ATOM 2675 C CA . THR A 1 323 ? 8.331 -9.705 -27.925 1.00 87.12 323 THR A CA 1
ATOM 2676 C C . THR A 1 323 ? 7.356 -10.858 -28.189 1.00 87.12 323 THR A C 1
ATOM 2678 O O . THR A 1 323 ? 6.997 -11.632 -27.302 1.00 87.12 323 THR A O 1
ATOM 2681 N N . THR A 1 324 ? 6.886 -10.968 -29.434 1.00 76.25 324 THR A N 1
ATOM 2682 C CA . THR A 1 324 ? 5.940 -12.013 -29.852 1.00 76.25 324 THR A CA 1
ATOM 2683 C C . THR A 1 324 ? 6.570 -13.405 -29.777 1.00 76.25 324 THR A C 1
ATOM 2685 O O . THR A 1 324 ? 7.656 -13.620 -30.311 1.00 76.25 324 THR A O 1
ATOM 2688 N N . GLY A 1 325 ? 5.876 -14.364 -29.156 1.00 78.62 325 GLY A N 1
ATOM 2689 C CA . GLY A 1 325 ? 6.344 -15.752 -29.026 1.00 78.62 325 GLY A CA 1
ATOM 2690 C C . GLY A 1 325 ? 7.272 -16.017 -27.833 1.00 78.62 325 GLY A C 1
ATOM 2691 O O . GLY A 1 325 ? 7.726 -17.147 -27.665 1.00 78.62 325 GLY A O 1
ATOM 2692 N N . ALA A 1 326 ? 7.536 -15.014 -26.989 1.00 87.94 326 ALA A N 1
ATOM 2693 C CA . ALA A 1 326 ? 8.250 -15.211 -25.733 1.00 87.94 326 ALA A CA 1
ATOM 2694 C C . ALA A 1 326 ? 7.348 -15.789 -24.634 1.00 87.94 326 ALA A C 1
ATOM 2696 O O . ALA A 1 326 ? 6.164 -15.461 -24.530 1.00 87.94 326 ALA A O 1
ATOM 2697 N N . GLN A 1 327 ? 7.936 -16.617 -23.774 1.00 90.38 327 GLN A N 1
ATOM 2698 C CA . GLN A 1 327 ? 7.314 -17.090 -22.542 1.00 90.38 327 GLN A CA 1
ATOM 2699 C C . GLN A 1 327 ? 7.755 -16.193 -21.387 1.00 90.38 327 GLN A C 1
ATOM 2701 O O . GLN A 1 327 ? 8.913 -16.235 -20.977 1.00 90.38 327 GLN A O 1
ATOM 2706 N N . PHE A 1 328 ? 6.840 -15.370 -20.876 1.00 92.31 328 PHE A N 1
ATOM 2707 C CA . PHE A 1 328 ? 7.100 -14.517 -19.718 1.00 92.31 328 PHE A CA 1
ATOM 2708 C C . PHE A 1 328 ? 6.961 -15.311 -18.426 1.00 92.31 328 PHE A C 1
ATOM 2710 O O . PHE A 1 328 ? 5.963 -16.005 -18.220 1.00 92.31 328 PHE A O 1
ATOM 2717 N N . MET A 1 329 ? 7.946 -15.179 -17.541 1.00 92.38 329 MET A N 1
ATOM 2718 C CA . MET A 1 329 ? 7.840 -15.730 -16.200 1.00 92.38 329 MET A CA 1
ATOM 2719 C C . MET A 1 329 ? 6.858 -14.892 -15.379 1.00 92.38 329 MET A C 1
ATOM 2721 O O . MET A 1 329 ? 6.805 -13.668 -15.510 1.00 92.38 329 MET A O 1
ATOM 2725 N N . THR A 1 330 ? 6.080 -15.555 -14.527 1.00 91.56 330 THR A N 1
ATOM 2726 C CA . THR A 1 330 ? 5.134 -14.902 -13.619 1.00 91.56 330 THR A CA 1
ATOM 2727 C C . THR A 1 330 ? 5.237 -15.489 -12.221 1.00 91.56 330 THR A C 1
ATOM 2729 O O . THR A 1 330 ? 5.440 -16.694 -12.073 1.00 91.56 330 THR A O 1
ATOM 2732 N N . GLN A 1 331 ? 5.034 -14.661 -11.205 1.00 88.88 331 GLN A N 1
ATOM 2733 C CA . GLN A 1 331 ? 5.065 -15.024 -9.800 1.00 88.88 331 GLN A CA 1
ATOM 2734 C C . GLN A 1 331 ? 3.857 -14.415 -9.077 1.00 88.88 331 GLN A C 1
ATOM 2736 O O . GLN A 1 331 ? 3.495 -13.262 -9.291 1.00 88.88 331 GLN A O 1
ATOM 2741 N N . ASP A 1 332 ? 3.213 -15.195 -8.208 1.00 86.31 332 ASP A N 1
ATOM 2742 C CA . ASP A 1 332 ? 2.171 -14.667 -7.329 1.00 86.31 332 ASP A CA 1
ATOM 2743 C C . ASP A 1 332 ? 2.814 -14.069 -6.072 1.00 86.31 332 ASP A C 1
ATOM 2745 O O . ASP A 1 332 ? 3.435 -14.763 -5.260 1.00 86.31 332 ASP A O 1
ATOM 2749 N N . HIS A 1 333 ? 2.658 -12.758 -5.903 1.00 81.56 333 HIS A N 1
ATOM 2750 C CA . HIS A 1 333 ? 3.185 -12.035 -4.752 1.00 81.56 333 HIS A CA 1
ATOM 2751 C C . HIS A 1 333 ? 2.165 -11.979 -3.615 1.00 81.56 333 HIS A C 1
ATOM 2753 O O . HIS A 1 333 ? 0.954 -11.907 -3.822 1.00 81.56 333 HIS A O 1
ATOM 2759 N N . ARG A 1 334 ? 2.664 -11.946 -2.372 1.00 71.12 334 ARG A N 1
ATOM 2760 C CA . ARG A 1 334 ? 1.814 -11.717 -1.188 1.00 71.12 334 ARG A CA 1
ATOM 2761 C C . ARG A 1 334 ? 1.152 -10.337 -1.218 1.00 71.12 334 ARG A C 1
ATOM 2763 O O . ARG A 1 334 ? 0.052 -10.179 -0.700 1.00 71.12 334 ARG A O 1
ATOM 2770 N N . ASN A 1 335 ? 1.833 -9.350 -1.800 1.00 68.62 335 ASN A N 1
ATOM 2771 C CA . ASN A 1 335 ? 1.288 -8.020 -2.015 1.00 68.62 335 ASN A CA 1
ATOM 2772 C C . ASN A 1 335 ? 0.566 -7.984 -3.367 1.00 68.62 335 ASN A C 1
ATOM 2774 O O . ASN A 1 335 ? 1.203 -8.149 -4.404 1.00 68.62 335 ASN A O 1
ATOM 2778 N N . LYS A 1 336 ? -0.749 -7.744 -3.354 1.00 63.47 336 LYS A N 1
ATOM 2779 C CA . LYS A 1 336 ? -1.576 -7.702 -4.572 1.00 63.47 336 LYS A CA 1
ATOM 2780 C C . LYS A 1 336 ? -1.235 -6.535 -5.507 1.00 63.47 336 LYS A C 1
ATOM 2782 O O . LYS A 1 336 ? -1.647 -6.569 -6.659 1.00 63.47 336 LYS A O 1
ATOM 2787 N N . ASN A 1 337 ? -0.496 -5.533 -5.024 1.00 68.19 337 ASN A N 1
ATOM 2788 C CA . ASN A 1 337 ? -0.122 -4.353 -5.806 1.00 68.19 337 ASN A CA 1
ATOM 2789 C C . ASN A 1 337 ? 1.152 -4.546 -6.647 1.00 68.19 337 ASN A C 1
ATOM 2791 O O . ASN A 1 337 ? 1.494 -3.657 -7.416 1.00 68.19 337 ASN A O 1
ATOM 2795 N N . MET A 1 338 ? 1.872 -5.663 -6.491 1.00 74.81 338 MET A N 1
ATOM 2796 C CA . MET A 1 338 ? 3.067 -5.958 -7.286 1.00 74.81 338 MET A CA 1
ATOM 2797 C C . MET A 1 338 ? 2.674 -6.688 -8.574 1.00 74.81 338 MET A C 1
ATOM 2799 O O . MET A 1 338 ? 1.913 -7.658 -8.524 1.00 74.81 338 MET A O 1
ATOM 2803 N N . ASP A 1 339 ? 3.194 -6.230 -9.715 1.00 79.75 339 ASP A N 1
ATOM 2804 C CA . ASP A 1 339 ? 2.981 -6.890 -11.006 1.00 79.75 339 ASP A CA 1
ATOM 2805 C C . ASP A 1 339 ? 3.498 -8.332 -10.951 1.00 79.75 339 ASP A C 1
ATOM 2807 O O . ASP A 1 339 ? 4.642 -8.568 -10.574 1.00 79.75 339 ASP A O 1
ATOM 2811 N N . LYS A 1 340 ? 2.669 -9.295 -11.369 1.00 86.25 340 LYS A N 1
ATOM 2812 C CA . LYS A 1 340 ? 3.026 -10.719 -11.402 1.00 86.25 340 LYS A CA 1
ATOM 2813 C C . LYS A 1 340 ? 4.240 -11.018 -12.276 1.00 86.25 340 LYS A C 1
ATOM 2815 O O . LYS A 1 340 ? 4.831 -12.081 -12.141 1.00 86.25 340 LYS A O 1
ATOM 2820 N N . ARG A 1 341 ? 4.569 -10.158 -13.239 1.00 86.00 341 ARG A N 1
ATOM 2821 C CA . ARG A 1 341 ? 5.726 -10.327 -14.129 1.00 86.00 341 ARG A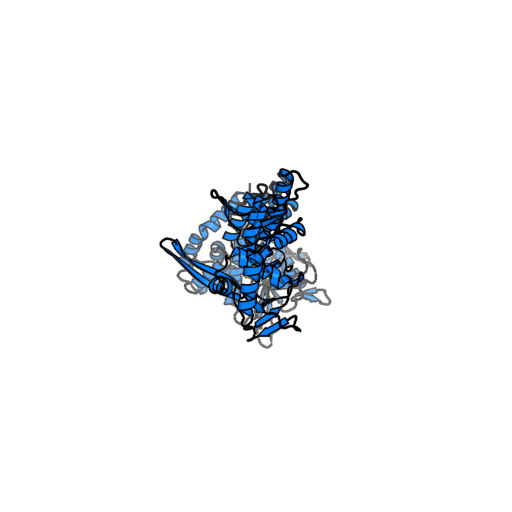 CA 1
ATOM 2822 C C . ARG A 1 341 ? 7.017 -9.754 -13.545 1.00 86.00 341 ARG A C 1
ATOM 2824 O O . ARG A 1 341 ? 8.078 -10.004 -14.117 1.00 86.00 341 ARG A O 1
ATOM 2831 N N . ARG A 1 342 ? 6.946 -9.040 -12.416 1.00 87.81 342 ARG A N 1
ATOM 2832 C CA . ARG A 1 342 ? 8.114 -8.677 -11.613 1.00 87.81 342 ARG A CA 1
ATOM 2833 C C . ARG A 1 342 ? 8.552 -9.904 -10.831 1.00 87.81 342 ARG A C 1
ATOM 2835 O O . ARG A 1 342 ? 7.746 -10.561 -10.189 1.00 87.81 342 ARG A O 1
ATOM 2842 N N . ILE A 1 343 ? 9.828 -10.255 -10.894 1.00 93.12 343 ILE A N 1
ATOM 2843 C CA . ILE A 1 343 ? 10.293 -11.536 -10.366 1.00 93.12 343 ILE A CA 1
ATOM 2844 C C . ILE A 1 343 ? 11.165 -11.310 -9.143 1.00 93.12 343 ILE A C 1
ATOM 2846 O O . ILE A 1 343 ? 12.213 -10.674 -9.214 1.00 93.12 343 ILE A O 1
ATOM 2850 N N . THR A 1 344 ? 10.770 -11.908 -8.022 1.00 92.31 344 THR A N 1
ATOM 2851 C CA . THR A 1 344 ? 11.628 -12.059 -6.850 1.00 92.31 344 THR A CA 1
ATOM 2852 C C . THR A 1 344 ? 12.504 -13.303 -6.999 1.00 92.31 344 THR A C 1
ATOM 2854 O O . THR A 1 344 ? 12.018 -14.432 -6.923 1.00 92.31 344 THR A O 1
ATOM 2857 N N . LEU A 1 345 ? 13.808 -13.086 -7.149 1.00 92.88 345 LEU A N 1
ATOM 2858 C CA . LEU A 1 345 ? 14.843 -14.113 -7.180 1.00 92.88 345 LEU A CA 1
ATOM 2859 C C . LEU A 1 345 ? 15.280 -14.486 -5.770 1.00 92.88 345 LEU A C 1
ATOM 2861 O O . LEU A 1 345 ? 15.522 -13.616 -4.930 1.00 92.88 345 LEU A O 1
ATOM 2865 N N . HIS A 1 346 ? 15.462 -15.779 -5.525 1.00 92.38 346 HIS A N 1
ATOM 2866 C CA . HIS A 1 346 ? 16.046 -16.266 -4.281 1.00 92.38 346 HIS A CA 1
ATOM 2867 C C . HIS A 1 346 ? 17.569 -16.278 -4.375 1.00 92.38 346 HIS A C 1
ATOM 2869 O O . HIS A 1 346 ? 18.144 -16.904 -5.263 1.00 92.38 346 HIS A O 1
ATOM 2875 N N . LEU A 1 347 ? 18.229 -15.588 -3.448 1.00 90.25 347 LEU A N 1
ATOM 2876 C CA . LEU A 1 347 ? 19.683 -15.513 -3.394 1.00 90.25 347 LEU A CA 1
ATOM 2877 C C . LEU A 1 347 ? 20.241 -16.564 -2.436 1.00 90.25 347 LEU A C 1
ATOM 2879 O O . LEU A 1 347 ? 19.813 -16.668 -1.289 1.00 90.25 347 LEU A O 1
ATOM 2883 N N . ILE A 1 348 ? 21.261 -17.289 -2.889 1.00 88.00 348 ILE A N 1
ATOM 2884 C CA . ILE A 1 348 ? 21.986 -18.277 -2.078 1.00 88.00 348 ILE A CA 1
ATOM 2885 C C . ILE A 1 348 ? 22.938 -17.591 -1.087 1.00 88.00 348 ILE A C 1
ATOM 2887 O O . ILE A 1 348 ? 23.239 -18.131 -0.026 1.00 88.00 348 ILE A O 1
ATOM 2891 N N . LYS A 1 349 ? 23.396 -16.378 -1.412 1.00 85.12 349 LYS A N 1
ATOM 2892 C CA . LYS A 1 349 ? 24.162 -15.515 -0.509 1.00 85.12 349 LYS A CA 1
ATOM 2893 C C . LYS A 1 349 ? 23.700 -14.069 -0.641 1.00 85.12 349 LYS A C 1
ATOM 2895 O O . LYS A 1 349 ? 23.155 -13.688 -1.673 1.00 85.12 349 LYS A O 1
ATOM 2900 N N . SER A 1 350 ? 23.989 -13.245 0.358 1.00 84.12 350 SER A N 1
ATOM 2901 C CA . SER A 1 350 ? 23.698 -11.813 0.287 1.00 84.12 350 SER A CA 1
ATOM 2902 C C . SER A 1 350 ? 24.525 -11.109 -0.798 1.00 84.12 350 SER A C 1
ATOM 2904 O O . SER A 1 350 ? 25.725 -11.362 -0.934 1.00 84.12 350 SER A O 1
ATOM 2906 N N . VAL A 1 351 ? 23.890 -10.205 -1.549 1.00 84.19 351 VAL A N 1
ATOM 2907 C CA . VAL A 1 351 ? 24.502 -9.424 -2.643 1.00 84.19 351 VAL A CA 1
ATOM 2908 C C . VAL A 1 351 ? 24.080 -7.964 -2.515 1.00 84.19 351 VAL A C 1
ATOM 2910 O O . VAL A 1 351 ? 22.891 -7.680 -2.404 1.00 84.19 351 VAL A O 1
ATOM 2913 N N . GLY A 1 352 ? 25.033 -7.027 -2.511 1.00 75.06 352 GLY A N 1
ATOM 2914 C CA . GLY A 1 352 ? 24.724 -5.588 -2.525 1.00 75.06 352 GLY A CA 1
ATOM 2915 C C . GLY A 1 352 ? 23.877 -5.100 -1.338 1.00 75.06 352 GLY A C 1
ATOM 2916 O O . GLY A 1 352 ? 23.120 -4.147 -1.477 1.00 75.06 352 GLY A O 1
ATOM 2917 N N . GLY A 1 353 ? 23.950 -5.776 -0.184 1.00 76.31 353 GLY A N 1
ATOM 2918 C CA . GLY A 1 353 ? 23.101 -5.505 0.987 1.00 76.31 353 GLY A CA 1
ATOM 2919 C C . GLY A 1 353 ? 21.733 -6.202 0.965 1.00 76.31 353 GLY A C 1
ATOM 2920 O O . GLY A 1 353 ? 21.022 -6.174 1.967 1.00 76.31 353 GLY A O 1
ATOM 2921 N N . ARG A 1 354 ? 21.374 -6.881 -0.131 1.00 84.62 354 ARG A N 1
ATOM 2922 C CA . ARG A 1 354 ? 20.156 -7.692 -0.237 1.00 84.62 354 ARG A CA 1
ATOM 2923 C C . ARG A 1 354 ? 20.358 -9.039 0.459 1.00 84.62 354 ARG A C 1
ATOM 2925 O O . ARG A 1 354 ? 21.318 -9.749 0.154 1.00 84.62 354 ARG A O 1
ATOM 2932 N N . ILE A 1 355 ? 19.461 -9.396 1.382 1.00 81.69 355 ILE A N 1
ATOM 2933 C CA . ILE A 1 355 ? 19.541 -10.633 2.175 1.00 81.69 355 ILE A CA 1
ATOM 2934 C C . ILE A 1 355 ? 18.550 -11.657 1.620 1.00 81.69 355 ILE A C 1
ATOM 2936 O O . ILE A 1 355 ? 17.338 -11.493 1.740 1.00 81.69 355 ILE A O 1
ATOM 2940 N N . GLY A 1 356 ? 19.070 -12.721 1.006 1.00 82.06 356 GLY A N 1
ATOM 2941 C CA . GLY A 1 356 ? 18.294 -13.891 0.575 1.00 82.06 356 GLY A CA 1
ATOM 2942 C C . GLY A 1 356 ? 17.327 -13.678 -0.597 1.00 82.06 356 GLY A C 1
ATOM 2943 O O . GLY A 1 356 ? 16.818 -14.663 -1.131 1.00 82.06 356 GLY A O 1
ATOM 2944 N N . LYS A 1 357 ? 17.066 -12.435 -1.023 1.00 90.81 357 LYS A N 1
ATOM 2945 C CA . LYS A 1 357 ? 16.169 -12.112 -2.142 1.00 90.81 357 LYS A CA 1
ATOM 2946 C C . LYS A 1 357 ? 16.648 -10.900 -2.937 1.00 90.81 357 LYS A C 1
ATOM 2948 O O . LYS A 1 357 ? 17.179 -9.964 -2.351 1.00 90.81 357 LYS A O 1
ATOM 2953 N N . ALA A 1 358 ? 16.415 -10.906 -4.242 1.00 91.50 358 ALA A N 1
ATOM 2954 C CA . ALA A 1 358 ? 16.539 -9.750 -5.129 1.00 91.50 358 ALA A CA 1
ATOM 2955 C C . ALA A 1 358 ? 15.311 -9.671 -6.037 1.00 91.50 358 ALA A C 1
ATOM 2957 O O . ALA A 1 358 ? 14.593 -10.655 -6.177 1.00 91.50 358 ALA A O 1
ATOM 2958 N N . GLU A 1 359 ? 15.071 -8.522 -6.653 1.00 91.69 359 GLU A N 1
ATOM 2959 C CA . GLU A 1 359 ? 13.982 -8.340 -7.612 1.00 91.69 359 GLU A CA 1
ATOM 2960 C C . GLU A 1 359 ? 14.551 -7.946 -8.969 1.00 91.69 359 GLU A C 1
ATOM 2962 O O . GLU A 1 359 ? 15.556 -7.239 -9.031 1.00 91.69 359 GLU A O 1
ATOM 2967 N N . VAL A 1 360 ? 13.907 -8.424 -10.030 1.00 93.44 360 VAL A N 1
ATOM 2968 C CA . VAL A 1 360 ? 14.172 -8.050 -11.423 1.00 93.44 360 VAL A CA 1
ATOM 2969 C C . VAL A 1 360 ? 12.846 -7.726 -12.107 1.00 93.44 360 VAL A C 1
ATOM 2971 O O . VAL A 1 360 ? 11.808 -8.296 -11.754 1.00 93.44 360 VAL A O 1
ATOM 2974 N N . ASP A 1 361 ? 12.866 -6.816 -13.077 1.00 92.38 361 ASP A N 1
ATOM 2975 C CA . ASP A 1 361 ? 11.639 -6.194 -13.593 1.00 92.38 361 ASP A CA 1
ATOM 2976 C C . ASP A 1 361 ? 10.845 -7.132 -14.498 1.00 92.38 361 ASP A C 1
ATOM 2978 O O . ASP A 1 361 ? 9.620 -7.228 -14.399 1.00 92.38 361 ASP A O 1
ATOM 2982 N N . ARG A 1 362 ? 11.548 -7.866 -15.368 1.00 93.44 362 ARG A N 1
ATOM 2983 C CA . ARG A 1 362 ? 10.961 -8.872 -16.259 1.00 93.44 362 ARG A CA 1
ATOM 2984 C C . ARG A 1 362 ? 11.922 -10.022 -16.497 1.00 93.44 362 ARG A C 1
ATOM 2986 O O . ARG A 1 362 ? 13.136 -9.840 -16.573 1.00 93.44 362 ARG A O 1
ATOM 2993 N N . VAL A 1 363 ? 11.354 -11.205 -16.697 1.00 95.38 363 VAL A N 1
ATOM 2994 C CA . VAL A 1 363 ? 12.072 -12.376 -17.200 1.00 95.38 363 VAL A CA 1
ATOM 2995 C C . VAL A 1 363 ? 11.246 -12.998 -18.310 1.00 95.38 363 VAL A C 1
ATOM 2997 O O . VAL A 1 363 ? 10.058 -13.268 -18.122 1.00 95.38 363 VAL A O 1
ATOM 3000 N N . TRP A 1 364 ? 11.868 -13.252 -19.456 1.00 95.00 364 TRP A N 1
ATOM 3001 C CA . TRP A 1 364 ? 11.216 -13.971 -20.543 1.00 95.00 364 TRP A CA 1
ATOM 3002 C C . TRP A 1 364 ? 12.176 -14.909 -21.255 1.00 95.00 364 TRP A C 1
ATOM 3004 O O . TRP A 1 364 ? 13.378 -14.661 -21.335 1.00 95.00 364 TRP A O 1
ATOM 3014 N N . THR A 1 365 ? 11.628 -15.984 -21.804 1.00 94.38 365 THR A N 1
ATOM 3015 C CA . THR A 1 365 ? 12.380 -16.991 -22.543 1.00 94.38 365 THR A CA 1
ATOM 3016 C C . THR A 1 365 ? 11.916 -17.029 -23.991 1.00 94.38 365 THR A C 1
ATOM 3018 O O . THR A 1 365 ? 10.720 -17.098 -24.276 1.00 94.38 365 THR A O 1
ATOM 3021 N N . VAL A 1 366 ? 12.871 -16.996 -24.917 1.00 91.69 366 VAL A N 1
ATOM 3022 C CA . VAL A 1 366 ? 12.653 -17.144 -26.359 1.00 91.69 366 VAL A CA 1
ATOM 3023 C C . VAL A 1 366 ? 13.314 -18.436 -26.811 1.00 91.69 366 VAL A C 1
ATOM 3025 O O . VAL A 1 366 ? 14.469 -18.689 -26.481 1.00 91.69 366 VAL A O 1
ATOM 3028 N N . THR A 1 367 ? 12.600 -19.245 -27.590 1.00 88.69 367 THR A N 1
ATOM 3029 C CA . THR A 1 367 ? 13.166 -20.437 -28.236 1.00 88.69 367 THR A CA 1
ATOM 3030 C C . THR A 1 367 ? 13.298 -20.146 -29.731 1.00 88.69 367 THR A C 1
ATOM 3032 O O . THR A 1 367 ? 12.286 -20.175 -30.430 1.00 88.69 367 THR A O 1
ATOM 3035 N N . PRO A 1 368 ? 14.504 -19.814 -30.237 1.00 82.62 368 PRO A N 1
ATOM 3036 C CA . PRO A 1 368 ? 14.675 -19.357 -31.620 1.00 82.62 368 PRO A CA 1
ATOM 3037 C C . PRO A 1 368 ? 14.285 -20.411 -32.663 1.00 82.62 368 PRO A C 1
ATOM 3039 O O . PRO A 1 368 ? 13.863 -20.074 -33.765 1.00 82.62 368 PRO A O 1
ATOM 3042 N N . SER A 1 369 ? 14.445 -21.693 -32.329 1.00 83.31 369 SER A N 1
ATOM 3043 C CA . SER A 1 369 ? 14.025 -22.829 -33.148 1.00 83.31 369 SER A CA 1
ATOM 3044 C C . SER A 1 369 ? 13.888 -24.082 -32.282 1.00 83.31 369 SER A C 1
ATOM 3046 O O . SER A 1 369 ? 14.430 -24.134 -31.181 1.00 83.31 369 SER A O 1
ATOM 3048 N N . ILE A 1 370 ? 13.234 -25.125 -32.803 1.00 82.19 370 ILE A N 1
ATOM 3049 C CA . ILE A 1 370 ? 13.079 -26.418 -32.108 1.00 82.19 370 ILE A CA 1
ATOM 3050 C C . ILE A 1 370 ? 14.408 -27.134 -31.804 1.00 82.19 370 ILE A C 1
ATOM 3052 O O . ILE A 1 370 ? 14.432 -28.050 -30.989 1.00 82.19 370 ILE A O 1
ATOM 3056 N N . PHE A 1 371 ? 15.504 -26.732 -32.458 1.00 87.25 371 PHE A N 1
ATOM 3057 C CA . PHE A 1 371 ? 16.837 -27.318 -32.283 1.00 87.25 371 PHE A CA 1
ATOM 3058 C C . PHE A 1 371 ? 17.774 -26.436 -31.447 1.00 87.25 371 PHE A C 1
ATOM 3060 O O . PHE A 1 371 ? 18.872 -26.868 -31.100 1.00 87.25 371 PHE A O 1
ATOM 3067 N N . ALA A 1 372 ? 17.375 -25.197 -31.147 1.00 85.31 372 ALA A N 1
ATOM 3068 C CA . ALA A 1 372 ? 18.173 -24.260 -30.369 1.00 85.31 372 ALA A CA 1
ATOM 3069 C C . ALA A 1 372 ? 17.817 -24.348 -28.883 1.00 85.31 372 ALA A C 1
ATOM 3071 O O . ALA A 1 372 ? 16.659 -24.548 -28.514 1.00 85.31 372 ALA A O 1
ATOM 3072 N N . GLN A 1 373 ? 18.812 -24.148 -28.018 1.00 86.94 373 GLN A N 1
ATOM 3073 C CA . GLN A 1 373 ? 18.533 -23.988 -26.596 1.00 86.94 373 GLN A CA 1
ATOM 3074 C C . GLN A 1 373 ? 17.727 -22.700 -26.358 1.00 86.94 373 GLN A C 1
ATOM 3076 O O . GLN A 1 373 ? 17.999 -21.685 -27.011 1.00 86.94 373 GLN A O 1
ATOM 3081 N N . PRO A 1 374 ? 16.755 -22.718 -25.429 1.00 90.75 374 PRO A N 1
ATOM 3082 C CA . PRO A 1 374 ? 16.031 -21.515 -25.050 1.00 90.75 374 PRO A CA 1
ATOM 3083 C C . PRO A 1 374 ? 16.979 -20.448 -24.494 1.00 90.75 374 PRO A C 1
ATOM 3085 O O . PRO A 1 374 ? 17.881 -20.747 -23.711 1.00 90.75 374 PRO A O 1
ATOM 3088 N N . ILE A 1 375 ? 16.751 -19.199 -24.889 1.00 93.19 375 ILE A N 1
ATOM 3089 C CA . ILE A 1 375 ? 17.475 -18.030 -24.394 1.00 93.19 375 ILE A CA 1
ATOM 3090 C C . ILE A 1 375 ? 16.566 -17.309 -23.407 1.00 93.19 375 ILE A C 1
ATOM 3092 O O . ILE A 1 375 ? 15.464 -16.893 -23.767 1.00 93.19 375 ILE A O 1
ATOM 3096 N N . THR A 1 376 ? 17.028 -17.149 -22.172 1.00 95.50 376 THR A N 1
ATOM 3097 C CA . THR A 1 376 ? 16.306 -16.433 -21.119 1.00 95.50 376 THR A CA 1
ATOM 3098 C C . THR A 1 376 ? 16.908 -15.054 -20.932 1.00 95.50 376 THR A C 1
ATOM 3100 O O . THR A 1 376 ? 18.093 -14.912 -20.644 1.00 95.50 376 THR A O 1
ATOM 3103 N N . TYR A 1 377 ? 16.080 -14.032 -21.055 1.00 96.25 377 TYR A N 1
ATOM 3104 C CA . TYR A 1 377 ? 16.445 -12.647 -20.827 1.00 96.25 377 TYR A CA 1
ATOM 3105 C C . TYR A 1 377 ? 15.970 -12.220 -19.443 1.00 96.25 377 TYR A C 1
ATOM 3107 O O . TYR A 1 377 ? 14.832 -12.501 -19.061 1.00 96.25 377 TYR A O 1
ATOM 3115 N N . VAL A 1 378 ? 16.842 -11.540 -18.703 1.00 96.81 378 VAL A N 1
ATOM 3116 C CA . VAL A 1 378 ? 16.526 -10.961 -17.394 1.00 96.81 378 VAL A CA 1
ATOM 3117 C C . VAL A 1 378 ? 16.731 -9.459 -17.477 1.00 96.81 378 VAL A C 1
ATOM 3119 O O . VAL A 1 378 ? 17.822 -9.013 -17.828 1.00 96.81 378 VAL A O 1
ATOM 3122 N N . LEU A 1 379 ? 15.685 -8.693 -17.186 1.00 96.56 379 LEU A N 1
ATOM 3123 C CA . LEU A 1 379 ? 15.656 -7.246 -17.352 1.00 96.56 379 LEU A CA 1
ATOM 3124 C C . LEU A 1 379 ? 15.839 -6.507 -16.031 1.00 96.56 379 LEU A C 1
ATOM 3126 O O . LEU A 1 379 ? 15.158 -6.809 -15.051 1.00 96.56 379 LEU A O 1
ATOM 3130 N N . GLU A 1 380 ? 16.687 -5.483 -16.077 1.00 95.38 380 GLU A N 1
ATOM 3131 C CA . GLU A 1 380 ? 16.756 -4.409 -15.092 1.00 95.38 380 GLU A CA 1
ATOM 3132 C C . GLU A 1 380 ? 16.576 -3.043 -15.777 1.00 95.38 380 GLU A C 1
ATOM 3134 O O . GLU A 1 380 ? 17.311 -2.642 -16.688 1.00 95.38 380 GLU A O 1
ATOM 3139 N N . CYS A 1 381 ? 15.563 -2.310 -15.348 1.00 94.00 381 CYS A N 1
ATOM 3140 C CA . CYS A 1 381 ? 15.209 -0.990 -15.821 1.00 94.00 381 CYS A CA 1
ATOM 3141 C C . CYS A 1 381 ? 15.941 0.061 -14.993 1.00 94.00 381 CYS A C 1
ATOM 3143 O O . CYS A 1 381 ? 15.909 0.079 -13.766 1.00 94.00 381 CYS A O 1
ATOM 3145 N N . LYS A 1 382 ? 16.587 1.002 -15.678 1.00 91.25 382 LYS A N 1
ATOM 3146 C CA . LYS A 1 382 ? 17.281 2.106 -15.030 1.00 91.25 382 LYS A CA 1
ATOM 3147 C C . LYS A 1 382 ? 17.046 3.414 -15.759 1.00 91.25 382 LYS A C 1
ATOM 3149 O O . LYS A 1 382 ? 17.498 3.616 -16.887 1.00 91.25 382 LYS A O 1
ATOM 3154 N N . TRP A 1 383 ? 16.402 4.354 -15.075 1.00 89.44 383 TRP A N 1
ATOM 3155 C CA . TRP A 1 383 ? 16.291 5.714 -15.583 1.00 89.44 383 TRP A CA 1
ATOM 3156 C C . TRP A 1 383 ? 17.658 6.413 -15.556 1.00 89.44 383 TRP A C 1
ATOM 3158 O O . TRP A 1 383 ? 18.252 6.621 -14.498 1.00 89.44 383 TRP A O 1
ATOM 3168 N N . GLY A 1 384 ? 18.153 6.811 -16.731 1.00 87.88 384 GLY A N 1
ATOM 3169 C CA . GLY A 1 384 ? 19.424 7.526 -16.871 1.00 87.88 384 GLY A CA 1
ATOM 3170 C C . GLY A 1 384 ? 20.585 6.647 -17.337 1.00 87.88 384 GLY A C 1
ATOM 3171 O O . GLY A 1 384 ? 20.409 5.764 -18.176 1.00 87.88 384 GLY A O 1
ATOM 3172 N N . LEU A 1 385 ? 21.798 6.971 -16.878 1.00 90.38 385 LEU A N 1
ATOM 3173 C CA . LEU A 1 385 ? 23.013 6.245 -17.253 1.00 90.38 385 LEU A CA 1
ATOM 3174 C C . LEU A 1 385 ? 23.199 5.006 -16.373 1.00 90.38 385 LEU A C 1
ATOM 3176 O O . LEU A 1 385 ? 23.064 5.084 -15.153 1.00 90.38 385 LEU A O 1
ATOM 3180 N N . VAL A 1 386 ? 23.573 3.892 -16.999 1.00 92.38 386 VAL A N 1
ATOM 3181 C CA . VAL A 1 386 ? 23.976 2.660 -16.312 1.00 92.38 386 VAL A CA 1
ATOM 3182 C C . VAL A 1 386 ? 25.468 2.750 -15.996 1.00 92.38 386 VAL A C 1
ATOM 3184 O O . VAL A 1 386 ? 26.272 3.006 -16.895 1.00 92.38 386 VAL A O 1
ATOM 3187 N N . SER A 1 387 ? 25.833 2.582 -14.728 1.00 93.69 387 SER A N 1
ATOM 3188 C CA . SER A 1 387 ? 27.213 2.628 -14.229 1.00 93.69 387 SER A CA 1
ATOM 3189 C C . SER A 1 387 ? 27.824 1.232 -14.088 1.00 93.69 387 SER A C 1
ATOM 3191 O O . SER A 1 387 ? 27.113 0.226 -14.118 1.00 93.69 387 SER A O 1
ATOM 3193 N N . LYS A 1 388 ? 29.145 1.146 -13.883 1.00 92.50 388 LYS A N 1
ATOM 3194 C CA . LYS A 1 388 ? 29.828 -0.132 -13.605 1.00 92.50 388 LYS A CA 1
ATOM 3195 C C . LYS A 1 388 ? 29.252 -0.815 -12.371 1.00 92.50 388 LYS A C 1
ATOM 3197 O O . LYS A 1 388 ? 29.092 -2.028 -12.368 1.00 92.50 388 LYS A O 1
ATOM 3202 N N . ARG A 1 389 ? 28.935 -0.031 -11.335 1.00 92.06 389 ARG A N 1
ATOM 3203 C CA . ARG A 1 389 ? 28.339 -0.549 -10.100 1.00 92.06 389 ARG A CA 1
ATOM 3204 C C . ARG A 1 389 ? 27.034 -1.286 -10.380 1.00 92.06 389 ARG A C 1
ATOM 3206 O O . ARG A 1 389 ? 26.822 -2.335 -9.793 1.00 92.06 389 ARG A O 1
ATOM 3213 N N . ASP A 1 390 ? 26.205 -0.752 -11.271 1.00 93.31 390 ASP A N 1
ATOM 3214 C CA . ASP A 1 390 ? 24.922 -1.365 -11.631 1.00 93.31 390 ASP A CA 1
ATOM 3215 C C . ASP A 1 390 ? 25.139 -2.684 -12.365 1.00 93.31 390 ASP A C 1
ATOM 3217 O O . ASP A 1 390 ? 24.561 -3.702 -12.008 1.00 93.31 390 ASP A O 1
ATOM 3221 N N . VAL A 1 391 ? 26.047 -2.678 -13.344 1.00 93.38 391 VAL A N 1
ATOM 3222 C CA . VAL A 1 391 ? 26.418 -3.875 -14.106 1.00 93.38 391 VAL A CA 1
ATOM 3223 C C . VAL A 1 391 ? 26.956 -4.977 -13.190 1.00 93.38 391 VAL A C 1
ATOM 3225 O O . VAL A 1 391 ? 26.507 -6.117 -13.273 1.00 93.38 391 VAL A O 1
ATOM 3228 N N . ASP A 1 392 ? 27.904 -4.650 -12.312 1.00 93.00 392 ASP A N 1
ATOM 3229 C CA . ASP A 1 392 ? 28.523 -5.626 -11.413 1.00 93.00 392 ASP A CA 1
ATOM 3230 C C . ASP A 1 392 ? 27.527 -6.166 -10.377 1.00 93.00 392 ASP A C 1
ATOM 3232 O O . ASP A 1 392 ? 27.514 -7.367 -10.101 1.00 93.00 392 ASP A O 1
ATOM 3236 N N . ASP A 1 393 ? 26.691 -5.293 -9.807 1.00 93.75 393 ASP A N 1
ATOM 3237 C CA . ASP A 1 393 ? 25.674 -5.678 -8.828 1.00 93.75 393 ASP A CA 1
ATOM 3238 C C . ASP A 1 393 ? 24.619 -6.596 -9.460 1.00 93.75 393 ASP A C 1
ATOM 3240 O O . ASP A 1 393 ? 24.316 -7.652 -8.901 1.00 93.75 393 ASP A O 1
ATOM 3244 N N . PHE A 1 394 ? 24.146 -6.268 -10.666 1.00 95.00 394 PHE A N 1
ATOM 3245 C CA . PHE A 1 394 ? 23.211 -7.102 -11.419 1.00 95.00 394 PHE A CA 1
ATOM 3246 C C . PHE A 1 394 ? 23.800 -8.474 -11.765 1.00 95.00 394 PHE A C 1
ATOM 3248 O O . PHE A 1 394 ? 23.159 -9.505 -11.554 1.00 95.00 394 PHE A O 1
ATOM 3255 N N . LEU A 1 395 ? 25.055 -8.522 -12.225 1.00 94.31 395 LEU A N 1
ATOM 3256 C CA . LEU A 1 395 ? 25.742 -9.786 -12.508 1.00 94.31 395 LEU A CA 1
ATOM 3257 C C . LEU A 1 395 ? 25.886 -10.658 -11.262 1.00 94.31 395 LEU A C 1
ATOM 3259 O O . LEU A 1 395 ? 25.683 -11.871 -11.339 1.00 94.31 395 LEU A O 1
ATOM 3263 N N . GLU A 1 396 ? 26.218 -10.072 -10.109 1.00 94.19 396 GLU A N 1
ATOM 3264 C CA . GLU A 1 396 ? 26.274 -10.827 -8.857 1.00 94.19 396 GLU A CA 1
ATOM 3265 C C . GLU A 1 396 ? 24.873 -11.296 -8.428 1.00 94.19 396 GLU A C 1
ATOM 3267 O O . GLU A 1 396 ? 24.745 -12.435 -7.975 1.00 94.19 396 GLU A O 1
ATOM 3272 N N . VAL A 1 397 ? 23.813 -10.506 -8.635 1.00 94.69 397 VAL A N 1
ATOM 3273 C CA . VAL A 1 397 ? 22.427 -10.955 -8.407 1.00 94.69 397 VAL A CA 1
ATOM 3274 C C . VAL A 1 397 ? 22.107 -12.186 -9.260 1.00 94.69 397 VAL A C 1
ATOM 3276 O O . VAL A 1 397 ? 21.683 -13.208 -8.715 1.00 94.69 397 VAL A O 1
ATOM 3279 N N . LEU A 1 398 ? 22.377 -12.147 -10.569 1.00 95.44 398 LEU A N 1
ATOM 3280 C CA . LEU A 1 398 ? 22.133 -13.285 -11.462 1.00 95.44 398 LEU A CA 1
ATOM 3281 C C . LEU A 1 398 ? 22.957 -14.511 -11.054 1.00 95.44 398 LEU A C 1
ATOM 3283 O O . LEU A 1 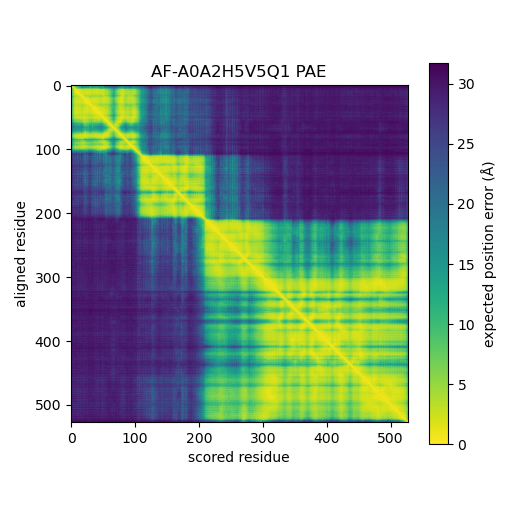398 ? 22.413 -15.606 -10.903 1.00 95.44 398 LEU A O 1
ATOM 3287 N N . LYS A 1 399 ? 24.255 -14.324 -10.802 1.00 94.25 399 LYS A N 1
ATOM 3288 C CA . LYS A 1 399 ? 25.190 -15.389 -10.418 1.00 94.25 399 LYS A CA 1
ATOM 3289 C C . LYS A 1 399 ? 24.802 -16.071 -9.110 1.00 94.25 399 LYS A C 1
ATOM 3291 O O . LYS A 1 399 ? 24.944 -17.287 -9.001 1.00 94.25 399 LYS A O 1
ATOM 3296 N N . TRP A 1 400 ? 24.328 -15.329 -8.111 1.00 94.06 400 TRP A N 1
ATOM 3297 C CA . TRP A 1 400 ? 23.988 -15.882 -6.793 1.00 94.06 400 TRP A CA 1
ATOM 3298 C C . TRP A 1 400 ? 22.516 -16.220 -6.610 1.00 94.06 400 TRP A C 1
ATOM 3300 O O . TRP A 1 400 ? 22.163 -16.804 -5.584 1.00 94.06 400 TRP A O 1
ATOM 3310 N N . SER A 1 401 ? 21.683 -15.941 -7.608 1.00 94.56 401 SER A N 1
ATOM 3311 C CA . SER A 1 401 ? 20.321 -16.459 -7.658 1.00 94.56 401 SER A CA 1
ATOM 3312 C C . SER A 1 401 ? 20.308 -17.990 -7.777 1.00 94.56 401 SER A C 1
ATOM 3314 O O . SER A 1 401 ? 21.205 -18.593 -8.383 1.00 94.56 401 SER A O 1
ATOM 3316 N N . SER A 1 402 ? 19.290 -18.636 -7.209 1.00 91.44 402 SER A N 1
ATOM 3317 C CA . SER A 1 402 ? 18.999 -20.060 -7.429 1.00 91.44 402 SER A CA 1
ATOM 3318 C C . SER A 1 402 ? 18.646 -20.349 -8.888 1.00 91.44 402 SER A C 1
ATOM 3320 O O . SER A 1 402 ? 19.018 -21.392 -9.433 1.00 91.44 402 SER A O 1
ATOM 3322 N N . ASP A 1 403 ? 17.957 -19.401 -9.519 1.00 90.88 403 ASP A N 1
ATOM 3323 C CA . ASP A 1 403 ? 17.260 -19.622 -10.783 1.00 90.88 403 ASP A CA 1
ATOM 3324 C C . ASP A 1 403 ? 18.182 -19.407 -11.982 1.00 90.88 403 ASP A C 1
ATOM 3326 O O . ASP A 1 403 ? 18.135 -20.185 -12.937 1.00 90.88 403 ASP A O 1
ATOM 3330 N N . PHE A 1 404 ? 19.098 -18.438 -11.903 1.00 95.12 404 PHE A N 1
ATOM 3331 C CA . PHE A 1 404 ? 20.000 -18.072 -13.001 1.00 95.12 404 PHE A CA 1
ATOM 3332 C C . PHE A 1 404 ? 21.478 -18.339 -12.715 1.00 95.12 404 PHE A C 1
ATOM 3334 O O . PHE A 1 404 ? 22.293 -18.242 -13.627 1.00 95.12 404 PHE A O 1
ATOM 3341 N N . GLY A 1 405 ? 21.839 -18.727 -11.491 1.00 93.25 405 GLY A N 1
ATOM 3342 C CA . GLY A 1 405 ? 23.198 -19.134 -11.138 1.00 93.25 405 GLY A CA 1
ATOM 3343 C C . GLY A 1 405 ? 23.419 -20.647 -11.231 1.00 93.25 405 GLY A C 1
ATOM 3344 O O . GLY A 1 405 ? 22.525 -21.438 -10.925 1.00 93.25 405 GLY A O 1
ATOM 3345 N N . VAL A 1 406 ? 24.632 -21.071 -11.588 1.00 93.94 406 VAL A N 1
ATOM 3346 C CA . VAL A 1 406 ? 25.051 -22.482 -11.607 1.00 93.94 406 VAL A CA 1
ATOM 3347 C C . VAL A 1 406 ? 26.444 -22.652 -11.010 1.00 93.94 406 VAL A C 1
ATOM 3349 O O . VAL A 1 406 ? 27.318 -21.807 -11.186 1.00 93.94 406 VAL A O 1
ATOM 3352 N N . ASN A 1 407 ? 26.650 -23.740 -10.268 1.00 91.56 407 ASN A N 1
ATOM 3353 C CA . ASN A 1 407 ? 27.971 -24.098 -9.759 1.00 91.56 407 ASN A CA 1
ATOM 3354 C C . ASN A 1 407 ? 28.751 -24.820 -10.861 1.00 91.56 407 ASN A C 1
ATOM 3356 O O . ASN A 1 407 ? 28.294 -25.843 -11.364 1.00 91.56 407 ASN A O 1
ATOM 3360 N N . THR A 1 408 ? 29.920 -24.293 -11.209 1.00 90.38 408 THR A N 1
ATOM 3361 C CA . THR A 1 408 ? 30.876 -24.919 -12.132 1.00 90.38 408 THR A CA 1
ATOM 3362 C C . THR A 1 408 ? 32.162 -25.269 -11.371 1.00 90.38 408 THR A C 1
ATOM 3364 O O . THR A 1 408 ? 32.363 -24.750 -10.265 1.00 90.38 408 THR A O 1
ATOM 3367 N N . PRO A 1 409 ? 33.058 -26.105 -11.928 1.00 83.38 409 PRO A N 1
ATOM 3368 C CA . PRO A 1 409 ? 34.369 -26.366 -11.326 1.00 83.38 409 PRO A CA 1
ATOM 3369 C C . PRO A 1 409 ? 35.205 -25.097 -11.076 1.00 83.38 409 PRO A C 1
ATOM 3371 O O . PRO A 1 409 ? 35.995 -25.052 -10.140 1.00 83.38 409 PRO A O 1
ATOM 3374 N N . GLU A 1 410 ? 34.989 -24.040 -11.863 1.00 83.75 410 GLU A N 1
ATOM 3375 C CA . GLU A 1 410 ? 35.674 -22.740 -11.764 1.00 83.75 410 GLU A CA 1
ATOM 3376 C C . GLU A 1 410 ? 34.993 -21.774 -10.774 1.00 83.75 410 GLU A C 1
ATOM 3378 O O . GLU A 1 410 ? 35.368 -20.605 -10.649 1.00 83.75 410 GLU A O 1
ATOM 3383 N N . GLY A 1 411 ? 33.963 -22.250 -10.072 1.00 87.31 411 GLY A N 1
ATOM 3384 C CA . GLY A 1 411 ? 33.130 -21.475 -9.164 1.00 87.31 411 GLY A CA 1
ATOM 3385 C C . GLY A 1 411 ? 31.728 -21.224 -9.712 1.00 87.31 411 GLY A C 1
ATOM 3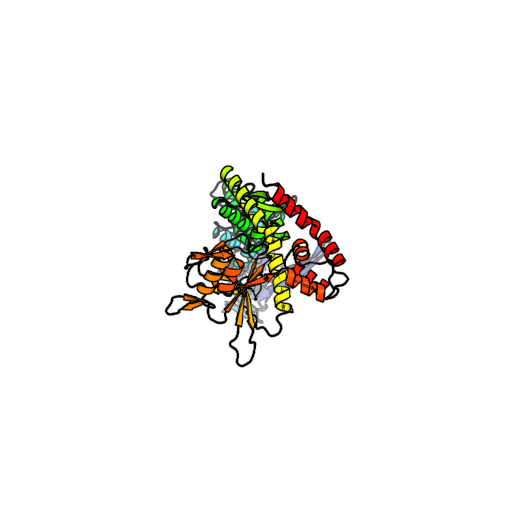386 O O . GLY A 1 411 ? 31.314 -21.739 -10.752 1.00 87.31 411 GLY A O 1
ATOM 3387 N N . ARG A 1 412 ? 30.940 -20.442 -8.976 1.00 89.62 412 ARG A N 1
ATOM 3388 C CA . ARG A 1 412 ? 29.569 -20.127 -9.385 1.00 89.62 412 ARG A CA 1
ATOM 3389 C C . ARG A 1 412 ? 29.567 -19.107 -10.524 1.00 89.62 412 ARG A C 1
ATOM 3391 O O . ARG A 1 412 ? 30.242 -18.084 -10.426 1.00 89.62 412 ARG A O 1
ATOM 3398 N N . GLN A 1 413 ? 28.799 -19.367 -11.571 1.00 92.81 413 GLN A N 1
ATOM 3399 C CA . GLN A 1 413 ? 28.674 -18.512 -12.753 1.00 92.81 413 GLN A CA 1
ATOM 3400 C C . GLN A 1 413 ? 27.194 -18.334 -13.124 1.00 92.81 413 GLN A C 1
ATOM 3402 O O . GLN A 1 413 ? 26.323 -19.019 -12.584 1.00 92.81 413 GLN A O 1
ATOM 3407 N N . VAL A 1 414 ? 26.898 -17.392 -14.021 1.00 93.31 414 VAL A N 1
ATOM 3408 C CA . VAL A 1 414 ? 25.560 -17.260 -14.616 1.00 93.31 414 VAL A CA 1
ATOM 3409 C C . VAL A 1 414 ? 25.334 -18.437 -15.574 1.00 93.31 414 VAL A C 1
ATOM 3411 O O . VAL A 1 414 ? 26.248 -18.828 -16.298 1.00 93.31 414 VAL A O 1
ATOM 3414 N N . LYS A 1 415 ? 24.137 -19.031 -15.556 1.00 93.31 415 LYS A N 1
ATOM 3415 C CA . LYS A 1 415 ? 23.757 -20.155 -16.423 1.00 93.31 415 LYS A CA 1
ATOM 3416 C C . LYS A 1 415 ? 23.931 -19.789 -17.897 1.00 93.31 415 LYS A C 1
ATOM 3418 O O . LYS A 1 415 ? 23.552 -18.701 -18.328 1.00 93.31 415 LYS A O 1
ATOM 3423 N N . GLN A 1 416 ? 24.439 -20.735 -18.683 1.00 90.12 416 GLN A N 1
ATOM 3424 C CA . GLN A 1 416 ? 24.469 -20.604 -20.137 1.00 90.12 416 GLN A CA 1
ATOM 3425 C C . GLN A 1 416 ? 23.041 -20.419 -20.678 1.00 90.12 416 GLN A C 1
ATOM 3427 O O . GLN A 1 416 ? 22.105 -21.051 -20.193 1.00 90.12 416 GLN A O 1
ATOM 3432 N N . GLY A 1 417 ? 22.878 -19.531 -21.661 1.00 90.62 417 GLY A N 1
ATOM 3433 C CA . GLY A 1 417 ? 21.569 -19.172 -22.217 1.00 90.62 417 GLY A CA 1
ATOM 3434 C C . GLY A 1 417 ? 20.838 -18.067 -21.449 1.00 90.62 417 GLY A C 1
ATOM 3435 O O . GLY A 1 417 ? 19.818 -17.591 -21.936 1.00 90.62 417 GLY A O 1
ATOM 3436 N N . VAL A 1 418 ? 21.357 -17.610 -20.301 1.00 94.94 418 VAL A N 1
ATOM 3437 C CA . VAL A 1 418 ? 20.842 -16.419 -19.610 1.00 94.94 418 VAL A CA 1
ATOM 3438 C C . VAL A 1 418 ? 21.572 -15.169 -20.102 1.00 94.94 418 VAL A C 1
ATOM 3440 O O . VAL A 1 418 ? 22.801 -15.104 -20.074 1.00 94.94 418 VAL A O 1
ATOM 3443 N N . ILE A 1 419 ? 20.808 -14.169 -20.535 1.00 95.19 419 ILE A N 1
ATOM 3444 C CA . ILE A 1 419 ? 21.295 -12.873 -21.008 1.00 95.19 419 ILE A CA 1
ATOM 3445 C C . ILE A 1 419 ? 20.745 -11.779 -20.095 1.00 95.19 419 ILE A C 1
ATOM 3447 O O . ILE A 1 419 ? 19.533 -11.641 -19.927 1.00 95.19 419 ILE A O 1
ATOM 3451 N N . GLY A 1 420 ? 21.644 -10.982 -19.520 1.00 95.88 420 GLY A N 1
ATOM 3452 C CA . GLY A 1 420 ? 21.262 -9.785 -18.778 1.00 95.88 420 GLY A CA 1
ATOM 3453 C C . GLY A 1 420 ? 20.886 -8.655 -19.733 1.00 95.88 420 GLY A C 1
ATOM 3454 O O . GLY A 1 420 ? 21.579 -8.416 -20.721 1.00 95.88 420 GLY A O 1
ATOM 3455 N N . VAL A 1 421 ? 19.808 -7.937 -19.446 1.00 96.62 421 VAL A N 1
ATOM 3456 C CA . VAL A 1 421 ? 19.330 -6.815 -20.253 1.00 96.62 421 VAL A CA 1
ATOM 3457 C C . VAL A 1 421 ? 19.148 -5.613 -19.345 1.00 96.62 421 VAL A C 1
ATOM 3459 O O . VAL A 1 421 ? 18.372 -5.662 -18.400 1.00 96.62 421 VAL A O 1
ATOM 3462 N N . PHE A 1 422 ? 19.820 -4.512 -19.656 1.00 96.56 422 PHE A N 1
ATOM 3463 C CA . PHE A 1 422 ? 19.458 -3.217 -19.097 1.00 96.56 422 PHE A CA 1
ATOM 3464 C C . PHE A 1 422 ? 18.507 -2.491 -20.038 1.00 96.56 422 PHE A C 1
ATOM 3466 O O . PHE A 1 422 ? 18.731 -2.468 -21.247 1.00 96.56 422 PHE A O 1
ATOM 3473 N N . ALA A 1 423 ? 17.504 -1.814 -19.494 1.00 94.94 423 ALA A N 1
ATOM 3474 C CA . ALA A 1 423 ? 16.795 -0.768 -20.219 1.00 94.94 423 ALA A CA 1
ATOM 3475 C C . ALA A 1 423 ? 17.117 0.590 -19.607 1.00 94.94 423 ALA A C 1
ATOM 3477 O O . ALA A 1 423 ? 16.710 0.893 -18.487 1.00 94.94 423 ALA A O 1
ATOM 3478 N N . GLY A 1 424 ? 17.845 1.426 -20.343 1.00 91.25 424 GLY A N 1
ATOM 3479 C CA . GLY A 1 424 ? 18.274 2.736 -19.859 1.00 91.25 424 GLY A CA 1
ATOM 3480 C C . GLY A 1 424 ? 18.683 3.680 -20.982 1.00 91.25 424 GLY A C 1
ATOM 3481 O O . GLY A 1 424 ? 18.534 3.378 -22.165 1.00 91.25 424 GLY A O 1
ATOM 3482 N N . SER A 1 425 ? 19.204 4.857 -20.635 1.00 85.25 425 SER A N 1
ATOM 3483 C CA . SER A 1 425 ? 19.612 5.842 -21.647 1.00 85.25 425 SER A CA 1
ATOM 3484 C C . SER A 1 425 ? 20.860 5.386 -22.404 1.00 85.25 425 SER A C 1
ATOM 3486 O O . SER A 1 425 ? 20.883 5.380 -23.634 1.00 85.25 425 SER A O 1
ATOM 3488 N N . ALA A 1 426 ? 21.910 5.039 -21.659 1.00 88.88 426 ALA A N 1
ATOM 3489 C CA . ALA A 1 426 ? 23.191 4.552 -22.161 1.00 88.88 426 ALA A CA 1
ATOM 3490 C C . ALA A 1 426 ? 24.009 3.958 -21.004 1.00 88.88 426 ALA A C 1
ATOM 3492 O O . ALA A 1 426 ? 23.828 4.356 -19.852 1.00 88.88 426 ALA A O 1
ATOM 3493 N N . PHE A 1 427 ? 24.973 3.087 -21.302 1.00 91.19 427 PHE A N 1
ATOM 3494 C CA . PHE A 1 427 ? 26.090 2.868 -20.381 1.00 91.19 427 PHE A CA 1
ATOM 3495 C C . PHE A 1 427 ? 26.902 4.156 -20.259 1.00 91.19 427 PHE A C 1
ATOM 3497 O O . PHE A 1 427 ? 27.124 4.834 -21.263 1.00 91.19 427 PHE A O 1
ATOM 3504 N N . ASN A 1 428 ? 27.356 4.488 -19.052 1.00 89.62 428 ASN A N 1
ATOM 3505 C CA . ASN A 1 428 ? 28.173 5.668 -18.802 1.00 89.62 428 ASN A CA 1
ATOM 3506 C C . ASN A 1 428 ? 29.473 5.612 -19.633 1.00 89.62 428 ASN A C 1
ATOM 3508 O O . ASN A 1 428 ? 30.374 4.834 -19.313 1.00 89.62 428 ASN A O 1
ATOM 3512 N N . PRO A 1 429 ? 29.619 6.439 -20.688 1.00 85.19 429 PRO A N 1
ATOM 3513 C CA . PRO A 1 429 ? 30.739 6.316 -21.619 1.00 85.19 429 PRO A CA 1
ATOM 3514 C C . PRO A 1 429 ? 32.056 6.831 -21.026 1.00 85.19 429 PRO A C 1
ATOM 3516 O O . PRO A 1 429 ? 33.124 6.557 -21.569 1.00 85.19 429 PRO A O 1
ATOM 3519 N N . ARG A 1 430 ? 31.989 7.593 -19.925 1.00 88.94 430 ARG A N 1
ATOM 3520 C CA . ARG A 1 430 ? 33.160 8.143 -19.228 1.00 88.94 430 ARG A CA 1
ATOM 3521 C C . ARG A 1 430 ? 33.779 7.148 -18.251 1.00 88.94 430 ARG A C 1
ATOM 3523 O O . ARG A 1 430 ? 34.898 7.365 -17.794 1.00 88.94 430 ARG A O 1
ATOM 3530 N N . GLU A 1 431 ? 33.059 6.083 -17.918 1.00 90.62 431 GLU A N 1
ATOM 3531 C CA . GLU A 1 431 ? 33.500 5.102 -16.941 1.00 90.62 431 GLU A CA 1
ATOM 3532 C C . GLU A 1 431 ? 34.418 4.063 -17.594 1.00 90.62 431 GLU A C 1
ATOM 3534 O O . GLU A 1 431 ? 34.104 3.478 -18.638 1.00 90.62 431 GLU A O 1
ATOM 3539 N N . LYS A 1 432 ? 35.585 3.862 -16.978 1.00 90.31 432 LYS A N 1
ATOM 3540 C CA . LYS A 1 432 ? 36.615 2.924 -17.427 1.00 90.31 432 LYS A CA 1
ATOM 3541 C C . LYS A 1 432 ? 36.707 1.757 -16.451 1.00 90.31 432 LYS A C 1
ATOM 3543 O O . LYS A 1 432 ? 36.674 1.953 -15.239 1.00 90.31 432 LYS A O 1
ATOM 3548 N N . VAL A 1 433 ? 36.857 0.553 -16.987 1.00 89.50 433 VAL A N 1
ATOM 3549 C CA . VAL A 1 433 ? 36.936 -0.698 -16.232 1.00 89.50 433 VAL A CA 1
ATOM 3550 C C . VAL A 1 433 ? 38.297 -1.334 -16.474 1.00 89.50 433 VAL A C 1
ATOM 3552 O O . VAL A 1 433 ? 38.644 -1.621 -17.619 1.00 89.50 433 VAL A O 1
ATOM 3555 N N . LYS A 1 434 ? 39.066 -1.554 -15.401 1.00 89.75 434 LYS A N 1
ATOM 3556 C CA . LYS A 1 434 ? 40.295 -2.356 -15.441 1.00 89.75 434 LYS A CA 1
ATOM 3557 C C . LYS A 1 434 ? 39.922 -3.829 -15.272 1.00 89.75 434 LYS A C 1
ATOM 3559 O O . LYS A 1 434 ? 39.280 -4.194 -14.288 1.00 89.75 434 LYS A O 1
ATOM 3564 N N . LEU A 1 435 ? 40.285 -4.646 -16.249 1.00 86.94 435 LEU A N 1
ATOM 3565 C CA . LEU A 1 435 ? 40.054 -6.087 -16.257 1.00 86.94 435 LEU A CA 1
ATOM 3566 C C . LEU A 1 435 ? 41.163 -6.837 -15.501 1.00 86.94 435 LEU A C 1
ATOM 3568 O O . LEU A 1 435 ? 42.156 -6.245 -15.073 1.00 86.94 435 LEU A O 1
ATOM 3572 N N . LYS A 1 436 ? 40.990 -8.154 -15.322 1.00 82.50 436 LYS A N 1
ATOM 3573 C CA . LYS A 1 436 ? 41.967 -9.014 -14.626 1.00 82.50 436 LYS A CA 1
ATOM 3574 C C . LYS A 1 436 ? 43.314 -9.112 -15.353 1.00 82.50 436 LYS A C 1
ATOM 3576 O O . LYS A 1 436 ? 44.327 -9.295 -14.698 1.00 82.50 436 LYS A O 1
ATOM 3581 N N . ASP A 1 437 ? 43.311 -8.967 -16.675 1.00 86.44 437 ASP A N 1
ATOM 3582 C CA . ASP A 1 437 ? 44.489 -8.910 -17.553 1.00 86.44 437 ASP A CA 1
ATOM 3583 C C . ASP A 1 437 ? 45.115 -7.502 -17.619 1.00 86.44 437 ASP A C 1
ATOM 3585 O O . ASP A 1 437 ? 45.905 -7.209 -18.507 1.00 86.44 437 ASP A O 1
ATOM 3589 N N . GLU A 1 438 ? 44.722 -6.608 -16.708 1.00 86.38 438 GLU A N 1
ATOM 3590 C CA . GLU A 1 438 ? 45.110 -5.196 -16.639 1.00 86.38 438 GLU A CA 1
ATOM 3591 C C . GLU A 1 438 ? 44.645 -4.302 -17.796 1.00 86.38 438 GLU A C 1
ATOM 3593 O O . GLU A 1 438 ? 44.806 -3.080 -17.722 1.00 86.38 438 GLU A O 1
ATOM 3598 N N . THR A 1 439 ? 43.977 -4.861 -18.807 1.00 91.19 439 THR A N 1
ATOM 3599 C CA . THR A 1 439 ? 43.417 -4.093 -19.919 1.00 91.19 439 THR A CA 1
ATOM 3600 C C . THR A 1 439 ? 42.340 -3.131 -19.414 1.00 91.19 439 THR A C 1
ATOM 3602 O O . THR A 1 439 ? 41.438 -3.508 -18.660 1.00 91.19 439 THR A O 1
ATOM 3605 N N . ILE A 1 440 ? 42.400 -1.871 -19.854 1.00 90.94 440 ILE A N 1
ATOM 3606 C CA . ILE A 1 440 ? 41.384 -0.860 -19.544 1.00 90.94 440 ILE A CA 1
ATOM 3607 C C . ILE A 1 440 ? 40.408 -0.758 -20.712 1.00 90.94 440 ILE A C 1
ATOM 3609 O O . ILE A 1 440 ? 40.781 -0.371 -21.817 1.00 90.94 440 ILE A O 1
ATOM 3613 N N . VAL A 1 441 ? 39.140 -1.054 -20.451 1.00 92.94 441 VAL A N 1
ATOM 3614 C CA . VAL A 1 441 ? 38.054 -0.946 -21.433 1.00 92.94 441 VAL A CA 1
ATOM 3615 C C . VAL A 1 441 ? 37.005 0.060 -20.969 1.00 92.94 441 VAL A C 1
ATOM 3617 O O . VAL A 1 441 ? 36.896 0.367 -19.783 1.00 92.94 441 VAL A O 1
ATOM 3620 N N . ASN A 1 442 ? 36.222 0.601 -21.900 1.00 92.88 442 ASN A N 1
ATOM 3621 C CA . ASN A 1 442 ? 35.054 1.403 -21.536 1.00 92.88 442 ASN A CA 1
ATOM 3622 C C . ASN A 1 442 ? 33.907 0.503 -21.038 1.00 92.88 442 ASN A C 1
ATOM 3624 O O . ASN A 1 442 ? 33.860 -0.693 -21.343 1.00 92.88 442 ASN A O 1
ATOM 3628 N N . LEU A 1 443 ? 32.973 1.081 -20.279 1.00 92.00 443 LEU A N 1
ATOM 3629 C CA . LEU A 1 443 ? 31.844 0.339 -19.713 1.00 92.00 443 LEU A CA 1
ATOM 3630 C C . LEU A 1 443 ? 30.976 -0.406 -20.755 1.00 92.00 443 LEU A C 1
ATOM 3632 O O . LEU A 1 443 ? 30.668 -1.568 -20.504 1.00 92.00 443 LEU A O 1
ATOM 3636 N N . PRO A 1 444 ? 30.624 0.164 -21.929 1.00 91.38 444 PRO A N 1
ATOM 3637 C CA . PRO A 1 444 ? 29.905 -0.589 -22.961 1.00 91.38 444 PRO A CA 1
ATOM 3638 C C . PRO A 1 444 ? 30.632 -1.866 -23.406 1.00 91.38 444 PRO A C 1
ATOM 3640 O O . PRO A 1 444 ? 30.011 -2.917 -23.544 1.00 91.38 444 PRO A O 1
ATOM 3643 N N . SER A 1 445 ? 31.955 -1.793 -23.597 1.00 91.38 445 SER A N 1
ATOM 3644 C CA . SER A 1 445 ? 32.767 -2.950 -23.996 1.00 91.38 445 SER A CA 1
ATOM 3645 C C . SER A 1 445 ? 32.848 -3.986 -22.879 1.00 91.38 445 SER A C 1
ATOM 3647 O O . SER A 1 445 ? 32.827 -5.184 -23.147 1.00 91.38 445 SER A O 1
ATOM 3649 N N . TYR A 1 446 ? 32.930 -3.534 -21.625 1.00 92.94 446 TYR A N 1
ATOM 3650 C CA . TYR A 1 446 ? 32.869 -4.413 -20.460 1.00 92.94 446 TYR A CA 1
ATOM 3651 C C . TYR A 1 446 ? 31.526 -5.150 -20.377 1.00 92.94 446 TYR A C 1
ATOM 3653 O O . TYR A 1 446 ? 31.516 -6.374 -20.282 1.00 92.94 446 TYR A O 1
ATOM 3661 N N . ALA A 1 447 ? 30.406 -4.431 -20.491 1.00 91.88 447 ALA A N 1
ATOM 3662 C CA . ALA A 1 447 ? 29.066 -5.015 -20.459 1.00 91.88 447 ALA A CA 1
ATOM 3663 C C . ALA A 1 447 ? 28.860 -6.039 -21.590 1.00 91.88 447 ALA A C 1
ATOM 3665 O O . ALA A 1 447 ? 28.383 -7.143 -21.336 1.00 91.88 447 ALA A O 1
ATOM 3666 N N . ALA A 1 448 ? 29.315 -5.731 -22.810 1.00 89.62 448 ALA A N 1
ATOM 3667 C CA . ALA A 1 448 ? 29.252 -6.663 -23.935 1.00 89.62 448 ALA A CA 1
ATOM 3668 C C . ALA A 1 448 ? 30.049 -7.958 -23.677 1.00 89.62 448 ALA A C 1
ATOM 3670 O O . ALA A 1 448 ? 29.563 -9.046 -23.977 1.00 89.62 448 ALA A O 1
ATOM 3671 N N . ARG A 1 449 ? 31.241 -7.866 -23.062 1.00 90.44 449 ARG A N 1
ATOM 3672 C CA . ARG A 1 449 ? 32.040 -9.047 -22.665 1.00 90.44 449 ARG A CA 1
ATOM 3673 C C . ARG A 1 449 ? 31.361 -9.890 -21.582 1.00 90.44 449 ARG A C 1
ATOM 3675 O O . ARG A 1 449 ? 31.600 -11.090 -21.529 1.00 90.44 449 ARG A O 1
ATOM 3682 N N . MET A 1 450 ? 30.518 -9.278 -20.752 1.00 89.25 450 MET A N 1
ATOM 3683 C CA . MET A 1 450 ? 29.708 -9.961 -19.736 1.00 89.25 450 MET A CA 1
ATOM 3684 C C . MET A 1 450 ? 28.346 -10.431 -20.267 1.00 89.25 450 MET A C 1
ATOM 3686 O O . MET A 1 450 ? 27.484 -10.820 -19.484 1.00 89.25 450 MET A O 1
ATOM 3690 N N . ASN A 1 451 ? 28.149 -10.403 -21.590 1.00 89.25 451 ASN A N 1
ATOM 3691 C CA . ASN A 1 451 ? 26.912 -10.791 -22.263 1.00 89.25 451 ASN A CA 1
ATOM 3692 C C . ASN A 1 451 ? 25.678 -10.006 -21.776 1.00 89.25 451 ASN A C 1
ATOM 3694 O O . ASN A 1 451 ? 24.577 -10.547 -21.664 1.00 89.25 451 ASN A O 1
ATOM 3698 N N . ILE A 1 452 ? 25.878 -8.721 -21.470 1.00 94.06 452 ILE A N 1
ATOM 3699 C CA . ILE A 1 452 ? 24.814 -7.792 -21.101 1.00 94.06 452 ILE A CA 1
ATOM 3700 C C . ILE A 1 452 ? 24.418 -6.956 -22.311 1.00 94.06 452 ILE A C 1
ATOM 3702 O O . ILE A 1 452 ? 25.254 -6.332 -22.968 1.00 94.06 452 ILE A O 1
ATOM 3706 N N . GLN A 1 453 ? 23.115 -6.900 -22.558 1.00 94.38 453 GLN A N 1
ATOM 3707 C CA . GLN A 1 453 ? 22.503 -6.079 -23.592 1.00 94.38 453 GLN A CA 1
ATOM 3708 C C . GLN A 1 453 ? 21.938 -4.783 -23.011 1.00 94.38 453 GLN A C 1
ATOM 3710 O O . GLN A 1 453 ? 21.685 -4.670 -21.812 1.00 94.38 453 GLN A O 1
ATOM 3715 N N . LEU A 1 454 ? 21.736 -3.795 -23.880 1.00 94.44 454 LEU A N 1
ATOM 3716 C CA . LEU A 1 454 ? 21.131 -2.520 -23.520 1.00 94.44 454 LEU A CA 1
ATOM 3717 C C . LEU A 1 454 ? 20.027 -2.169 -24.514 1.00 94.44 454 LEU A C 1
ATOM 3719 O O . LEU A 1 454 ? 20.312 -1.944 -25.689 1.00 94.44 454 LEU A O 1
ATOM 3723 N N . LEU A 1 455 ? 18.804 -2.048 -24.011 1.00 93.94 455 LEU A N 1
ATOM 3724 C CA . LEU A 1 455 ? 17.678 -1.444 -24.709 1.00 93.94 455 LEU A CA 1
ATOM 3725 C C . LEU A 1 455 ? 17.698 0.062 -24.450 1.00 93.94 455 LEU A C 1
ATOM 3727 O O . LEU A 1 455 ? 17.624 0.506 -23.299 1.00 93.94 455 LEU A O 1
ATOM 3731 N N . LYS A 1 456 ? 17.834 0.860 -25.511 1.00 92.69 456 LYS A N 1
ATOM 3732 C CA . LYS A 1 456 ? 17.938 2.316 -25.395 1.00 92.69 456 LYS A CA 1
ATOM 3733 C C . LYS A 1 456 ? 16.582 2.966 -25.595 1.00 92.69 456 LYS A C 1
ATOM 3735 O O . LYS A 1 456 ? 15.781 2.563 -26.432 1.00 92.69 456 LYS A O 1
ATOM 3740 N N . ALA A 1 457 ? 16.386 4.109 -24.942 1.00 90.88 457 ALA A N 1
ATOM 3741 C CA . ALA A 1 457 ? 15.222 4.961 -25.192 1.00 90.88 457 ALA A CA 1
ATOM 3742 C C . ALA A 1 457 ? 15.061 5.366 -26.672 1.00 90.88 457 ALA A C 1
ATOM 3744 O O . ALA A 1 457 ? 13.952 5.634 -27.129 1.00 90.88 457 ALA A O 1
ATOM 3745 N N . VAL A 1 458 ? 16.162 5.433 -27.429 1.00 91.12 458 VAL A N 1
ATOM 3746 C CA . VAL A 1 458 ? 16.133 5.717 -28.872 1.00 91.12 458 VAL A CA 1
ATOM 3747 C C . VAL A 1 458 ? 15.437 4.596 -29.647 1.00 91.12 458 VAL A C 1
ATOM 3749 O O . VAL A 1 458 ? 14.663 4.904 -30.548 1.00 91.12 458 VAL A O 1
ATOM 3752 N N . ASP A 1 459 ? 15.630 3.339 -29.248 1.00 91.88 459 ASP A N 1
ATOM 3753 C CA . ASP A 1 459 ? 15.060 2.169 -29.921 1.00 91.88 459 ASP A CA 1
ATOM 3754 C C . ASP A 1 459 ? 13.528 2.147 -29.752 1.00 91.88 459 ASP A C 1
ATOM 3756 O O . ASP A 1 459 ? 12.780 1.960 -30.712 1.00 91.88 459 ASP A O 1
ATOM 3760 N N . PHE A 1 460 ? 13.031 2.467 -28.552 1.00 94.00 460 PHE A N 1
ATOM 3761 C CA . PHE A 1 460 ? 11.588 2.612 -28.307 1.00 94.00 460 PHE A CA 1
ATOM 3762 C C . PHE A 1 460 ? 10.986 3.812 -29.046 1.00 94.00 460 PHE A C 1
ATOM 3764 O O . PHE A 1 460 ? 9.906 3.727 -29.628 1.00 94.00 460 PHE A O 1
ATOM 3771 N N . ASN A 1 461 ? 11.704 4.939 -29.081 1.00 94.56 461 ASN A N 1
ATOM 3772 C CA . ASN A 1 461 ? 11.275 6.107 -29.851 1.00 94.56 461 ASN A CA 1
ATOM 3773 C C . ASN A 1 461 ? 11.207 5.815 -31.352 1.00 94.56 461 ASN A C 1
ATOM 3775 O O . ASN A 1 461 ? 10.354 6.376 -32.035 1.00 94.56 461 ASN A O 1
ATOM 3779 N N . GLN A 1 462 ? 12.086 4.960 -31.875 1.00 95.12 462 GLN A N 1
ATOM 3780 C CA . GLN A 1 462 ? 12.010 4.520 -33.261 1.00 95.12 462 GLN A CA 1
ATOM 3781 C C . GLN A 1 462 ? 10.713 3.742 -33.513 1.00 95.12 462 GLN A C 1
ATOM 3783 O O . GLN A 1 462 ? 10.024 4.042 -34.483 1.00 95.12 462 GLN A O 1
ATOM 3788 N N . LYS A 1 463 ? 10.314 2.841 -32.607 1.00 94.81 463 LYS A N 1
ATOM 3789 C CA . LYS A 1 463 ? 9.035 2.114 -32.709 1.00 94.81 463 LYS A CA 1
ATOM 3790 C C . LYS A 1 463 ? 7.815 3.036 -32.696 1.00 94.81 463 LYS A C 1
ATOM 3792 O O . LYS A 1 463 ? 6.876 2.815 -33.456 1.00 94.81 463 LYS A O 1
ATOM 3797 N N . LEU A 1 464 ? 7.838 4.096 -31.886 1.00 95.00 464 LEU A N 1
ATOM 3798 C CA . LEU A 1 464 ? 6.787 5.122 -31.909 1.00 95.00 464 LEU A CA 1
ATOM 3799 C C . LEU A 1 464 ? 6.724 5.846 -33.260 1.00 95.00 464 LEU A C 1
ATOM 3801 O O . LEU A 1 464 ? 5.637 6.034 -33.800 1.00 95.00 464 LEU A O 1
ATOM 3805 N N . ARG A 1 465 ? 7.875 6.200 -33.842 1.00 95.69 465 ARG A N 1
ATOM 3806 C CA . ARG A 1 465 ? 7.928 6.846 -35.164 1.00 95.69 465 ARG A CA 1
ATOM 3807 C C . ARG A 1 465 ? 7.461 5.925 -36.282 1.00 95.69 465 ARG A C 1
ATOM 3809 O O . ARG A 1 465 ? 6.699 6.363 -37.131 1.00 95.69 465 ARG A O 1
ATOM 3816 N N . GLU A 1 466 ? 7.872 4.657 -36.259 1.00 95.00 466 GLU A N 1
ATOM 3817 C CA . GLU A 1 466 ? 7.408 3.628 -37.203 1.00 95.00 466 GLU A CA 1
ATOM 3818 C C . GLU A 1 466 ? 5.880 3.477 -37.168 1.00 95.00 466 GLU A C 1
ATOM 3820 O O . GLU A 1 466 ? 5.262 3.199 -38.192 1.00 95.00 466 GLU A O 1
ATOM 3825 N N . ARG A 1 467 ? 5.257 3.704 -36.004 1.00 94.25 467 ARG A N 1
ATOM 3826 C CA . ARG A 1 467 ? 3.799 3.683 -35.842 1.00 94.25 467 ARG A CA 1
ATOM 3827 C C . ARG A 1 467 ? 3.092 4.949 -36.340 1.00 94.25 467 ARG A C 1
ATOM 3829 O O . ARG A 1 467 ? 1.890 4.873 -36.597 1.00 94.25 467 ARG A O 1
ATOM 3836 N N . GLY A 1 468 ? 3.810 6.066 -36.468 1.00 93.94 468 GLY A N 1
ATOM 3837 C CA . GLY A 1 468 ? 3.290 7.368 -36.903 1.00 93.94 468 GLY A CA 1
ATOM 3838 C C . GLY A 1 468 ? 3.417 8.500 -35.873 1.00 93.94 468 GLY A C 1
ATOM 3839 O O . GLY A 1 468 ? 3.041 9.627 -36.173 1.00 93.94 468 GLY A O 1
ATOM 3840 N N . CYS A 1 469 ? 3.953 8.252 -34.672 1.00 94.38 469 CYS A N 1
ATOM 3841 C CA . CYS A 1 469 ? 4.112 9.299 -33.657 1.00 94.38 469 CYS A CA 1
ATOM 3842 C C . CYS A 1 469 ? 5.334 10.182 -33.971 1.00 94.38 469 CYS A C 1
ATOM 3844 O O . CYS A 1 469 ? 6.479 9.719 -33.929 1.00 94.38 469 CYS A O 1
ATOM 3846 N N . MET A 1 470 ? 5.115 11.467 -34.252 1.00 91.94 470 MET A N 1
ATOM 3847 C CA . MET A 1 470 ? 6.159 12.394 -34.713 1.00 91.94 470 MET A CA 1
ATOM 3848 C C . MET A 1 470 ? 6.691 13.341 -33.628 1.00 91.94 470 MET A C 1
ATOM 3850 O O . MET A 1 470 ? 7.806 13.860 -33.743 1.00 91.94 470 MET A O 1
ATOM 3854 N N . LYS A 1 471 ? 5.909 13.617 -32.582 1.00 92.88 471 LYS A N 1
ATOM 3855 C CA . LYS A 1 471 ? 6.211 14.600 -31.526 1.00 92.88 471 LYS A CA 1
ATOM 3856 C C . LYS A 1 471 ? 6.456 13.956 -30.165 1.00 92.88 471 LYS A C 1
ATOM 3858 O O . LYS A 1 471 ? 7.188 14.539 -29.344 1.00 92.88 471 LYS A O 1
ATOM 3863 N N . ALA A 1 472 ? 5.854 12.800 -29.914 1.00 93.94 472 ALA A N 1
ATOM 3864 C CA . ALA A 1 472 ? 5.992 12.061 -28.675 1.00 93.94 472 ALA A CA 1
ATOM 3865 C C . ALA A 1 472 ? 7.334 11.334 -28.580 1.00 93.94 472 ALA A C 1
ATOM 3867 O O . ALA A 1 472 ? 7.900 10.858 -29.562 1.00 93.94 472 ALA A O 1
ATOM 3868 N N . THR A 1 473 ? 7.848 11.256 -27.355 1.00 95.88 473 THR A N 1
ATOM 3869 C CA . THR A 1 473 ? 8.990 10.408 -27.019 1.00 95.88 473 THR A CA 1
ATOM 3870 C C . THR A 1 473 ? 8.730 9.714 -25.693 1.00 95.88 473 THR A C 1
ATOM 3872 O O . THR A 1 473 ? 8.056 10.274 -24.825 1.00 95.88 473 THR A O 1
ATOM 3875 N N . VAL A 1 474 ? 9.320 8.537 -25.489 1.00 94.62 474 VAL A N 1
ATOM 3876 C CA . VAL A 1 474 ? 9.220 7.791 -24.226 1.00 94.62 474 VAL A CA 1
ATOM 3877 C C . VAL A 1 474 ? 9.671 8.629 -23.032 1.00 94.62 474 VAL A C 1
ATOM 3879 O O . VAL A 1 474 ? 9.064 8.570 -21.969 1.00 94.62 474 VAL A O 1
ATOM 3882 N N . GLN A 1 475 ? 10.662 9.510 -23.213 1.00 94.56 475 GLN A N 1
ATOM 3883 C CA . GLN A 1 475 ? 11.092 10.424 -22.156 1.00 94.56 475 GLN A CA 1
ATOM 3884 C C . GLN A 1 475 ? 10.035 11.482 -21.823 1.00 94.56 475 GLN A C 1
ATOM 3886 O O . GLN A 1 475 ? 9.929 11.872 -20.663 1.00 94.56 475 GLN A O 1
ATOM 3891 N N . LYS A 1 476 ? 9.284 11.990 -22.813 1.00 95.38 476 LYS A N 1
ATOM 3892 C CA . LYS A 1 476 ? 8.177 12.929 -22.563 1.00 95.38 476 LYS A CA 1
ATOM 3893 C C . LYS A 1 476 ? 7.017 12.224 -21.873 1.00 95.38 476 LYS A C 1
ATOM 3895 O O . LYS A 1 476 ? 6.516 12.753 -20.890 1.00 95.38 476 LYS A O 1
A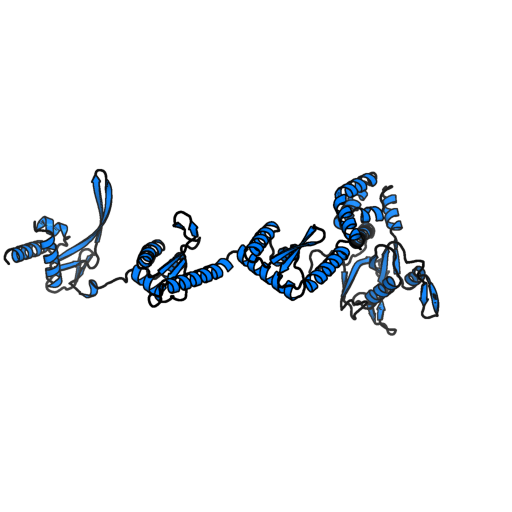TOM 3900 N N . ILE A 1 477 ? 6.668 11.023 -22.331 1.00 96.25 477 ILE A N 1
ATOM 3901 C CA . ILE A 1 477 ? 5.625 10.189 -21.723 1.00 96.25 477 ILE A CA 1
ATOM 3902 C C . ILE A 1 477 ? 5.943 9.955 -20.242 1.00 96.25 477 ILE A C 1
ATOM 3904 O O . ILE A 1 477 ? 5.145 10.324 -19.385 1.00 96.25 477 ILE A O 1
ATOM 3908 N N . CYS A 1 478 ? 7.155 9.482 -19.924 1.00 95.38 478 CYS A N 1
ATOM 3909 C CA . CYS A 1 478 ? 7.567 9.249 -18.536 1.00 95.38 478 CYS A CA 1
ATOM 3910 C C . CYS A 1 478 ? 7.554 10.534 -17.694 1.00 95.38 478 CYS A C 1
ATOM 3912 O O . CYS A 1 478 ? 7.219 10.498 -16.514 1.00 95.38 478 CYS A O 1
ATOM 3914 N N . LYS A 1 479 ? 7.908 11.684 -18.286 1.00 94.44 479 LYS A N 1
ATOM 3915 C CA . LYS A 1 479 ? 7.869 12.983 -17.597 1.00 94.44 479 LYS A CA 1
ATOM 3916 C C . LYS A 1 479 ? 6.453 13.466 -17.317 1.00 94.44 479 LYS A C 1
ATOM 3918 O O . LYS A 1 479 ? 6.262 14.133 -16.298 1.00 94.44 479 LYS A O 1
ATOM 3923 N N . TYR A 1 480 ? 5.500 13.184 -18.201 1.00 95.88 480 TYR A N 1
ATOM 3924 C CA . TYR A 1 480 ? 4.150 13.726 -18.089 1.00 95.88 480 TYR A CA 1
ATOM 3925 C C . TYR A 1 480 ? 3.184 12.821 -17.321 1.00 95.88 480 TYR A C 1
ATOM 3927 O O . TYR A 1 480 ? 2.345 13.339 -16.588 1.00 95.88 480 TYR A O 1
ATOM 3935 N N . ALA A 1 481 ? 3.340 11.504 -17.390 1.00 96.25 481 ALA A N 1
ATOM 3936 C CA . ALA A 1 481 ? 2.510 10.577 -16.626 1.00 96.25 481 ALA A CA 1
ATOM 3937 C C . ALA A 1 481 ? 2.701 10.752 -15.110 1.00 96.25 481 ALA A C 1
ATOM 3939 O O . ALA A 1 481 ? 3.833 10.878 -14.636 1.00 96.25 481 ALA A O 1
ATOM 3940 N N . LYS A 1 482 ? 1.624 10.745 -14.326 1.00 94.31 482 LYS A N 1
ATOM 3941 C CA . LYS A 1 482 ? 1.696 10.831 -12.859 1.00 94.31 482 LYS A CA 1
ATOM 3942 C C . LYS A 1 482 ? 2.160 9.524 -12.205 1.00 94.31 482 LYS A C 1
ATOM 3944 O O . LYS A 1 482 ? 2.756 9.577 -11.134 1.00 94.31 482 LYS A O 1
ATOM 3949 N N . ASP A 1 483 ? 1.898 8.389 -12.849 1.00 93.56 483 ASP A N 1
ATOM 3950 C CA . ASP A 1 483 ? 2.200 7.041 -12.368 1.00 93.56 483 ASP A CA 1
ATOM 3951 C C . ASP A 1 483 ? 2.336 6.038 -13.533 1.00 93.56 483 ASP A C 1
ATOM 3953 O O . ASP A 1 483 ? 2.117 6.367 -14.703 1.00 93.56 483 ASP A O 1
ATOM 3957 N N . GLU A 1 484 ? 2.697 4.800 -13.195 1.00 93.25 484 GLU A N 1
ATOM 3958 C CA . GLU A 1 484 ? 2.906 3.690 -14.128 1.00 93.25 484 GLU A CA 1
ATOM 3959 C C . GLU A 1 484 ? 1.661 3.316 -14.943 1.00 93.25 484 GLU A C 1
ATOM 3961 O O . GLU A 1 484 ? 1.771 2.899 -16.098 1.00 93.25 484 GLU A O 1
ATOM 3966 N N . ASN A 1 485 ? 0.469 3.436 -14.355 1.00 93.31 485 ASN A N 1
ATOM 3967 C CA . ASN A 1 485 ? -0.776 3.097 -15.043 1.00 93.31 485 ASN A CA 1
ATOM 3968 C C . ASN A 1 485 ? -1.050 4.112 -16.145 1.00 93.31 485 ASN A C 1
ATOM 3970 O O . ASN A 1 485 ? -1.315 3.729 -17.284 1.00 93.31 485 ASN A O 1
ATOM 3974 N N . GLU A 1 486 ? -0.880 5.397 -15.842 1.00 96.44 486 GLU A N 1
ATOM 3975 C CA . GLU A 1 486 ? -1.068 6.453 -16.824 1.00 96.44 486 GLU A CA 1
ATOM 3976 C C . GLU A 1 486 ? -0.019 6.389 -17.947 1.00 96.44 486 GLU A C 1
ATOM 3978 O O . GLU A 1 486 ? -0.336 6.692 -19.093 1.00 96.44 486 GLU A O 1
ATOM 3983 N N . VAL A 1 487 ? 1.206 5.908 -17.684 1.00 96.94 487 VAL A N 1
ATOM 3984 C CA . VAL A 1 487 ? 2.171 5.601 -18.762 1.00 96.94 487 VAL A CA 1
ATOM 3985 C C . VAL A 1 487 ? 1.586 4.599 -19.757 1.00 96.94 487 VAL A C 1
ATOM 3987 O O . VAL A 1 487 ? 1.647 4.831 -20.967 1.00 96.94 487 VAL A O 1
ATOM 3990 N N . ARG A 1 488 ? 1.015 3.494 -19.262 1.00 95.75 488 ARG A N 1
ATOM 3991 C CA . ARG A 1 488 ? 0.419 2.449 -20.109 1.00 95.75 488 ARG A CA 1
ATOM 3992 C C . ARG A 1 488 ? -0.805 2.982 -20.858 1.00 95.75 488 ARG A C 1
ATOM 3994 O O . ARG A 1 488 ? -0.945 2.708 -22.048 1.00 95.75 488 ARG A O 1
ATOM 4001 N N . GLU A 1 489 ? -1.639 3.793 -20.207 1.00 96.75 489 GLU A N 1
ATOM 4002 C CA . GLU A 1 489 ? -2.786 4.464 -20.836 1.00 96.75 489 GLU A CA 1
ATOM 4003 C C . GLU A 1 489 ? -2.354 5.392 -21.979 1.00 96.75 489 GLU A C 1
ATOM 4005 O O . GLU A 1 489 ? -2.912 5.315 -23.074 1.00 96.75 489 GLU A O 1
ATOM 4010 N N . ILE A 1 490 ? -1.325 6.219 -21.763 1.00 97.06 490 ILE A N 1
ATOM 4011 C CA . ILE A 1 490 ? -0.778 7.119 -22.788 1.00 97.06 490 ILE A CA 1
ATOM 4012 C C . ILE A 1 490 ? -0.233 6.323 -23.968 1.00 97.06 490 ILE A C 1
ATOM 4014 O O . ILE A 1 490 ? -0.527 6.652 -25.117 1.00 97.06 490 ILE A O 1
ATOM 4018 N N . LEU A 1 491 ? 0.560 5.283 -23.698 1.00 97.00 491 LEU A N 1
ATOM 4019 C CA . LEU A 1 491 ? 1.138 4.445 -24.744 1.00 97.00 491 LEU A CA 1
ATOM 4020 C C . LEU A 1 491 ? 0.051 3.739 -25.556 1.00 97.00 491 LEU A C 1
ATOM 4022 O O . LEU A 1 491 ? 0.140 3.718 -26.780 1.00 97.00 491 LEU A O 1
ATOM 4026 N N . GLU A 1 492 ? -1.002 3.220 -24.921 1.00 96.56 492 GLU A N 1
ATOM 4027 C CA . GLU A 1 492 ? -2.137 2.628 -25.635 1.00 96.56 492 GLU A CA 1
ATOM 4028 C C . GLU A 1 492 ? -2.933 3.656 -26.446 1.00 96.56 492 GLU A C 1
ATOM 4030 O O . GLU A 1 492 ? -3.280 3.380 -27.596 1.00 96.56 492 GLU A O 1
ATOM 4035 N N . ALA A 1 493 ? -3.191 4.845 -25.897 1.00 95.88 493 ALA A N 1
ATOM 4036 C CA . ALA A 1 493 ? -3.879 5.919 -26.611 1.00 95.88 493 ALA A CA 1
ATOM 4037 C C . ALA A 1 493 ? -3.091 6.354 -27.857 1.00 95.88 493 ALA A C 1
ATOM 4039 O O . ALA A 1 493 ? -3.633 6.373 -28.961 1.00 95.88 493 ALA A O 1
ATOM 4040 N N . MET A 1 494 ? -1.785 6.592 -27.709 1.00 95.25 494 MET A N 1
ATOM 4041 C CA . MET A 1 494 ? -0.897 6.919 -28.828 1.00 95.25 494 MET A CA 1
ATOM 4042 C C . MET A 1 494 ? -0.781 5.780 -29.833 1.00 95.25 494 MET A C 1
ATOM 4044 O O . MET A 1 494 ? -0.704 6.014 -31.035 1.00 95.25 494 MET A O 1
ATOM 4048 N N . TRP A 1 495 ? -0.758 4.531 -29.366 1.00 94.94 495 TRP A N 1
ATOM 4049 C CA . TRP A 1 495 ? -0.660 3.389 -30.266 1.00 94.94 495 TRP A CA 1
ATOM 4050 C C . TRP A 1 495 ? -1.920 3.212 -31.117 1.00 94.94 495 TRP A C 1
ATOM 4052 O O . TRP A 1 495 ? -1.837 2.698 -32.236 1.00 94.94 495 TRP A O 1
ATOM 4062 N N . LYS A 1 496 ? -3.085 3.629 -30.609 1.00 95.50 496 LYS A N 1
ATOM 4063 C CA . LYS A 1 496 ? -4.348 3.652 -31.357 1.00 95.50 496 LYS A CA 1
ATOM 4064 C C . LYS A 1 496 ? -4.414 4.846 -32.311 1.00 95.50 496 LYS A C 1
ATOM 4066 O O . LYS A 1 496 ? -4.712 4.644 -33.486 1.00 95.50 496 LYS A O 1
ATOM 4071 N N . GLU A 1 497 ? -4.068 6.040 -31.835 1.00 95.50 497 GLU A N 1
ATOM 4072 C CA . GLU A 1 497 ? -4.174 7.308 -32.572 1.00 95.50 497 GLU A CA 1
ATOM 4073 C C . GLU A 1 497 ? -2.818 8.047 -32.635 1.00 95.50 497 GLU A C 1
ATOM 4075 O O . GLU A 1 497 ? -2.629 9.066 -31.966 1.00 95.50 497 GLU A O 1
ATOM 4080 N N . PRO A 1 498 ? -1.851 7.565 -33.442 1.00 94.75 498 PRO A N 1
ATOM 4081 C CA . PRO A 1 498 ? -0.484 8.101 -33.456 1.00 94.75 498 PRO A CA 1
ATOM 4082 C C . PRO A 1 498 ? -0.386 9.543 -33.972 1.00 94.75 498 PRO A C 1
ATOM 4084 O O . PRO A 1 498 ? 0.495 10.289 -33.552 1.00 94.75 498 PRO A O 1
ATOM 4087 N N . GLU A 1 499 ? -1.318 9.960 -34.831 1.00 94.88 499 GLU A N 1
ATOM 4088 C CA . GLU A 1 499 ? -1.396 11.320 -35.387 1.00 94.88 499 GLU A CA 1
ATOM 4089 C C . GLU A 1 499 ? -1.670 12.382 -34.301 1.00 94.88 499 GLU A C 1
ATOM 4091 O O . GLU A 1 499 ? -1.327 13.553 -34.461 1.00 94.88 499 GLU A O 1
ATOM 4096 N N . LYS A 1 500 ? -2.297 11.976 -33.185 1.00 95.50 500 LYS A N 1
ATOM 4097 C CA . LYS A 1 500 ? -2.680 12.849 -32.063 1.00 95.50 500 LYS A CA 1
ATOM 4098 C C . LYS A 1 500 ? -1.674 12.829 -30.915 1.00 95.50 500 LYS A C 1
ATOM 4100 O O . LYS A 1 500 ? -1.969 13.290 -29.813 1.00 95.50 500 LYS A O 1
ATOM 4105 N N . ASP A 1 501 ? -0.472 12.308 -31.139 1.00 95.25 501 ASP A N 1
ATOM 4106 C CA . ASP A 1 501 ? 0.527 12.121 -30.089 1.00 95.25 501 ASP A CA 1
ATOM 4107 C C . ASP A 1 501 ? 0.858 13.410 -29.304 1.00 95.25 501 ASP A C 1
ATOM 4109 O O . ASP A 1 501 ? 1.033 13.381 -28.084 1.00 95.25 501 ASP A O 1
ATOM 4113 N N . ALA A 1 502 ? 0.895 14.559 -29.978 1.00 95.00 502 ALA A N 1
ATOM 4114 C CA . ALA A 1 502 ? 1.120 15.860 -29.361 1.00 95.00 502 ALA A CA 1
ATOM 4115 C C . ALA A 1 502 ? -0.056 16.321 -28.485 1.00 95.00 502 ALA A C 1
ATOM 4117 O O . ALA A 1 502 ? 0.178 16.883 -27.414 1.00 95.00 502 ALA A O 1
ATOM 4118 N N . GLU A 1 503 ? -1.291 16.079 -28.930 1.00 96.12 503 GLU A N 1
ATOM 4119 C CA . GLU A 1 503 ? -2.519 16.437 -28.212 1.00 96.12 503 GLU A CA 1
ATOM 4120 C C . GLU A 1 503 ? -2.646 15.610 -26.930 1.00 96.12 503 GLU A C 1
ATOM 4122 O O . GLU A 1 503 ? -2.781 16.180 -25.848 1.00 96.12 503 GLU A O 1
ATOM 4127 N N . ILE A 1 504 ? -2.447 14.289 -27.034 1.00 96.06 504 ILE A N 1
ATOM 4128 C CA . ILE A 1 504 ? -2.465 13.359 -25.895 1.00 96.06 504 ILE A CA 1
ATOM 4129 C C . ILE A 1 504 ? -1.444 13.790 -24.828 1.00 96.06 504 ILE A C 1
ATOM 4131 O O . ILE A 1 504 ? -1.757 13.838 -23.638 1.00 96.06 504 ILE A O 1
ATOM 4135 N N . LEU A 1 505 ? -0.215 14.151 -25.227 1.00 95.75 505 LEU A N 1
ATOM 4136 C CA . LEU A 1 505 ? 0.791 14.630 -24.268 1.00 95.75 505 LEU A CA 1
ATOM 4137 C C . LEU A 1 505 ? 0.415 15.961 -23.621 1.00 95.75 505 LEU A C 1
ATOM 4139 O O . LEU A 1 505 ? 0.718 16.158 -22.444 1.00 95.75 505 LEU A O 1
ATOM 4143 N N . ALA A 1 506 ? -0.180 16.883 -24.379 1.00 95.38 506 ALA A N 1
ATOM 4144 C CA . ALA A 1 506 ? -0.567 18.192 -23.868 1.00 95.38 506 ALA A CA 1
ATOM 4145 C C . ALA A 1 506 ? -1.700 18.081 -22.838 1.00 95.38 506 ALA A C 1
ATOM 4147 O O . ALA A 1 506 ? -1.626 18.718 -21.785 1.00 95.38 506 ALA A O 1
ATOM 4148 N N . GLU A 1 507 ? -2.696 17.234 -23.105 1.00 95.81 507 GLU A N 1
ATOM 4149 C CA . GLU A 1 507 ? -3.801 16.958 -22.186 1.00 95.81 507 GLU A CA 1
ATOM 4150 C C . GLU A 1 507 ? -3.285 16.392 -20.859 1.00 95.81 507 GLU A C 1
ATOM 4152 O O . GLU A 1 507 ? -3.566 16.940 -19.790 1.00 95.81 507 GLU A O 1
ATOM 4157 N N . VAL A 1 508 ? -2.440 15.360 -20.919 1.00 95.88 508 VAL A N 1
ATOM 4158 C CA . VAL A 1 508 ? -1.848 14.744 -19.723 1.00 95.88 508 VAL A CA 1
ATOM 4159 C C . VAL A 1 508 ? -0.984 15.736 -18.947 1.00 95.88 508 VAL A C 1
ATOM 4161 O O . VAL A 1 508 ? -1.080 15.818 -17.722 1.00 95.88 508 VAL A O 1
ATOM 4164 N N . ALA A 1 509 ? -0.155 16.521 -19.639 1.00 93.75 509 ALA A N 1
ATOM 4165 C CA . ALA A 1 509 ? 0.684 17.524 -18.991 1.00 93.75 509 ALA A CA 1
ATOM 4166 C C . ALA A 1 509 ? -0.145 18.603 -18.274 1.00 93.75 509 ALA A C 1
ATOM 4168 O O . ALA A 1 509 ? 0.270 19.099 -17.225 1.00 93.75 509 ALA A O 1
ATOM 4169 N N . SER A 1 510 ? -1.311 18.964 -18.818 1.00 93.94 510 SER A N 1
ATOM 4170 C CA . SER A 1 510 ? -2.241 19.896 -18.177 1.00 93.94 510 SER A CA 1
ATOM 4171 C C . SER A 1 510 ? -2.919 19.265 -16.959 1.00 93.94 510 SER A C 1
ATOM 4173 O O . SER A 1 510 ? -2.876 19.838 -15.869 1.00 93.94 510 SER A O 1
ATOM 4175 N N . LYS A 1 511 ? -3.456 18.050 -17.121 1.00 95.94 511 LYS A N 1
ATOM 4176 C CA . LYS A 1 511 ? -4.129 17.270 -16.072 1.00 95.94 511 LYS A CA 1
ATOM 4177 C C . LYS A 1 511 ? -3.243 17.043 -14.844 1.00 95.94 511 LYS A C 1
ATOM 4179 O O . LYS A 1 511 ? -3.721 17.118 -13.718 1.00 95.94 511 LYS A O 1
ATOM 4184 N N . ASN A 1 512 ? -1.947 16.809 -15.047 1.00 95.62 512 ASN A N 1
ATOM 4185 C CA . ASN A 1 512 ? -1.010 16.450 -13.978 1.00 95.62 512 ASN A CA 1
ATOM 4186 C C . ASN A 1 512 ? -0.201 17.624 -13.420 1.00 95.62 512 ASN A C 1
ATOM 4188 O O . ASN A 1 512 ? 0.790 17.417 -12.715 1.00 95.62 512 ASN A O 1
ATOM 4192 N N . ARG A 1 513 ? -0.603 18.863 -13.709 1.00 92.81 513 ARG A N 1
ATOM 4193 C CA . ARG A 1 513 ? 0.133 20.059 -13.290 1.00 92.81 513 ARG A CA 1
ATOM 4194 C C . ARG A 1 513 ? 0.393 20.114 -11.780 1.00 92.81 513 ARG A C 1
ATOM 4196 O O . ARG A 1 513 ? 1.506 20.451 -11.378 1.00 92.81 513 ARG A O 1
ATOM 4203 N N . GLU A 1 514 ? -0.585 19.722 -10.966 1.00 89.62 514 GLU A N 1
ATOM 4204 C CA . GLU A 1 514 ? -0.468 19.687 -9.501 1.00 89.62 514 GLU A CA 1
ATOM 4205 C C . GLU A 1 514 ? 0.649 18.751 -9.020 1.00 89.62 514 GLU A C 1
ATOM 4207 O O . GLU A 1 514 ? 1.362 19.069 -8.069 1.00 89.62 514 GLU A O 1
ATOM 4212 N N . VAL A 1 515 ? 0.864 17.620 -9.706 1.00 89.50 515 VAL A N 1
ATOM 4213 C CA . VAL A 1 515 ? 1.949 16.677 -9.385 1.00 89.50 515 VAL A CA 1
ATOM 4214 C C . VAL A 1 515 ? 3.300 17.362 -9.558 1.00 89.50 515 VAL A C 1
ATOM 4216 O O . VAL A 1 515 ? 4.161 17.267 -8.688 1.00 89.50 515 VAL A O 1
ATOM 4219 N N . TYR A 1 516 ? 3.483 18.099 -10.655 1.00 90.88 516 TYR A N 1
ATOM 4220 C CA . TYR A 1 516 ? 4.752 18.770 -10.940 1.00 90.88 516 TYR A CA 1
ATOM 4221 C C . TYR A 1 516 ? 5.000 19.966 -10.021 1.00 90.88 516 TYR A C 1
ATOM 4223 O O . TYR A 1 516 ? 6.147 20.286 -9.717 1.00 90.88 516 TYR A O 1
ATOM 4231 N N . GLU A 1 517 ? 3.943 20.672 -9.621 1.00 88.94 517 GLU A N 1
ATOM 4232 C CA . GLU A 1 517 ? 4.040 21.773 -8.661 1.00 88.94 517 GLU A CA 1
ATOM 4233 C C . GLU A 1 517 ? 4.425 21.251 -7.275 1.00 88.94 517 GLU A C 1
ATOM 4235 O O . GLU A 1 517 ? 5.353 21.783 -6.665 1.00 88.94 517 GLU A O 1
ATOM 4240 N N . PHE A 1 518 ? 3.825 20.141 -6.849 1.00 87.19 518 PHE A N 1
ATOM 4241 C CA . PHE A 1 518 ? 4.192 19.453 -5.618 1.00 87.19 518 PHE A CA 1
ATOM 4242 C C . PHE A 1 518 ? 5.639 18.917 -5.645 1.00 87.19 518 PHE A C 1
ATOM 4244 O O . PHE A 1 518 ? 6.389 19.096 -4.689 1.00 87.19 518 PHE A O 1
ATOM 4251 N N . GLU A 1 519 ? 6.102 18.336 -6.755 1.00 88.44 519 GLU A N 1
ATOM 4252 C CA . GLU A 1 519 ? 7.508 17.918 -6.896 1.00 88.44 519 GLU A CA 1
ATOM 4253 C C . GLU A 1 519 ? 8.488 19.093 -6.779 1.00 88.44 519 GLU A C 1
ATOM 4255 O O . GLU A 1 519 ? 9.546 18.965 -6.162 1.00 88.44 519 GLU A O 1
ATOM 4260 N N . LYS A 1 520 ? 8.136 20.257 -7.341 1.00 87.75 520 LYS A N 1
ATOM 4261 C CA . LYS A 1 520 ? 8.940 21.479 -7.186 1.00 87.75 520 LYS A CA 1
ATOM 4262 C C . LYS A 1 520 ? 8.968 21.954 -5.737 1.00 87.75 520 LYS A C 1
ATOM 4264 O O . LYS A 1 520 ? 9.990 22.481 -5.305 1.00 87.75 520 LYS A O 1
ATOM 4269 N N . GLU A 1 521 ? 7.873 21.796 -4.998 1.00 86.38 521 GLU A N 1
ATOM 4270 C CA . GLU A 1 521 ? 7.826 22.091 -3.564 1.00 86.38 521 GLU A CA 1
ATOM 4271 C C . GLU A 1 521 ? 8.792 21.184 -2.788 1.00 86.38 521 GLU A C 1
ATOM 4273 O O . GLU A 1 521 ? 9.619 21.689 -2.032 1.00 86.38 521 GLU A O 1
ATOM 4278 N N . LEU A 1 522 ? 8.790 19.874 -3.068 1.00 85.50 522 LEU A N 1
ATOM 4279 C CA . LEU A 1 522 ? 9.731 18.921 -2.465 1.00 85.50 522 LEU A CA 1
ATOM 4280 C C . LEU A 1 522 ? 11.205 19.261 -2.752 1.00 85.50 522 LEU A C 1
ATOM 4282 O O . LEU A 1 522 ? 12.072 19.013 -1.912 1.00 85.50 522 LEU A O 1
ATOM 4286 N N . GLU A 1 523 ? 11.505 19.810 -3.933 1.00 81.44 523 GLU A N 1
ATOM 4287 C CA . GLU A 1 523 ? 12.864 20.203 -4.329 1.00 81.44 523 GLU A CA 1
ATOM 4288 C C . GLU A 1 523 ? 13.316 21.541 -3.713 1.00 81.44 523 GLU A C 1
ATOM 4290 O O . GLU A 1 523 ? 14.501 21.693 -3.414 1.00 81.44 523 GLU A O 1
ATOM 4295 N N . ARG A 1 524 ? 12.401 22.502 -3.507 1.00 74.38 524 ARG A N 1
ATOM 4296 C CA . ARG A 1 524 ? 12.706 23.857 -2.996 1.00 74.38 524 ARG A CA 1
ATOM 4297 C C . ARG A 1 524 ? 13.098 23.890 -1.523 1.00 74.38 524 ARG A C 1
ATOM 4299 O O . ARG A 1 524 ? 13.883 24.745 -1.134 1.00 74.38 524 ARG A O 1
ATOM 4306 N N . THR A 1 525 ? 12.600 22.958 -0.719 1.00 59.91 525 THR A N 1
ATOM 4307 C CA . THR A 1 525 ? 12.887 22.888 0.726 1.00 59.91 525 THR A CA 1
ATOM 4308 C C . THR A 1 525 ? 14.244 22.227 1.035 1.00 59.91 525 THR A C 1
ATOM 4310 O O . THR A 1 525 ? 14.530 21.878 2.180 1.00 59.91 525 THR A O 1
ATOM 4313 N N . LYS A 1 526 ? 15.098 22.031 0.017 1.00 52.34 526 LYS A N 1
ATOM 4314 C CA . LYS A 1 526 ? 16.531 21.737 0.169 1.00 52.34 526 LYS A CA 1
ATOM 4315 C C . LYS A 1 526 ? 17.299 23.042 0.425 1.00 52.34 526 LYS A C 1
ATOM 4317 O O . LYS A 1 526 ? 17.951 23.550 -0.486 1.00 52.34 526 LYS A O 1
ATOM 4322 N N . VAL A 1 527 ? 17.200 23.595 1.631 1.00 36.47 527 VAL A N 1
ATOM 4323 C CA . VAL A 1 527 ? 18.129 24.630 2.117 1.00 36.47 527 VAL A CA 1
ATOM 4324 C C . VAL A 1 527 ? 18.798 24.115 3.370 1.00 36.47 527 VAL A C 1
ATOM 4326 O O . VAL A 1 527 ? 18.049 23.645 4.254 1.00 36.47 527 VAL A O 1
#

Sequence (527 aa):
MARLSDTRNKILGLLSDCKPRSFNDIVKETGCDKKAVEGMLYRLWREGAILRTDKPFMEAQRIFKGRGGVTHNLRKYHLYILKPEDKDSIEFQGMHFVKFNKEIEKRSTESKANILYEFLKRNKEGAFFSKEIAEALKDKGINPPDVMTNIRRLERKGLVYVRGYRTGYGETPFKEGFLITWLDLSKPREKAIEEAIQRTEIALVEKSNSSPIMQRIHLIRDQIIEASKLNDLVSFEFLQNKLDCSEYELETALKRAMQLYPEIKEVKLFNRFRYVHHSSMSEEDFKKVLERKENYIRVVSGRSNRLGHNWEACVEWFIDKFTTGAQFMTQDHRNKNMDKRRITLHLIKSVGGRIGKAEVDRVWTVTPSIFAQPITYVLECKWGLVSKRDVDDFLEVLKWSSDFGVNTPEGRQVKQGVIGVFAGSAFNPREKVKLKDETIVNLPSYAARMNIQLLKAVDFNQKLRERGCMKATVQKICKYAKDENEVREILEAMWKEPEKDAEILAEVASKNREVYEFEKELERTKV